Protein 5I2U (pdb70)

Sequence (593 aa):
SIVAQNGRLQVIGTQLSNEKGEPVVLRGASLGWHNLWPRFYNKNAVQWLADDWKCTVVVRAAMGLEIEDNYRENPEFALQCITPVIESAIENGIYVIIDFHAHNKYTEEAKTFFAGMAEKYGEYPNVIYEIWNEPDYFEWEEVKTYSEEVIAVIRAIDPDNIILVGSPHWDQDLHLVAEDPIRDVSNIMYTMHFYAATHEAWLRDRTDEAIAKGIPVFVSECGGSEANGDGRLGIEEWKTYVDWMESRKISWVAWSVSDKNNETCSMLLPRASADGNWTEDLLKPWGKLTRNSIRNANRSIVAQNGRLQVIGTQLSNEKGEPVVLRGASLGWHNLWPRFYNKNAVQWLADDWKCTVVRAAMGLEIEDNYRENPEFALQCITPVIESAIENGIYVIIDFHAHNKYTEEAKTFFAGMAEKYGEYPNVIYEIWNEPDYFEWEEVKTYSEEVIAVIRAIDPDNIILVGSPHWDQDLHLVAEDPIRDVSNIMYTMHFYAATHEAWLRDRTDEAIAKGIPVFVSECGGSEANGDGRLGIEEWKTYVDWMESRKISWVAWSVSDKNETCSMLLPRASADGNWTEDLLKPWGKLTRNSIRNAN

B-factor: mean 38.55, std 9.22, range [20.68, 100.96]

Structure (mmCIF, N/CA/C/O backbone):
data_5I2U
#
_entry.id   5I2U
#
_cell.length_a   45.766
_cell.length_b   88.128
_cell.length_c   146.470
_cell.angle_alpha   90.00
_cell.angle_beta   90.00
_cell.angle_gamma   90.00
#
_symmetry.space_group_name_H-M   'P 21 21 21'
#
loop_
_entity.id
_entity.type
_entity.pdbx_description
1 polymer Cellulase
2 non-polymer GLYCEROL
3 non-polymer 'MAGNESIUM ION'
4 non-polymer 'PHOSPHATE ION'
5 water water
#
loop_
_atom_site.group_PDB
_atom_site.id
_atom_site.type_symbol
_atom_site.label_atom_id
_atom_site.label_alt_id
_atom_site.label_comp_id
_atom_site.label_asym_id
_atom_site.label_entity_id
_atom_site.label_seq_id
_atom_site.pdbx_PDB_ins_code
_atom_site.Cartn_x
_atom_site.Cartn_y
_atom_site.Cartn_z
_atom_site.occupancy
_atom_site.B_iso_or_equiv
_atom_site.auth_seq_id
_atom_site.auth_comp_id
_atom_site.auth_asym_id
_atom_site.auth_atom_id
_atom_site.pdbx_PDB_model_num
ATOM 1 N N . SER A 1 31 ? -8.163 -38.205 -34.435 1.00 43.44 11 SER A N 1
ATOM 2 C CA . SER A 1 31 ? -7.575 -36.859 -34.689 1.00 45.19 11 SER A CA 1
ATOM 3 C C . SER A 1 31 ? -6.391 -36.569 -33.766 1.00 41.11 11 SER A C 1
ATOM 4 O O . SER A 1 31 ? -6.251 -37.185 -32.710 1.00 43.20 11 SER A O 1
ATOM 7 N N . ILE A 1 32 ? -5.549 -35.632 -34.188 1.00 39.27 12 ILE A N 1
ATOM 8 C CA . ILE A 1 32 ? -4.321 -35.264 -33.461 1.00 43.04 12 ILE A CA 1
ATOM 9 C C . ILE A 1 32 ? -4.618 -34.707 -32.047 1.00 43.51 12 ILE A C 1
ATOM 10 O O . ILE A 1 32 ? -3.869 -34.970 -31.101 1.00 38.29 12 ILE A O 1
ATOM 15 N N . VAL A 1 33 ? -5.714 -33.957 -31.915 1.00 43.12 13 VAL A N 1
ATOM 16 C CA . VAL A 1 33 ? -6.120 -33.383 -30.633 1.00 41.49 13 VAL A CA 1
ATOM 17 C C . VAL A 1 33 ? -6.672 -34.472 -29.715 1.00 41.88 13 VAL A C 1
ATOM 18 O O . VAL A 1 33 ? -6.400 -34.440 -28.508 1.00 40.28 13 VAL A O 1
ATOM 22 N N . ALA A 1 34 ? -7.438 -35.413 -30.272 1.00 40.61 14 ALA A N 1
ATOM 23 C CA . ALA A 1 34 ? -7.850 -36.629 -29.537 1.00 42.86 14 ALA A CA 1
ATOM 24 C C . ALA A 1 34 ? -6.634 -37.425 -29.034 1.00 41.20 14 ALA A C 1
ATOM 25 O O . ALA A 1 34 ? -6.551 -37.743 -27.860 1.00 40.88 14 ALA A O 1
ATOM 27 N N . GLN A 1 35 ? -5.706 -37.730 -29.938 1.00 41.06 15 GLN A N 1
ATOM 28 C CA . GLN A 1 35 ? -4.454 -38.419 -29.604 1.00 41.13 15 GLN A CA 1
ATOM 29 C C . GLN A 1 35 ? -3.555 -37.711 -28.590 1.00 44.03 15 GLN A C 1
ATOM 30 O O . GLN A 1 35 ? -2.952 -38.381 -27.760 1.00 44.67 15 GLN A O 1
ATOM 32 N N . ASN A 1 36 ? -3.448 -36.381 -28.660 1.00 42.58 16 ASN A N 1
ATOM 33 C CA . ASN A 1 36 ? -2.484 -35.639 -27.834 1.00 40.33 16 ASN A CA 1
ATOM 34 C C . ASN A 1 36 ? -3.050 -34.746 -26.719 1.00 38.66 16 ASN A C 1
ATOM 35 O O . ASN A 1 36 ? -2.341 -34.470 -25.752 1.00 33.01 16 ASN A O 1
ATOM 40 N N . GLY A 1 37 ? -4.307 -34.317 -26.835 1.00 36.28 17 GLY A N 1
ATOM 41 C CA . GLY A 1 37 ? -4.940 -33.457 -25.829 1.00 37.63 17 GLY A CA 1
ATOM 42 C C . GLY A 1 37 ? -4.232 -32.124 -25.606 1.00 39.08 17 GLY A C 1
ATOM 43 O O . GLY A 1 37 ? -3.765 -31.490 -26.555 1.00 42.66 17 GLY A O 1
ATOM 44 N N . ARG A 1 38 ? -4.136 -31.716 -24.347 1.00 36.31 18 ARG A N 1
ATOM 45 C CA . ARG A 1 38 ? -3.470 -30.465 -23.965 1.00 41.84 18 ARG A CA 1
ATOM 46 C C . ARG A 1 38 ? -1.949 -30.510 -24.144 1.00 41.35 18 ARG A C 1
ATOM 47 O O . ARG A 1 38 ? -1.274 -31.386 -23.607 1.00 42.96 18 ARG A O 1
ATOM 55 N N . LEU A 1 39 ? -1.414 -29.555 -24.896 1.00 40.37 19 LEU A N 1
ATOM 56 C CA . LEU A 1 39 ? 0.019 -29.508 -25.173 1.00 38.81 19 LEU A CA 1
ATOM 57 C C . LEU A 1 39 ? 0.761 -28.845 -24.020 1.00 39.65 19 LEU A C 1
ATOM 58 O O . LEU A 1 39 ? 0.165 -28.108 -23.249 1.00 39.90 19 LEU A O 1
ATOM 63 N N . GLN A 1 40 ? 2.057 -29.116 -23.911 1.00 40.34 20 GLN A N 1
ATOM 64 C CA . GLN A 1 40 ? 2.909 -28.503 -22.885 1.00 39.59 20 GLN A CA 1
ATOM 65 C C . GLN A 1 40 ? 4.340 -28.474 -23.373 1.00 38.16 20 GLN A C 1
ATOM 66 O O . GLN A 1 40 ? 4.691 -29.219 -24.278 1.00 42.92 20 GLN A O 1
ATOM 72 N N . VAL A 1 41 ? 5.141 -27.574 -22.820 1.00 38.27 21 VAL A N 1
ATOM 73 C CA . VAL A 1 41 ? 6.536 -27.404 -23.227 1.00 39.14 21 VAL A CA 1
ATOM 74 C C . VAL A 1 41 ? 7.434 -27.929 -22.115 1.00 44.96 21 VAL A C 1
ATOM 75 O O . VAL A 1 41 ? 7.378 -27.436 -20.982 1.00 44.51 21 VAL A O 1
ATOM 79 N N . ILE A 1 42 ? 8.243 -28.938 -22.435 1.00 47.74 22 ILE A N 1
ATOM 80 C CA . ILE A 1 42 ? 9.151 -29.545 -21.472 1.00 48.43 22 ILE A CA 1
ATOM 81 C C . ILE A 1 42 ? 10.557 -29.274 -21.956 1.00 46.12 22 ILE A C 1
ATOM 82 O O . ILE A 1 42 ? 10.928 -29.731 -23.030 1.00 48.10 22 ILE A O 1
ATOM 87 N N . GLY A 1 43 ? 11.339 -28.554 -21.153 1.00 43.69 23 GLY A N 1
ATOM 88 C CA . GLY A 1 43 ? 12.603 -27.988 -21.605 1.00 43.53 23 GLY A CA 1
ATOM 89 C C . GLY A 1 43 ? 12.288 -27.152 -22.834 1.00 48.06 23 GLY A C 1
ATOM 90 O O . GLY A 1 43 ? 11.563 -26.152 -22.746 1.00 47.80 23 GLY A O 1
ATOM 91 N N . THR A 1 44 ? 12.760 -27.605 -23.990 1.00 43.64 24 THR A N 1
ATOM 92 C CA . THR A 1 44 ? 12.502 -26.923 -25.262 1.00 46.07 24 THR A CA 1
ATOM 93 C C . THR A 1 44 ? 11.415 -27.597 -26.108 1.00 42.97 24 THR A C 1
ATOM 94 O O . THR A 1 44 ? 10.976 -27.029 -27.100 1.00 48.98 24 THR A O 1
ATOM 98 N N . GLN A 1 45 ? 10.985 -28.795 -25.724 1.00 36.13 25 GLN A N 1
ATOM 99 C CA . GLN A 1 45 ? 10.242 -29.655 -26.620 1.00 35.17 25 GLN A CA 1
ATOM 100 C C . GLN A 1 45 ? 8.746 -29.513 -26.408 1.00 34.70 25 GLN A C 1
ATOM 101 O O . GLN A 1 45 ? 8.235 -29.788 -25.320 1.00 32.51 25 GLN A O 1
ATOM 107 N N . LEU A 1 46 ? 8.042 -29.098 -27.461 1.00 33.91 26 LEU A N 1
ATOM 108 C CA . LEU A 1 46 ? 6.576 -29.108 -27.470 1.00 32.37 26 LEU A CA 1
ATOM 109 C C . LEU A 1 46 ? 6.139 -30.548 -27.306 1.00 32.12 26 LEU A C 1
ATOM 110 O O . LEU A 1 46 ? 6.637 -31.414 -28.013 1.00 31.36 26 LEU A O 1
ATOM 115 N N . SER A 1 47 ? 5.236 -30.808 -26.358 1.00 35.39 27 SER A N 1
ATOM 116 C CA . SER A 1 47 ? 4.872 -32.189 -25.971 1.00 36.71 27 SER A CA 1
ATOM 117 C C . SER A 1 47 ? 3.365 -32.338 -25.737 1.00 37.28 27 SER A C 1
ATOM 118 O O . SER A 1 47 ? 2.669 -31.335 -25.566 1.00 37.28 27 SER A O 1
ATOM 121 N N . ASN A 1 48 ? 2.875 -33.588 -25.707 1.00 38.43 28 ASN A N 1
ATOM 122 C CA . ASN A 1 48 ? 1.454 -33.890 -25.404 1.00 36.48 28 ASN A CA 1
ATOM 123 C C . ASN A 1 48 ? 1.167 -34.048 -23.908 1.00 37.77 28 ASN A C 1
ATOM 124 O O . ASN A 1 48 ? 2.096 -33.922 -23.079 1.00 36.17 28 ASN A O 1
ATOM 129 N N . GLU A 1 49 ? -0.103 -34.294 -23.565 1.00 35.54 29 GLU A N 1
ATOM 130 C CA . GLU A 1 49 ? -0.521 -34.574 -22.179 1.00 42.66 29 GLU A CA 1
ATOM 131 C C . GLU A 1 49 ? 0.391 -35.578 -21.469 1.00 44.39 29 GLU A C 1
ATOM 132 O O . GLU A 1 49 ? 0.786 -35.353 -20.330 1.00 48.12 29 GLU A O 1
ATOM 138 N N . LYS A 1 50 ? 0.736 -36.664 -22.162 1.00 43.64 30 LYS A N 1
ATOM 139 C CA . LYS A 1 50 ? 1.580 -37.720 -21.601 1.00 41.37 30 LYS A CA 1
ATOM 140 C C . LYS A 1 50 ? 3.075 -37.412 -21.703 1.00 39.24 30 LYS A C 1
ATOM 141 O O . LYS A 1 50 ? 3.890 -38.244 -21.339 1.00 43.65 30 LYS A O 1
ATOM 147 N N . GLY A 1 51 ? 3.446 -36.233 -22.200 1.00 39.77 31 GLY A N 1
ATOM 148 C CA . GLY A 1 51 ? 4.859 -35.790 -22.220 1.00 38.57 31 GLY A CA 1
ATOM 149 C C . GLY A 1 51 ? 5.683 -36.254 -23.404 1.00 36.39 31 GLY A C 1
ATOM 150 O O . GLY A 1 51 ? 6.875 -36.021 -23.443 1.00 35.27 31 GLY A O 1
ATOM 151 N N . GLU A 1 52 ? 5.049 -36.929 -24.361 1.00 43.96 32 GLU A N 1
ATOM 152 C CA . GLU A 1 52 ? 5.715 -37.421 -25.562 1.00 47.70 32 GLU A CA 1
ATOM 153 C C . GLU A 1 52 ? 5.875 -36.207 -26.472 1.00 46.00 32 GLU A C 1
ATOM 154 O O . GLU A 1 52 ? 5.009 -35.333 -26.460 1.00 37.69 32 GLU A O 1
ATOM 160 N N . PRO A 1 53 ? 6.992 -36.120 -27.232 1.00 45.58 33 PRO A N 1
ATOM 161 C CA . PRO A 1 53 ? 7.140 -34.991 -28.158 1.00 45.63 33 PRO A CA 1
ATOM 162 C C . PRO A 1 53 ? 6.017 -34.947 -29.194 1.00 43.82 33 PRO A C 1
ATOM 163 O O . PRO A 1 53 ? 5.526 -35.989 -29.624 1.00 41.47 33 PRO A O 1
ATOM 167 N N . VAL A 1 54 ? 5.585 -33.740 -29.530 1.00 46.54 34 VAL A N 1
ATOM 168 C CA . VAL A 1 54 ? 4.636 -33.517 -30.608 1.00 43.71 34 VAL A CA 1
ATOM 169 C C . VAL A 1 54 ? 5.327 -32.594 -31.598 1.00 39.61 34 VAL A C 1
ATOM 170 O O . VAL A 1 54 ? 6.003 -31.631 -31.213 1.00 44.93 34 VAL A O 1
ATOM 174 N N . VAL A 1 55 ? 5.148 -32.910 -32.871 1.00 36.92 35 VAL A N 1
ATOM 175 C CA . VAL A 1 55 ? 5.565 -32.060 -33.970 1.00 37.34 35 VAL A CA 1
ATOM 176 C C . VAL A 1 55 ? 4.294 -31.768 -34.779 1.00 35.14 35 VAL A C 1
ATOM 177 O O . VAL A 1 55 ? 3.701 -32.681 -35.363 1.00 29.45 35 VAL A O 1
ATOM 181 N N . LEU A 1 56 ? 3.878 -30.504 -34.785 1.00 30.02 36 LEU A N 1
ATOM 182 C CA . LEU A 1 56 ? 2.761 -30.078 -35.601 1.00 32.20 36 LEU A CA 1
ATOM 183 C C . LEU A 1 56 ? 3.267 -29.587 -36.961 1.00 31.91 36 LEU A C 1
ATOM 184 O O . LEU A 1 56 ? 4.289 -28.887 -37.048 1.00 32.12 36 LEU A O 1
ATOM 189 N N . ARG A 1 57 ? 2.568 -30.000 -38.014 1.00 32.74 37 ARG A N 1
ATOM 190 C CA . ARG A 1 57 ? 2.840 -29.556 -39.381 1.00 35.14 37 ARG A CA 1
ATOM 191 C C . ARG A 1 57 ? 1.537 -29.125 -40.015 1.00 34.92 37 ARG A C 1
ATOM 192 O O . ARG A 1 57 ? 0.558 -29.863 -39.983 1.00 31.61 37 ARG A O 1
ATOM 200 N N . GLY A 1 58 ? 1.519 -27.915 -40.566 1.00 36.51 38 GLY A N 1
ATOM 201 C CA . GLY A 1 58 ? 0.327 -27.409 -41.236 1.00 34.71 38 GLY A CA 1
ATOM 202 C C . GLY A 1 58 ? 0.545 -26.148 -42.056 1.00 31.82 38 GLY A C 1
ATOM 203 O O . GLY A 1 58 ? 1.653 -25.881 -42.523 1.00 32.17 38 GLY A O 1
ATOM 204 N N . ALA A 1 59 ? -0.527 -25.383 -42.216 1.00 29.23 39 ALA A N 1
ATOM 205 C CA . ALA A 1 59 ? -0.558 -24.242 -43.117 1.00 30.46 39 ALA A CA 1
ATOM 206 C C . ALA A 1 59 ? -1.286 -23.045 -42.487 1.00 30.05 39 ALA A C 1
ATOM 207 O O . ALA A 1 59 ? -2.239 -23.223 -41.747 1.00 29.44 39 ALA A O 1
ATOM 209 N N . SER A 1 60 ? -0.796 -21.840 -42.786 1.00 31.33 40 SER A N 1
ATOM 210 C CA . SER A 1 60 ? -1.406 -20.593 -42.351 1.00 27.91 40 SER A CA 1
ATOM 211 C C . SER A 1 60 ? -2.271 -19.998 -43.447 1.00 30.48 40 SER A C 1
ATOM 212 O O . SER A 1 60 ? -1.859 -19.932 -44.606 1.00 26.59 40 SER A O 1
ATOM 215 N N . LEU A 1 61 ? -3.478 -19.569 -43.072 1.00 32.18 41 LEU A N 1
ATOM 216 C CA . LEU A 1 61 ? -4.269 -18.692 -43.935 1.00 31.25 41 LEU A CA 1
ATOM 217 C C . LEU A 1 61 ? -3.490 -17.395 -43.977 1.00 31.55 41 LEU A C 1
ATOM 218 O O . LEU A 1 61 ? -2.685 -17.120 -43.079 1.00 34.88 41 LEU A O 1
ATOM 223 N N . GLY A 1 62 ? -3.656 -16.628 -45.044 1.00 33.57 42 GLY A N 1
ATOM 224 C CA . GLY A 1 62 ? -2.986 -15.339 -45.139 1.00 32.47 42 GLY A CA 1
ATOM 225 C C . GLY A 1 62 ? -3.776 -14.280 -44.379 1.00 31.41 42 GLY A C 1
ATOM 226 O O . GLY A 1 62 ? -4.880 -14.536 -43.892 1.00 33.58 42 GLY A O 1
ATOM 227 N N . TRP A 1 63 ? -3.200 -13.087 -44.290 1.00 30.86 43 TRP A N 1
ATOM 228 C CA . TRP A 1 63 ? -3.878 -11.899 -43.768 1.00 29.31 43 TRP A CA 1
ATOM 229 C C . TRP A 1 63 ? -5.382 -11.996 -44.034 1.00 28.73 43 TRP A C 1
ATOM 230 O O . TRP A 1 63 ? -5.786 -12.029 -45.192 1.00 28.35 43 TRP A O 1
ATOM 241 N N . HIS A 1 64 ? -6.204 -12.080 -42.990 1.00 29.38 44 HIS A N 1
ATOM 242 C CA . HIS A 1 64 ? -7.669 -12.198 -43.185 1.00 29.84 44 HIS A CA 1
ATOM 243 C C . HIS A 1 64 ? -8.231 -11.025 -44.000 1.00 29.29 44 HIS A C 1
ATOM 244 O O . HIS A 1 64 ? -9.154 -11.198 -44.773 1.00 30.47 44 HIS A O 1
ATOM 251 N N . ASN A 1 65 ? -7.667 -9.835 -43.807 1.00 31.82 45 ASN A N 1
ATOM 252 C CA . ASN A 1 65 ? -8.117 -8.638 -44.526 1.00 31.84 45 ASN A CA 1
ATOM 253 C C . ASN A 1 65 ? -7.757 -8.610 -46.033 1.00 32.10 45 ASN A C 1
ATOM 254 O O . ASN A 1 65 ? -8.284 -7.758 -46.767 1.00 29.86 45 ASN A O 1
ATOM 259 N N . LEU A 1 66 ? -6.914 -9.555 -46.482 1.00 28.40 46 LEU A N 1
ATOM 260 C CA . LEU A 1 66 ? -6.567 -9.720 -47.886 1.00 27.61 46 LEU A CA 1
ATOM 261 C C . LEU A 1 66 ? -7.232 -10.907 -48.563 1.00 26.97 46 LEU A C 1
ATOM 262 O O . LEU A 1 66 ? -7.654 -10.806 -49.711 1.00 26.14 46 LEU A O 1
ATOM 267 N N . TRP A 1 67 ? -7.310 -12.035 -47.868 1.00 27.54 47 TRP A N 1
ATOM 268 C CA . TRP A 1 67 ? -7.896 -13.256 -48.422 1.00 28.46 47 TRP A CA 1
ATOM 269 C C . TRP A 1 67 ? -8.937 -13.824 -47.465 1.00 27.67 47 TRP A C 1
ATOM 270 O O . TRP A 1 67 ? -8.826 -14.978 -47.042 1.00 26.54 47 TRP A O 1
ATOM 281 N N . PRO A 1 68 ? -9.982 -13.021 -47.163 1.00 27.63 48 PRO A N 1
ATOM 282 C CA . PRO A 1 68 ? -11.033 -13.466 -46.251 1.00 29.62 48 PRO A CA 1
ATOM 283 C C . PRO A 1 68 ? -11.882 -14.636 -46.737 1.00 30.64 48 PRO A C 1
ATOM 284 O O . PRO A 1 68 ? -12.477 -15.316 -45.904 1.00 36.40 48 PRO A O 1
ATOM 288 N N . ARG A 1 69 ? -11.947 -14.885 -48.041 1.00 31.61 49 ARG A N 1
ATOM 289 C CA . ARG A 1 69 ? -12.800 -15.954 -48.571 1.00 30.06 49 ARG A CA 1
ATOM 290 C C . ARG A 1 69 ? -12.411 -17.348 -48.061 1.00 33.45 49 ARG A C 1
ATOM 291 O O . ARG A 1 69 ? -13.271 -18.222 -47.901 1.00 37.71 49 ARG A O 1
ATOM 299 N N . PHE A 1 70 ? -11.135 -17.543 -47.738 1.00 34.29 50 PHE A N 1
ATOM 300 C CA . PHE A 1 70 ? -10.679 -18.835 -47.204 1.00 31.61 50 PHE A CA 1
ATOM 301 C C . PHE A 1 70 ? -10.932 -19.040 -45.709 1.00 30.25 50 PHE A C 1
ATOM 302 O O . PHE A 1 70 ? -10.691 -20.134 -45.192 1.00 31.50 50 PHE A O 1
ATOM 310 N N . TYR A 1 71 ? -11.391 -18.010 -45.006 1.00 30.67 51 TYR A N 1
ATOM 311 C CA . TYR A 1 71 ? -11.698 -18.126 -43.575 1.00 28.24 51 TYR A CA 1
ATOM 312 C C . TYR A 1 71 ? -13.119 -18.662 -43.452 1.00 30.54 51 TYR A C 1
ATOM 313 O O . TYR A 1 71 ? -14.070 -17.921 -43.195 1.00 33.56 51 TYR A O 1
ATOM 322 N N . ASN A 1 72 ? -13.239 -19.967 -43.634 1.00 31.37 52 ASN A N 1
ATOM 323 C CA . ASN A 1 72 ? -14.502 -20.665 -43.511 1.00 32.00 52 ASN A CA 1
ATOM 324 C C . ASN A 1 72 ? -14.279 -22.114 -43.062 1.00 32.61 52 ASN A C 1
ATOM 325 O O . ASN A 1 72 ? -13.157 -22.625 -43.126 1.00 33.87 52 ASN A O 1
ATOM 330 N N . LYS A 1 73 ? -15.348 -22.774 -42.637 1.00 31.56 53 LYS A N 1
ATOM 331 C CA . LYS A 1 73 ? -15.225 -24.090 -42.024 1.00 34.12 53 LYS A CA 1
ATOM 332 C C . LYS A 1 73 ? -14.760 -25.175 -42.986 1.00 31.01 53 LYS A C 1
ATOM 333 O O . LYS A 1 73 ? -14.022 -26.084 -42.580 1.00 29.79 53 LYS A O 1
ATOM 339 N N . ASN A 1 74 ? -15.150 -25.054 -44.248 1.00 30.61 54 ASN A N 1
ATOM 340 C CA . ASN A 1 74 ? -14.875 -26.078 -45.240 1.00 32.72 54 ASN A CA 1
ATOM 341 C C . ASN A 1 74 ? -13.410 -26.076 -45.677 1.00 34.22 54 ASN A C 1
ATOM 342 O O . ASN A 1 74 ? -12.791 -27.139 -45.809 1.00 31.48 54 ASN A O 1
ATOM 347 N N . ALA A 1 75 ? -12.848 -24.886 -45.861 1.00 32.23 55 ALA A N 1
ATOM 348 C CA . ALA A 1 75 ? -11.418 -24.757 -46.144 1.00 33.82 55 ALA A CA 1
ATOM 349 C C . ALA A 1 75 ? -10.583 -25.411 -45.057 1.00 31.63 55 ALA A C 1
ATOM 350 O O . ALA A 1 75 ? -9.652 -26.151 -45.360 1.00 28.39 55 ALA A O 1
ATOM 352 N N . VAL A 1 76 ? -10.958 -25.183 -43.794 1.00 32.57 56 VAL A N 1
ATOM 353 C CA . VAL A 1 76 ? -10.232 -25.766 -42.668 1.00 31.67 56 VAL A CA 1
ATOM 354 C C . VAL A 1 76 ? -10.367 -27.298 -42.646 1.00 32.38 56 VAL A C 1
ATOM 355 O O . VAL A 1 76 ? -9.368 -27.984 -42.502 1.00 33.77 56 VAL A O 1
ATOM 359 N N . GLN A 1 77 ? -11.583 -27.828 -42.793 1.00 32.95 57 GLN A N 1
ATOM 360 C CA . GLN A 1 77 ? -11.785 -29.278 -42.877 1.00 33.75 57 GLN A CA 1
ATOM 361 C C . GLN A 1 77 ? -11.006 -29.865 -44.042 1.00 33.84 57 GLN A C 1
ATOM 362 O O . GLN A 1 77 ? -10.419 -30.932 -43.893 1.00 36.46 57 GLN A O 1
ATOM 368 N N . TRP A 1 78 ? -11.025 -29.196 -45.195 1.00 29.69 58 TRP A N 1
ATOM 369 C CA . TRP A 1 78 ? -10.247 -29.667 -46.331 1.00 33.33 58 TRP A CA 1
ATOM 370 C C . TRP A 1 78 ? -8.721 -29.690 -46.034 1.00 33.53 58 TRP A C 1
ATOM 371 O O . TRP A 1 78 ? -8.030 -30.624 -46.438 1.00 33.16 58 TRP A O 1
ATOM 382 N N . LEU A 1 79 ? -8.205 -28.671 -45.360 1.00 34.61 59 LEU A N 1
ATOM 383 C CA . LEU A 1 79 ? -6.786 -28.669 -44.965 1.00 37.38 59 LEU A CA 1
ATOM 384 C C . LEU A 1 79 ? -6.461 -29.816 -44.020 1.00 38.02 59 LEU A C 1
ATOM 385 O O . LEU A 1 79 ? -5.378 -30.391 -44.094 1.00 41.06 59 LEU A O 1
ATOM 390 N N . ALA A 1 80 ? -7.397 -30.116 -43.122 1.00 38.21 60 ALA A N 1
ATOM 391 C CA . ALA A 1 80 ? -7.247 -31.217 -42.182 1.00 38.09 60 ALA A CA 1
ATOM 392 C C . ALA A 1 80 ? -7.269 -32.559 -42.911 1.00 36.84 60 ALA A C 1
ATOM 393 O O . ALA A 1 80 ? -6.364 -33.376 -42.733 1.00 37.22 60 ALA A O 1
ATOM 395 N N . ASP A 1 81 ? -8.289 -32.766 -43.741 1.00 38.88 61 ASP A N 1
ATOM 396 C CA . ASP A 1 81 ? -8.530 -34.066 -44.382 1.00 39.55 61 ASP A CA 1
ATOM 397 C C . ASP A 1 81 ? -7.584 -34.364 -45.548 1.00 37.07 61 ASP A C 1
ATOM 398 O O . ASP A 1 81 ? -6.980 -35.424 -45.581 1.00 37.79 61 ASP A O 1
ATOM 403 N N . ASP A 1 82 ? -7.460 -33.438 -46.495 1.00 35.74 62 ASP A N 1
ATOM 404 C CA . ASP A 1 82 ? -6.688 -33.680 -47.715 1.00 33.10 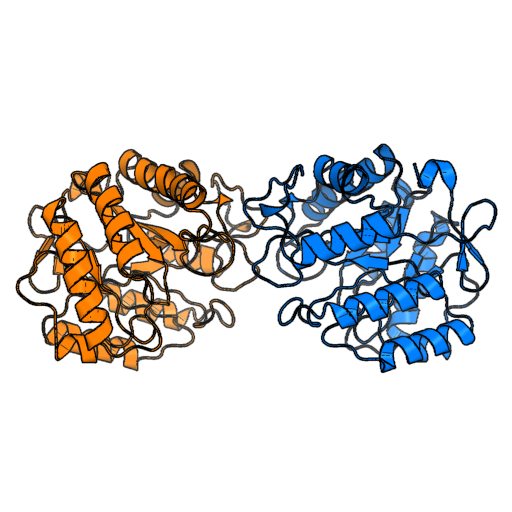62 ASP A CA 1
ATOM 405 C C . ASP A 1 82 ? -5.196 -33.326 -47.591 1.00 35.09 62 ASP A C 1
ATOM 406 O O . ASP A 1 82 ? -4.349 -34.081 -48.093 1.00 35.55 62 ASP A O 1
ATOM 411 N N . TRP A 1 83 ? -4.875 -32.192 -46.951 1.00 33.24 63 TRP A N 1
ATOM 412 C CA . TRP A 1 83 ? -3.458 -31.780 -46.759 1.00 34.61 63 TRP A CA 1
ATOM 413 C C . TRP A 1 83 ? -2.831 -32.417 -45.512 1.00 34.49 63 TRP A C 1
ATOM 414 O O . TRP A 1 83 ? -1.615 -32.379 -45.347 1.00 37.85 63 TRP A O 1
ATOM 425 N N . LYS A 1 84 ? -3.666 -32.993 -44.652 1.00 35.86 64 LYS A N 1
ATOM 426 C CA . LYS A 1 84 ? -3.238 -33.600 -43.386 1.00 39.70 64 LYS A CA 1
ATOM 427 C C . LYS A 1 84 ? -2.624 -32.586 -42.421 1.00 38.27 64 LYS A C 1
ATOM 428 O O . LYS A 1 84 ? -1.729 -32.929 -41.652 1.00 34.85 64 LYS A O 1
ATOM 434 N N . CYS A 1 85 ? -3.127 -31.349 -42.438 1.00 35.32 65 CYS A N 1
ATOM 435 C CA . CYS A 1 85 ? -2.698 -30.361 -41.461 1.00 33.82 65 CYS A CA 1
ATOM 436 C C . CYS A 1 85 ? -3.122 -30.819 -40.066 1.00 33.03 65 CYS A C 1
ATOM 437 O O . CYS A 1 85 ? -4.269 -31.244 -39.852 1.00 31.39 65 CYS A O 1
ATOM 440 N N . THR A 1 86 ? -2.163 -30.791 -39.146 1.00 30.66 66 THR A N 1
ATOM 441 C CA . THR A 1 86 ? -2.410 -31.005 -37.726 1.00 30.74 66 THR A CA 1
ATOM 442 C C . THR A 1 86 ? -2.514 -29.681 -37.000 1.00 33.13 66 THR A C 1
ATOM 443 O O . THR A 1 86 ? -2.900 -29.648 -35.822 1.00 35.01 66 THR A O 1
ATOM 447 N N . VAL A 1 87 ? -2.135 -28.595 -37.685 1.00 32.10 67 VAL A N 1
ATOM 448 C CA . VAL A 1 87 ? -2.323 -27.254 -37.190 1.00 30.71 67 VAL A CA 1
ATOM 449 C C . VAL A 1 87 ? -2.790 -26.332 -38.333 1.00 30.52 67 VAL A C 1
ATOM 450 O O . VAL A 1 87 ? -2.441 -26.537 -39.486 1.00 30.59 67 VAL A O 1
ATOM 454 N N A VAL A 1 88 ? -3.594 -25.331 -37.981 0.67 29.60 68 VAL A N 1
ATOM 455 N N B VAL A 1 88 ? -3.591 -25.330 -37.983 0.33 29.40 68 VAL A N 1
ATOM 456 C CA A VAL A 1 88 ? -4.012 -24.268 -38.898 0.67 28.24 68 VAL A CA 1
ATOM 457 C CA B VAL A 1 88 ? -4.037 -24.296 -38.919 0.33 28.24 68 VAL A CA 1
ATOM 458 C C A VAL A 1 88 ? -3.819 -22.930 -38.215 0.67 26.72 68 VAL A C 1
ATOM 459 C C B VAL A 1 88 ? -3.845 -22.936 -38.229 0.33 27.02 68 VAL A C 1
ATOM 460 O O A VAL A 1 88 ? -4.093 -22.788 -37.034 0.67 27.10 68 VAL A O 1
ATOM 461 O O B VAL A 1 88 ? -4.103 -22.795 -37.041 0.33 27.19 68 VAL A O 1
ATOM 468 N N . ARG A 1 89 ? -3.305 -21.956 -38.947 1.00 25.94 69 ARG A N 1
ATOM 469 C CA . ARG A 1 89 ? -3.024 -20.645 -38.359 1.00 26.24 69 ARG A CA 1
ATOM 470 C C . ARG A 1 89 ? -3.962 -19.630 -38.957 1.00 25.31 69 ARG A C 1
ATOM 471 O O . ARG A 1 89 ? -4.130 -19.579 -40.188 1.00 24.74 69 ARG A O 1
ATOM 479 N N . ALA A 1 90 ? -4.592 -18.862 -38.073 1.00 26.07 70 ALA A N 1
ATOM 480 C CA . ALA A 1 90 ? -5.501 -17.786 -38.441 1.00 29.34 70 ALA A CA 1
ATOM 481 C C . ALA A 1 90 ? -4.760 -16.463 -38.303 1.00 27.72 70 ALA A C 1
ATOM 482 O O . ALA A 1 90 ? -4.482 -16.014 -37.190 1.00 28.97 70 ALA A O 1
ATOM 484 N N . ALA A 1 91 ? -4.450 -15.845 -39.439 1.00 27.29 71 ALA A N 1
ATOM 485 C CA . ALA A 1 91 ? -3.652 -14.636 -39.451 1.00 28.80 71 ALA A CA 1
ATOM 486 C C . ALA A 1 91 ? -4.559 -13.412 -39.418 1.00 28.75 71 ALA A C 1
ATOM 487 O O . ALA A 1 91 ? -4.965 -12.893 -40.463 1.00 25.64 71 ALA A O 1
ATOM 489 N N . MET A 1 92 ? -4.848 -12.939 -38.206 1.00 30.12 72 MET A N 1
ATOM 490 C CA . MET A 1 92 ? -5.677 -11.757 -38.023 1.00 31.15 72 MET A CA 1
ATOM 491 C C . MET A 1 92 ? -4.841 -10.503 -38.204 1.00 30.12 72 MET A C 1
ATOM 492 O O . MET A 1 92 ? -4.136 -10.072 -37.300 1.00 29.85 72 MET A O 1
ATOM 497 N N . GLY A 1 93 ? -4.893 -9.962 -39.417 1.00 32.98 73 GLY A N 1
ATOM 498 C CA . GLY A 1 93 ? -4.255 -8.714 -39.791 1.00 31.40 73 GLY A CA 1
ATOM 499 C C . GLY A 1 93 ? -4.515 -7.540 -38.890 1.00 32.37 73 GLY A C 1
ATOM 500 O O . GLY A 1 93 ? -5.672 -7.192 -38.630 1.00 32.13 73 GLY A O 1
ATOM 501 N N . LEU A 1 94 ? -3.422 -6.943 -38.414 1.00 30.83 74 LEU A N 1
ATOM 502 C CA . LEU A 1 94 ? -3.458 -5.676 -37.681 1.00 30.23 74 LEU A CA 1
ATOM 503 C C . LEU A 1 94 ? -2.898 -4.511 -38.505 1.00 31.18 74 LEU A C 1
ATOM 504 O O . LEU A 1 94 ? -2.756 -3.423 -37.982 1.00 33.24 74 LEU A O 1
ATOM 509 N N . GLU A 1 95 ? -2.550 -4.766 -39.768 1.00 30.89 75 GLU A N 1
ATOM 510 C CA . GLU A 1 95 ? -1.977 -3.778 -40.680 1.00 35.05 75 GLU A CA 1
ATOM 511 C C . GLU A 1 95 ? -2.716 -3.926 -41.994 1.00 36.16 75 GLU A C 1
ATOM 512 O O . GLU A 1 95 ? -3.410 -4.922 -42.199 1.00 36.34 75 GLU A O 1
ATOM 518 N N . ILE A 1 96 ? -2.544 -2.943 -42.880 1.00 36.72 76 ILE A N 1
ATOM 519 C CA . ILE A 1 96 ? -3.195 -2.916 -44.195 1.00 39.98 76 ILE A CA 1
ATOM 520 C C . ILE A 1 96 ? -4.692 -2.612 -43.979 1.00 39.49 76 ILE A C 1
ATOM 521 O O . ILE A 1 96 ? -5.221 -2.805 -42.881 1.00 38.17 76 ILE A O 1
ATOM 526 N N . GLU A 1 97 ? -5.326 -2.056 -45.010 1.00 36.97 77 GLU A N 1
ATOM 527 C CA . GLU A 1 97 ? -6.722 -1.637 -44.986 1.00 38.73 77 GLU A CA 1
ATOM 528 C C . GLU A 1 97 ? -7.629 -2.752 -44.472 1.00 38.71 77 GLU A C 1
ATOM 529 O O . GLU A 1 97 ? -7.414 -3.925 -44.771 1.00 37.13 77 GLU A O 1
ATOM 535 N N . ASP A 1 98 ? -8.639 -2.371 -43.696 1.00 37.77 78 ASP A N 1
ATOM 536 C CA . ASP A 1 98 ? -9.677 -3.287 -43.179 1.00 34.85 78 ASP A CA 1
ATOM 537 C C . ASP A 1 98 ? -9.198 -4.282 -42.079 1.00 34.71 78 ASP A C 1
ATOM 538 O O . ASP A 1 98 ? -9.836 -5.308 -41.817 1.00 31.32 78 ASP A O 1
ATOM 543 N N . ASN A 1 99 ? -8.098 -3.940 -41.421 1.00 37.10 79 ASN A N 1
ATOM 544 C CA . ASN A 1 99 ? -7.534 -4.716 -40.304 1.00 38.20 79 ASN A CA 1
ATOM 545 C C . ASN A 1 99 ? -8.392 -4.687 -39.040 1.00 39.14 79 ASN A C 1
ATOM 546 O O . ASN A 1 99 ? -9.422 -4.018 -39.000 1.00 36.72 79 ASN A O 1
ATOM 551 N N . TYR A 1 100 ? -7.931 -5.399 -38.000 1.00 40.79 80 TYR A N 1
ATOM 552 C CA . TYR A 1 100 ? -8.660 -5.534 -36.727 1.00 37.21 80 TYR A CA 1
ATOM 553 C C . TYR A 1 100 ? -8.985 -4.200 -36.017 1.00 35.79 80 TYR A C 1
ATOM 554 O O . TYR A 1 100 ? -10.094 -4.020 -35.521 1.00 31.88 80 TYR A O 1
ATOM 563 N N . ARG A 1 101 ? -8.030 -3.271 -36.006 1.00 35.66 81 ARG A N 1
ATOM 564 C CA . ARG A 1 101 ? -8.221 -1.956 -35.379 1.00 38.28 81 ARG A CA 1
ATOM 565 C C . ARG A 1 101 ? -9.330 -1.150 -36.080 1.00 40.54 81 ARG A C 1
ATOM 566 O O . ARG A 1 101 ? -10.212 -0.583 -35.435 1.00 40.05 81 ARG A O 1
ATOM 574 N N . GLU A 1 102 ? -9.291 -1.139 -37.407 1.00 40.58 82 GLU A N 1
ATOM 575 C CA . GLU A 1 102 ? -10.277 -0.432 -38.219 1.00 40.79 82 GLU A CA 1
ATOM 576 C C . GLU A 1 102 ? -11.622 -1.182 -38.290 1.00 39.98 82 GLU A C 1
ATOM 577 O O . GLU A 1 102 ? -12.668 -0.547 -38.321 1.00 42.18 82 GLU A O 1
ATOM 583 N N . ASN A 1 103 ? -11.611 -2.514 -38.279 1.00 40.99 83 ASN A N 1
ATOM 584 C CA . ASN A 1 103 ? -12.843 -3.296 -38.447 1.00 38.75 83 ASN A CA 1
ATOM 585 C C . ASN A 1 103 ? -12.733 -4.613 -37.663 1.00 39.56 83 ASN A C 1
ATOM 586 O O . ASN A 1 103 ? -12.480 -5.668 -38.253 1.00 40.77 83 ASN A O 1
ATOM 591 N N . PRO A 1 104 ? -12.930 -4.555 -36.329 1.00 37.41 84 PRO A N 1
ATOM 592 C CA . PRO A 1 104 ? -12.811 -5.770 -35.511 1.00 38.93 84 PRO A CA 1
ATOM 593 C C . PRO A 1 104 ? -13.953 -6.784 -35.685 1.00 38.75 84 PRO A C 1
ATOM 594 O O . PRO A 1 104 ? -13.739 -7.974 -35.472 1.00 36.48 84 PRO A O 1
ATOM 598 N N . GLU A 1 105 ? -15.140 -6.327 -36.078 1.00 40.74 85 GLU A N 1
ATOM 599 C CA . GLU A 1 105 ? -16.273 -7.222 -36.318 1.00 43.66 85 GLU A CA 1
ATOM 600 C C . GLU A 1 105 ? -15.970 -8.186 -37.479 1.00 42.68 85 GLU A C 1
ATOM 601 O O . GLU A 1 105 ? -16.226 -9.394 -37.378 1.00 47.36 85 GLU A O 1
ATOM 607 N N . PHE A 1 106 ? -15.417 -7.645 -38.565 1.00 37.95 86 PHE A N 1
ATOM 608 C CA . PHE A 1 106 ? -15.012 -8.446 -39.708 1.00 35.03 86 PHE A CA 1
ATOM 609 C C . PHE A 1 106 ? -13.865 -9.405 -39.371 1.00 34.43 86 PHE A C 1
ATOM 610 O O . PHE A 1 106 ? -13.881 -10.562 -39.791 1.00 36.67 86 PHE A O 1
ATOM 618 N N . ALA A 1 107 ? -12.881 -8.920 -38.619 1.00 33.34 87 ALA A N 1
ATOM 619 C CA . ALA A 1 107 ? -11.823 -9.773 -38.106 1.00 34.00 87 ALA A CA 1
ATOM 620 C C . ALA A 1 107 ? -12.422 -10.951 -37.318 1.00 39.01 87 ALA A C 1
ATOM 621 O O . ALA A 1 107 ? -12.053 -12.115 -37.559 1.00 38.24 87 ALA A O 1
ATOM 623 N N . LEU A 1 108 ? -13.365 -10.662 -36.415 1.00 36.89 88 LEU A N 1
ATOM 624 C CA . LEU A 1 108 ? -14.021 -11.717 -35.625 1.00 39.01 88 LEU A CA 1
ATOM 625 C C . LEU A 1 108 ? -14.933 -12.619 -36.472 1.00 38.15 88 LEU A C 1
ATOM 626 O O . LEU A 1 108 ? -15.040 -13.824 -36.185 1.00 38.29 88 LEU A O 1
ATOM 631 N N . GLN A 1 109 ? -15.562 -12.069 -37.510 1.00 37.96 89 GLN A N 1
ATOM 632 C CA . GLN A 1 109 ? -16.302 -12.887 -38.504 1.00 40.06 89 GLN A CA 1
ATOM 633 C C . GLN A 1 109 ? -15.415 -13.900 -39.254 1.00 34.55 89 GLN A C 1
ATOM 634 O O . GLN A 1 109 ? -15.875 -14.975 -39.608 1.00 34.54 89 GLN A O 1
ATOM 640 N N . CYS A 1 110 ? -14.147 -13.559 -39.475 1.00 32.15 90 CYS A N 1
ATOM 641 C CA . CYS A 1 110 ? -13.220 -14.452 -40.194 1.00 31.58 90 CYS A CA 1
ATOM 642 C C . CYS A 1 110 ? -12.614 -15.557 -39.317 1.00 28.93 90 CYS A C 1
ATOM 643 O O . CYS A 1 110 ? -12.667 -16.725 -39.669 1.00 25.75 90 CYS A O 1
ATOM 646 N N . ILE A 1 111 ? -12.053 -15.179 -38.175 1.00 29.65 91 ILE A N 1
ATOM 647 C CA . ILE A 1 111 ? -11.331 -16.132 -37.311 1.00 31.10 91 ILE A CA 1
ATOM 648 C C . ILE A 1 111 ? -12.231 -17.164 -36.594 1.00 31.72 91 ILE A C 1
ATOM 649 O O . ILE A 1 111 ? -11.802 -18.272 -36.303 1.00 28.79 91 ILE A O 1
ATOM 654 N N . THR A 1 112 ? -13.474 -16.785 -36.312 1.00 33.21 92 THR A N 1
ATOM 655 C CA . THR A 1 112 ? -14.396 -17.606 -35.535 1.00 33.91 92 THR A CA 1
ATOM 656 C C . THR A 1 112 ? -14.719 -18.951 -36.206 1.00 32.23 92 THR A C 1
ATOM 657 O O . THR A 1 112 ? -14.590 -19.983 -35.554 1.00 37.83 92 THR A O 1
ATOM 661 N N . PRO A 1 113 ? -15.106 -18.955 -37.497 1.00 29.79 93 PRO A N 1
ATOM 662 C CA . PRO A 1 113 ? -15.311 -20.256 -38.153 1.00 31.03 93 PRO A CA 1
ATOM 663 C C . PRO A 1 113 ? -14.036 -21.102 -38.282 1.00 33.48 93 PRO A C 1
ATOM 664 O O . PRO A 1 113 ? -14.113 -22.319 -38.229 1.00 33.82 93 PRO A O 1
ATOM 668 N N . VAL A 1 114 ? -12.873 -20.461 -38.414 1.00 35.29 94 VAL A N 1
ATOM 669 C CA . VAL A 1 114 ? -11.609 -21.193 -38.478 1.00 33.54 94 VAL A CA 1
ATOM 670 C C . VAL A 1 114 ? -11.306 -21.879 -37.134 1.00 33.92 94 VAL A C 1
ATOM 671 O O . VAL A 1 114 ? -10.903 -23.051 -37.105 1.00 33.16 94 VAL A O 1
ATOM 675 N N . ILE A 1 115 ? -11.497 -21.147 -36.030 1.00 36.89 95 ILE A N 1
ATOM 676 C CA . ILE A 1 115 ? -11.278 -21.692 -34.674 1.00 34.07 95 ILE A CA 1
ATOM 677 C C . ILE A 1 115 ? -12.272 -22.812 -34.398 1.00 33.85 95 ILE A C 1
ATOM 678 O O . ILE A 1 115 ? -11.881 -23.906 -33.998 1.00 33.18 95 ILE A O 1
ATOM 683 N N . GLU A 1 116 ? -13.553 -22.529 -34.630 1.00 35.35 96 GLU A N 1
ATOM 684 C CA . GLU A 1 116 ? -14.604 -23.529 -34.452 1.00 36.89 96 GLU A CA 1
ATOM 685 C C . GLU A 1 116 ? -14.332 -24.774 -35.288 1.00 31.05 96 GLU A C 1
ATOM 686 O O . GLU A 1 116 ? -14.412 -25.886 -34.776 1.00 34.72 96 GLU A O 1
ATOM 692 N N . SER A 1 117 ? -13.986 -24.592 -36.553 1.00 28.17 97 SER A N 1
ATOM 693 C CA . SER A 1 117 ? -13.749 -25.731 -37.444 1.00 31.38 97 SER A CA 1
ATOM 694 C C . SER A 1 117 ? -12.546 -26.592 -37.001 1.00 32.50 97 SER A C 1
ATOM 695 O O . SER A 1 117 ? -12.571 -27.818 -37.136 1.00 31.34 97 SER A O 1
ATOM 698 N N . ALA A 1 118 ? -11.505 -25.947 -36.476 1.00 35.41 98 ALA A N 1
ATOM 699 C CA . ALA A 1 118 ? -10.368 -26.671 -35.904 1.00 36.61 98 ALA A CA 1
ATOM 700 C C . ALA A 1 118 ? -10.780 -27.512 -34.675 1.00 37.91 98 ALA A C 1
ATOM 701 O O . ALA A 1 118 ? -10.280 -28.620 -34.474 1.00 32.22 98 ALA A O 1
ATOM 703 N N . ILE A 1 119 ? -11.686 -26.974 -33.856 1.00 38.96 99 ILE A N 1
ATOM 704 C CA . ILE A 1 119 ? -12.287 -27.750 -32.765 1.00 42.49 99 ILE A CA 1
ATOM 705 C C . ILE A 1 119 ? -13.070 -28.925 -33.363 1.00 41.13 99 ILE A C 1
ATOM 706 O O . ILE A 1 119 ? -12.836 -30.081 -33.003 1.00 41.47 99 ILE A O 1
ATOM 711 N N . GLU A 1 120 ? -13.970 -28.614 -34.289 1.00 39.50 100 GLU A N 1
ATOM 712 C CA . GLU A 1 120 ? -14.831 -29.622 -34.916 1.00 39.10 100 GLU A CA 1
ATOM 713 C C . GLU A 1 120 ? -14.069 -30.770 -35.568 1.00 36.68 100 GLU A C 1
ATOM 714 O O . GLU A 1 120 ? -14.465 -31.927 -35.443 1.00 31.77 100 GLU A O 1
ATOM 720 N N . ASN A 1 121 ? -12.976 -30.443 -36.257 1.00 38.37 101 ASN A N 1
ATOM 721 C CA . ASN A 1 121 ? -12.189 -31.445 -36.995 1.00 36.75 101 ASN A CA 1
ATOM 722 C C . ASN A 1 121 ? -10.984 -32.004 -36.243 1.00 34.73 101 ASN A C 1
ATOM 723 O O . ASN A 1 121 ? -10.177 -32.699 -36.830 1.00 39.76 101 ASN A O 1
ATOM 728 N N . GLY A 1 122 ? -10.854 -31.685 -34.958 1.00 34.84 102 GLY A N 1
ATOM 729 C CA . GLY A 1 122 ? -9.837 -32.295 -34.109 1.00 33.68 102 GLY A CA 1
ATOM 730 C C . GLY A 1 122 ? -8.395 -31.877 -34.378 1.00 36.63 102 GLY A C 1
ATOM 731 O O . GLY A 1 122 ? -7.473 -32.688 -34.218 1.00 37.62 102 GLY A O 1
ATOM 732 N N . ILE A 1 123 ? -8.177 -30.618 -34.769 1.00 33.90 103 ILE A N 1
ATOM 733 C CA . ILE A 1 123 ? -6.816 -30.113 -34.995 1.00 31.23 103 ILE A CA 1
ATOM 734 C C . ILE A 1 123 ? -6.527 -28.850 -34.179 1.00 32.10 103 ILE A C 1
ATOM 735 O 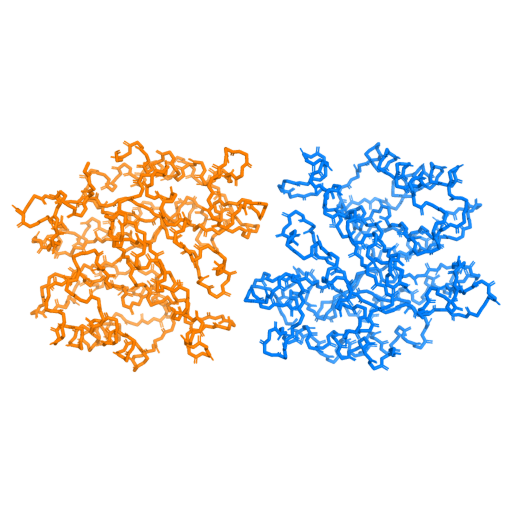O . ILE A 1 123 ? -7.445 -28.193 -33.674 1.00 28.41 103 ILE A O 1
ATOM 740 N N . TYR A 1 124 ? -5.233 -28.542 -34.049 1.00 29.44 104 TYR A N 1
ATOM 741 C CA . TYR A 1 124 ? -4.779 -27.383 -33.298 1.00 30.83 104 TYR A CA 1
ATOM 742 C C . TYR A 1 124 ? -4.911 -26.148 -34.173 1.00 34.35 104 TYR A C 1
ATOM 743 O O . TYR A 1 124 ? -4.870 -26.230 -35.418 1.00 31.36 104 TYR A O 1
ATOM 752 N N . VAL A 1 125 ? -5.069 -25.001 -33.515 1.00 32.55 105 VAL A N 1
ATOM 753 C CA . VAL A 1 125 ? -5.274 -23.758 -34.215 1.00 29.87 105 VAL A CA 1
ATOM 754 C C . VAL A 1 125 ? -4.508 -22.637 -33.532 1.00 29.10 105 VAL A C 1
ATOM 755 O O . VAL A 1 125 ? -4.574 -22.479 -32.299 1.00 27.80 105 VAL A O 1
ATOM 759 N N . ILE A 1 126 ? -3.764 -21.881 -34.338 1.00 26.44 106 ILE A N 1
ATOM 760 C CA . ILE A 1 126 ? -3.013 -20.747 -33.841 1.00 27.41 106 ILE A CA 1
ATOM 761 C C . ILE A 1 126 ? -3.859 -19.521 -34.089 1.00 27.59 106 ILE A C 1
ATOM 762 O O . ILE A 1 126 ? -4.291 -19.294 -35.210 1.00 27.95 106 ILE A O 1
ATOM 767 N N . ILE A 1 127 ? -4.100 -18.751 -33.036 1.00 29.76 107 ILE A N 1
ATOM 768 C CA . ILE A 1 127 ? -4.765 -17.459 -33.145 1.00 33.38 107 ILE A CA 1
ATOM 769 C C . ILE A 1 127 ? -3.673 -16.416 -33.178 1.00 30.91 107 ILE A C 1
ATOM 770 O O . ILE A 1 127 ? -3.067 -16.127 -32.151 1.00 30.91 107 ILE A O 1
ATOM 775 N N . ASP A 1 128 ? -3.447 -15.860 -34.369 1.00 30.32 108 ASP A N 1
ATOM 776 C CA . ASP A 1 128 ? -2.288 -15.023 -34.653 1.00 32.13 108 ASP A CA 1
ATOM 777 C C . ASP A 1 128 ? -2.691 -13.537 -34.811 1.00 32.81 108 ASP A C 1
ATOM 778 O O . ASP A 1 128 ? -3.440 -13.161 -35.708 1.00 34.16 108 ASP A O 1
ATOM 783 N N . PHE A 1 129 ? -2.162 -12.726 -33.895 1.00 29.29 109 PHE A N 1
ATOM 784 C CA . PHE A 1 129 ? -2.314 -11.293 -33.855 1.00 27.89 109 PHE A CA 1
ATOM 785 C C . PHE A 1 129 ? -1.284 -10.796 -34.825 1.00 27.97 109 PHE A C 1
ATOM 786 O O . PHE A 1 129 ? -0.123 -10.584 -34.472 1.00 28.31 109 PHE A O 1
ATOM 794 N N . HIS A 1 130 ? -1.718 -10.644 -36.073 1.00 30.33 110 HIS A N 1
ATOM 795 C CA . HIS A 1 130 ? -0.826 -10.529 -37.209 1.00 29.22 110 HIS A CA 1
ATOM 796 C C . HIS A 1 130 ? -0.383 -9.073 -37.419 1.00 32.55 110 HIS A C 1
ATOM 797 O O . HIS A 1 130 ? -0.838 -8.374 -38.337 1.00 36.28 110 HIS A O 1
ATOM 804 N N . ALA A 1 131 ? 0.520 -8.648 -36.541 1.00 29.46 111 ALA A N 1
ATOM 805 C CA . ALA A 1 131 ? 1.009 -7.290 -36.453 1.00 29.99 111 ALA A CA 1
ATOM 806 C C . ALA A 1 131 ? 2.494 -7.245 -36.761 1.00 32.77 111 ALA A C 1
ATOM 807 O O . ALA A 1 131 ? 3.227 -8.208 -36.482 1.00 30.13 111 ALA A O 1
ATOM 809 N N . HIS A 1 132 ? 2.921 -6.122 -37.333 1.00 35.89 112 HIS A N 1
ATOM 810 C CA . HIS A 1 132 ? 4.331 -5.712 -37.358 1.00 42.39 112 HIS A CA 1
ATOM 811 C C . HIS A 1 132 ? 4.614 -4.663 -36.283 1.00 43.17 112 HIS A C 1
ATOM 812 O O . HIS A 1 132 ? 5.615 -4.761 -35.567 1.00 48.49 112 HIS A O 1
ATOM 819 N N . ASN A 1 133 ? 3.746 -3.656 -36.192 1.00 43.03 113 ASN A N 1
ATOM 820 C CA . ASN A 1 133 ? 3.876 -2.616 -35.171 1.00 48.91 113 ASN A CA 1
ATOM 821 C C . ASN A 1 133 ? 3.407 -3.132 -33.808 1.00 46.33 113 ASN A C 1
ATOM 822 O O . ASN A 1 133 ? 2.816 -4.212 -33.714 1.00 38.80 113 ASN A O 1
ATOM 827 N N . LYS A 1 134 ? 3.687 -2.347 -32.770 1.00 44.60 114 LYS A N 1
ATOM 828 C CA . LYS A 1 134 ? 3.342 -2.692 -31.391 1.00 43.26 114 LYS A CA 1
ATOM 829 C C . LYS A 1 134 ? 1.971 -2.131 -31.002 1.00 41.21 114 LYS A C 1
ATOM 830 O O . LYS A 1 134 ? 1.778 -0.913 -31.004 1.00 43.28 114 LYS A O 1
ATOM 836 N N . TYR A 1 135 ? 1.036 -3.019 -30.661 1.00 39.50 115 TYR A N 1
ATOM 837 C CA . TYR A 1 135 ? -0.359 -2.657 -30.334 1.00 36.77 115 TYR A CA 1
ATOM 838 C C . TYR A 1 135 ? -0.765 -3.299 -29.006 1.00 40.86 115 TYR A C 1
ATOM 839 O O . TYR A 1 135 ? -1.649 -4.176 -28.944 1.00 38.48 115 TYR A O 1
ATOM 848 N N . THR A 1 136 ? -0.107 -2.837 -27.939 1.00 44.67 116 THR A N 1
ATOM 849 C CA . THR A 1 136 ? -0.157 -3.481 -26.617 1.00 43.63 116 THR A CA 1
ATOM 850 C C . THR A 1 136 ? -1.566 -3.597 -26.034 1.00 40.89 116 THR A C 1
ATOM 851 O O . THR A 1 136 ? -1.965 -4.664 -25.588 1.00 43.70 116 THR A O 1
ATOM 855 N N . GLU A 1 137 ? -2.323 -2.513 -26.050 1.00 44.41 117 GLU A N 1
ATOM 856 C CA . GLU A 1 137 ? -3.650 -2.494 -25.422 1.00 47.66 117 GLU A CA 1
ATOM 857 C C . GLU A 1 137 ? -4.676 -3.285 -26.232 1.00 44.25 117 GLU A C 1
ATOM 858 O O . GLU A 1 137 ? -5.562 -3.930 -25.662 1.00 45.63 117 GLU A O 1
ATOM 864 N N . GLU A 1 138 ? -4.531 -3.268 -27.558 1.00 46.01 118 GLU A N 1
ATOM 865 C CA . GLU A 1 138 ? -5.423 -4.019 -28.452 1.00 45.32 118 GLU A CA 1
ATOM 866 C C . GLU A 1 138 ? -5.186 -5.522 -28.262 1.00 38.82 118 GLU A C 1
ATOM 867 O O . GLU A 1 138 ? -6.146 -6.320 -28.246 1.00 28.38 118 GLU A O 1
ATOM 873 N N . ALA A 1 139 ? -3.900 -5.891 -28.157 1.00 36.75 119 ALA A N 1
ATOM 874 C CA . ALA A 1 139 ? -3.505 -7.284 -27.931 1.00 39.48 119 ALA A CA 1
ATOM 875 C C . ALA A 1 139 ? -4.082 -7.826 -26.616 1.00 43.45 119 ALA A C 1
ATOM 876 O O . ALA A 1 139 ? -4.664 -8.913 -26.599 1.00 41.86 119 ALA A O 1
ATOM 878 N N . LYS A 1 140 ? -3.965 -7.045 -25.540 1.00 39.99 120 LYS A N 1
ATOM 879 C CA . LYS A 1 140 ? -4.511 -7.450 -24.240 1.00 38.89 120 LYS A CA 1
ATOM 880 C C . LYS A 1 140 ? -6.011 -7.649 -24.280 1.00 37.05 120 LYS A C 1
ATOM 881 O O . LYS A 1 140 ? -6.516 -8.624 -23.752 1.00 38.97 120 LYS A O 1
ATOM 887 N N . THR A 1 141 ? -6.729 -6.727 -24.907 1.00 37.62 121 THR A N 1
ATOM 888 C CA . THR A 1 141 ? -8.189 -6.834 -24.956 1.00 36.19 121 THR A CA 1
ATOM 889 C C . THR A 1 141 ? -8.633 -7.976 -25.840 1.00 35.25 121 THR A C 1
ATOM 890 O O . THR A 1 141 ? -9.587 -8.668 -25.512 1.00 33.19 121 THR A O 1
ATOM 894 N N . PHE A 1 142 ? -7.947 -8.144 -26.975 1.00 37.04 122 PHE A N 1
ATOM 895 C CA . PHE A 1 142 ? -8.242 -9.221 -27.913 1.00 34.83 122 PHE A CA 1
ATOM 896 C C . PHE A 1 142 ? -7.970 -10.581 -27.268 1.00 34.44 122 PHE A C 1
ATOM 897 O O . PHE A 1 142 ? -8.829 -11.464 -27.270 1.00 33.82 122 PHE A O 1
ATOM 905 N N . PHE A 1 143 ? -6.777 -10.747 -26.713 1.00 34.05 123 PHE A N 1
ATOM 906 C CA . PHE A 1 143 ? -6.409 -12.057 -26.169 1.00 35.11 123 PHE A CA 1
ATOM 907 C C . PHE A 1 143 ? -7.177 -12.425 -24.897 1.00 34.24 123 PHE A C 1
ATOM 908 O O . PHE A 1 143 ? -7.442 -13.606 -24.677 1.00 32.01 123 PHE A O 1
ATOM 916 N N . ALA A 1 144 ? -7.551 -11.428 -24.087 1.00 32.01 124 ALA A N 1
ATOM 917 C CA . ALA A 1 144 ? -8.457 -11.643 -22.952 1.00 32.64 124 ALA A CA 1
ATOM 918 C C . ALA A 1 144 ? -9.790 -12.237 -23.406 1.00 32.33 124 ALA A C 1
ATOM 919 O O . ALA A 1 144 ? -10.274 -13.212 -22.821 1.00 33.73 124 ALA A O 1
ATOM 921 N N . GLY A 1 145 ? -10.348 -11.683 -24.480 1.00 33.08 125 GLY A N 1
ATOM 922 C CA . GLY A 1 145 ? -11.595 -12.183 -25.044 1.00 33.93 125 GLY A CA 1
ATOM 923 C C . GLY A 1 145 ? -11.441 -13.566 -25.648 1.00 34.64 125 GLY A C 1
ATOM 924 O O . GLY A 1 145 ? -12.313 -14.405 -25.495 1.00 37.30 125 GLY A O 1
ATOM 925 N N . MET A 1 146 ? -10.339 -13.794 -26.355 1.00 38.69 126 MET A N 1
ATOM 926 C CA . MET A 1 146 ? -10.038 -15.114 -26.919 1.00 37.20 126 MET A CA 1
ATOM 927 C C . MET A 1 146 ? -9.763 -16.127 -25.811 1.00 36.96 126 MET A C 1
ATOM 928 O O . MET A 1 146 ? -10.220 -17.263 -25.882 1.00 38.05 126 MET A O 1
ATOM 933 N N . ALA A 1 147 ? -9.008 -15.718 -24.795 1.00 36.31 127 ALA A N 1
ATOM 934 C CA . ALA A 1 147 ? -8.740 -16.576 -23.635 1.00 35.74 127 ALA A CA 1
ATOM 935 C C . ALA A 1 147 ? -10.015 -16.997 -22.918 1.00 33.84 127 ALA A C 1
ATOM 936 O O . ALA A 1 147 ? -10.139 -18.153 -22.542 1.00 30.61 127 ALA A O 1
ATOM 938 N N . GLU A 1 148 ? -10.949 -16.059 -22.750 1.00 37.94 128 GLU A N 1
ATOM 939 C CA . GLU A 1 148 ? -12.235 -16.330 -22.077 1.00 39.99 128 GLU A CA 1
ATOM 940 C C . GLU A 1 148 ? -13.074 -17.293 -22.897 1.00 37.78 128 GLU A C 1
ATOM 941 O O . GLU A 1 148 ? -13.570 -18.279 -22.372 1.00 38.64 128 GLU A O 1
ATOM 947 N N . LYS A 1 149 ? -13.216 -17.016 -24.186 1.00 43.43 129 LYS A N 1
ATOM 948 C CA . LYS A 1 149 ? -14.029 -17.855 -25.068 1.00 44.27 129 LYS A CA 1
ATOM 949 C C . LYS A 1 149 ? -13.463 -19.255 -25.239 1.00 39.85 129 LYS A C 1
ATOM 950 O O . LYS A 1 149 ? -14.211 -20.233 -25.209 1.00 34.20 129 LYS A O 1
ATOM 956 N N . TYR A 1 150 ? -12.154 -19.346 -25.481 1.00 35.26 130 TYR A N 1
ATOM 957 C CA . TYR A 1 150 ? -11.583 -20.570 -26.050 1.00 34.43 130 TYR A CA 1
ATOM 958 C C . TYR A 1 150 ? -10.473 -21.235 -25.236 1.00 32.22 130 TYR A C 1
ATOM 959 O O . TYR A 1 150 ? -9.930 -22.235 -25.681 1.00 32.91 130 TYR A O 1
ATOM 968 N N . GLY A 1 151 ? -10.153 -20.710 -24.049 1.00 34.30 131 GLY A N 1
ATOM 969 C CA . GLY A 1 151 ? -8.985 -21.161 -23.280 1.00 33.80 131 GLY A CA 1
ATOM 970 C C . GLY A 1 151 ? -9.057 -22.548 -22.653 1.00 34.48 131 GLY A C 1
ATOM 971 O O . GLY A 1 151 ? -8.026 -23.101 -22.266 1.00 28.17 131 GLY A O 1
ATOM 972 N N . GLU A 1 152 ? -10.261 -23.123 -22.573 1.00 34.87 132 GLU A N 1
ATOM 973 C CA . GLU A 1 152 ? -10.428 -24.497 -22.070 1.00 38.63 132 GLU A CA 1
ATOM 974 C C . GLU A 1 152 ? -10.221 -25.555 -23.152 1.00 37.13 132 GLU A C 1
ATOM 975 O O . GLU A 1 152 ? -9.988 -26.719 -22.825 1.00 36.43 132 GLU A O 1
ATOM 981 N N . TYR A 1 153 ? -10.305 -25.160 -24.427 1.00 36.23 133 TYR A N 1
ATOM 982 C CA . TYR A 1 153 ? -10.068 -26.079 -25.538 1.00 33.52 133 TYR A CA 1
ATOM 983 C C . TYR A 1 153 ? -8.584 -26.317 -25.701 1.00 33.47 133 TYR A C 1
ATOM 984 O O . TYR A 1 153 ? -7.805 -25.349 -25.794 1.00 33.62 133 TYR A O 1
ATOM 993 N N . PRO A 1 154 ? -8.171 -27.596 -25.766 1.00 35.01 134 PRO A N 1
ATOM 994 C CA . PRO A 1 154 ? -6.742 -27.889 -25.981 1.00 34.22 134 PRO A CA 1
ATOM 995 C C . PRO A 1 154 ? -6.233 -27.530 -27.382 1.00 31.25 134 PRO A C 1
ATOM 996 O O . PRO A 1 154 ? -5.011 -27.377 -27.579 1.00 32.39 134 PRO A O 1
ATOM 1000 N N . ASN A 1 155 ? -7.148 -27.356 -28.330 1.00 29.34 135 ASN A N 1
ATOM 1001 C CA . ASN A 1 155 ? -6.788 -26.969 -29.718 1.00 31.34 135 ASN A CA 1
ATOM 1002 C C . ASN A 1 155 ? -6.062 -25.641 -29.860 1.00 30.81 135 ASN A C 1
ATOM 1003 O O . ASN A 1 155 ? -5.287 -25.457 -30.796 1.00 32.42 135 ASN A O 1
ATOM 1008 N N . VAL A 1 156 ? -6.312 -24.719 -28.935 1.00 30.14 136 VAL A N 1
ATOM 1009 C CA . VAL A 1 156 ? -6.006 -23.313 -29.155 1.00 26.78 136 VAL A CA 1
ATOM 1010 C C . VAL A 1 156 ? -4.602 -22.960 -28.701 1.00 27.46 136 VAL A C 1
ATOM 1011 O O . VAL A 1 156 ? -4.233 -23.230 -27.563 1.00 26.05 136 VAL A O 1
ATOM 1015 N N . ILE A 1 157 ? -3.835 -22.386 -29.632 1.00 26.62 137 ILE A N 1
ATOM 1016 C CA . ILE A 1 157 ? -2.524 -21.790 -29.379 1.00 27.10 137 ILE A CA 1
ATOM 1017 C C . ILE A 1 157 ? -2.632 -20.292 -29.690 1.00 27.99 137 ILE A C 1
ATOM 1018 O O . ILE A 1 157 ? -3.240 -19.908 -30.689 1.00 32.68 137 ILE A O 1
ATOM 1023 N N . TYR A 1 158 ? -2.033 -19.456 -28.852 1.00 28.72 138 TYR A N 1
ATOM 1024 C CA . TYR A 1 158 ? -2.007 -17.998 -29.059 1.00 31.78 138 TYR A CA 1
ATOM 1025 C C . TYR A 1 158 ? -0.665 -17.577 -29.626 1.00 32.62 138 TYR A C 1
ATOM 1026 O O . TYR A 1 158 ? 0.383 -18.068 -29.176 1.00 32.09 138 TYR A O 1
ATOM 1035 N N . GLU A 1 159 ? -0.685 -16.680 -30.610 1.00 31.68 139 GLU A N 1
ATOM 1036 C CA . GLU A 1 159 ? 0.542 -16.106 -31.134 1.00 31.04 139 GLU A CA 1
ATOM 1037 C C . GLU A 1 159 ? 0.416 -14.593 -31.042 1.00 33.01 139 GLU A C 1
ATOM 1038 O O . GLU A 1 159 ? -0.294 -13.962 -31.818 1.00 29.99 139 GLU A O 1
ATOM 1044 N N . ILE A 1 160 ? 1.132 -14.020 -30.091 1.00 35.28 140 ILE A N 1
ATOM 1045 C CA . ILE A 1 160 ? 0.791 -12.695 -29.578 1.00 37.48 140 ILE A CA 1
ATOM 1046 C C . ILE A 1 160 ? 1.291 -11.508 -30.409 1.00 39.25 140 ILE A C 1
ATOM 1047 O O . ILE A 1 160 ? 0.791 -10.395 -30.253 1.00 40.10 140 ILE A O 1
ATOM 1052 N N . TRP A 1 161 ? 2.262 -11.739 -31.288 1.00 39.98 141 TRP A N 1
ATOM 1053 C CA . TRP A 1 161 ? 2.785 -10.671 -32.133 1.00 40.78 141 TRP A CA 1
ATOM 1054 C C . TRP A 1 161 ? 3.529 -11.298 -33.303 1.00 38.91 141 TRP A C 1
ATOM 1055 O O . TRP A 1 161 ? 4.693 -11.711 -33.160 1.00 39.89 141 TRP A O 1
ATOM 1066 N N . ASN A 1 162 ? 2.847 -11.362 -34.450 1.00 39.13 142 ASN A N 1
ATOM 1067 C CA . ASN A 1 162 ? 3.353 -12.069 -35.630 1.00 34.74 142 ASN A CA 1
ATOM 1068 C C . ASN A 1 162 ? 4.836 -11.833 -35.909 1.00 36.76 142 ASN A C 1
ATOM 1069 O O . ASN A 1 162 ? 5.651 -12.737 -35.766 1.00 34.28 142 ASN A O 1
ATOM 1074 N N . GLU A 1 163 ? 5.168 -10.609 -36.299 1.00 39.10 143 GLU A N 1
ATOM 1075 C CA . GLU A 1 163 ? 6.505 -10.288 -36.755 1.00 39.51 143 GLU A CA 1
ATOM 1076 C C . GLU A 1 163 ? 6.839 -8.874 -36.323 1.00 41.66 143 GLU A C 1
ATOM 1077 O O . GLU A 1 163 ? 6.608 -7.924 -37.068 1.00 38.46 143 GLU A O 1
ATOM 1083 N N . PRO A 1 164 ? 7.362 -8.726 -35.096 1.00 41.72 144 PRO A N 1
ATOM 1084 C CA . PRO A 1 164 ? 7.954 -7.453 -34.741 1.00 42.24 144 PRO A CA 1
ATOM 1085 C C . PRO A 1 164 ? 9.126 -7.182 -35.695 1.00 44.46 144 PRO A C 1
ATOM 1086 O O . PRO A 1 164 ? 9.933 -8.089 -35.933 1.00 40.58 144 PRO A O 1
ATOM 1090 N N . ASP A 1 165 ? 9.175 -5.980 -36.272 1.00 42.94 145 ASP A N 1
ATOM 1091 C CA . ASP A 1 165 ? 10.270 -5.602 -37.183 1.00 47.66 145 ASP A CA 1
ATOM 1092 C C . ASP A 1 165 ? 11.373 -4.797 -36.451 1.00 49.88 145 ASP A C 1
ATOM 1093 O O . ASP A 1 165 ? 12.296 -5.401 -35.891 1.00 45.07 145 ASP A O 1
ATOM 1098 N N . TYR A 1 166 ? 11.257 -3.468 -36.417 1.00 48.59 146 TYR A N 1
ATOM 1099 C CA . TYR A 1 166 ? 12.351 -2.593 -35.974 1.00 53.22 146 TYR A CA 1
ATOM 1100 C C . TYR A 1 166 ? 12.115 -2.172 -34.511 1.00 55.38 146 TYR A C 1
ATOM 1101 O O . TYR A 1 166 ? 11.550 -1.107 -34.211 1.00 56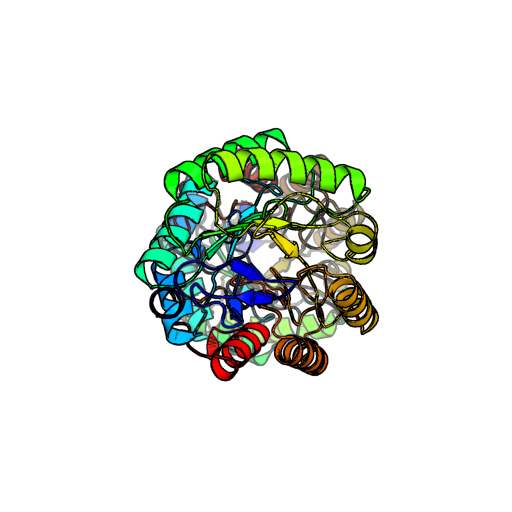.32 146 TYR A O 1
ATOM 1110 N N . PHE A 1 167 ? 12.513 -3.070 -33.613 1.00 50.96 147 PHE A N 1
ATOM 1111 C CA . PHE A 1 167 ? 12.364 -2.905 -32.172 1.00 49.99 147 PHE A CA 1
ATOM 1112 C C . PHE A 1 167 ? 13.568 -3.545 -31.509 1.00 50.17 147 PHE A C 1
ATOM 1113 O O . PHE A 1 167 ? 14.218 -4.420 -32.092 1.00 47.41 147 PHE A O 1
ATOM 1121 N N . GLU A 1 168 ? 13.856 -3.099 -30.292 1.00 51.25 148 GLU A N 1
ATOM 1122 C CA . GLU A 1 168 ? 14.800 -3.785 -29.427 1.00 52.64 148 GLU A CA 1
ATOM 1123 C C . GLU A 1 168 ? 14.027 -4.930 -28.768 1.00 51.37 148 GLU A C 1
ATOM 1124 O O . GLU A 1 168 ? 12.828 -4.806 -28.506 1.00 52.93 148 GLU A O 1
ATOM 1130 N N . TRP A 1 169 ? 14.710 -6.035 -28.494 1.00 48.80 149 TRP A N 1
ATOM 1131 C CA . TRP A 1 169 ? 14.084 -7.187 -27.849 1.00 52.36 149 TRP A CA 1
ATOM 1132 C C . TRP A 1 169 ? 13.419 -6.823 -26.517 1.00 57.67 149 TRP A C 1
ATOM 1133 O O . TRP A 1 169 ? 12.344 -7.337 -26.209 1.00 58.23 149 TRP A O 1
ATOM 1144 N N . GLU A 1 170 ? 14.053 -5.939 -25.743 1.00 59.58 150 GLU A N 1
ATOM 1145 C CA . GLU A 1 170 ? 13.502 -5.477 -24.455 1.00 57.54 150 GLU A CA 1
ATOM 1146 C C . GLU A 1 170 ? 12.064 -4.950 -24.575 1.00 58.20 150 GLU A C 1
ATOM 1147 O O . GLU A 1 170 ? 11.216 -5.255 -23.736 1.00 61.79 150 GLU A O 1
ATOM 1149 N N . GLU A 1 171 ? 11.798 -4.160 -25.612 1.00 54.98 151 GLU A N 1
ATOM 1150 C CA . GLU A 1 171 ? 10.458 -3.594 -25.838 1.00 54.90 151 GLU A CA 1
ATOM 1151 C C . GLU A 1 171 ? 9.415 -4.677 -26.199 1.00 55.61 151 GLU A C 1
ATOM 1152 O O . GLU A 1 171 ? 8.233 -4.570 -25.825 1.00 46.37 151 GLU A O 1
ATOM 1158 N N . VAL A 1 172 ? 9.869 -5.705 -26.917 1.00 45.58 152 VAL A N 1
ATOM 1159 C CA . VAL A 1 172 ? 9.017 -6.814 -27.308 1.00 48.22 152 VAL A CA 1
ATOM 1160 C C . VAL A 1 172 ? 8.800 -7.767 -26.127 1.00 46.18 152 VAL A C 1
ATOM 1161 O O . VAL A 1 172 ? 7.724 -8.345 -25.981 1.00 46.98 152 VAL A O 1
ATOM 1165 N N . LYS A 1 173 ? 9.824 -7.937 -25.298 1.00 49.74 153 LYS A N 1
ATOM 1166 C CA . LYS A 1 173 ? 9.708 -8.737 -24.065 1.00 50.36 153 LYS A CA 1
ATOM 1167 C C . LYS A 1 173 ? 8.701 -8.135 -23.087 1.00 44.93 153 LYS A C 1
ATOM 1168 O O . LYS A 1 173 ? 7.975 -8.870 -22.435 1.00 47.45 153 LYS A O 1
ATOM 1174 N N . THR A 1 174 ? 8.688 -6.807 -22.968 1.00 46.46 154 THR A N 1
ATOM 1175 C CA . THR A 1 174 ? 7.761 -6.109 -22.071 1.00 47.83 154 THR A CA 1
ATOM 1176 C C . THR A 1 174 ? 6.331 -6.307 -22.541 1.00 45.87 154 THR A C 1
ATOM 1177 O O . THR A 1 174 ? 5.476 -6.713 -21.764 1.00 50.83 154 THR A O 1
ATOM 1181 N N . TYR A 1 175 ? 6.090 -6.030 -23.820 1.00 43.54 155 TYR A N 1
ATOM 1182 C CA . TYR A 1 175 ? 4.812 -6.316 -24.472 1.00 40.59 155 TYR A CA 1
ATOM 1183 C C . TYR A 1 175 ? 4.360 -7.740 -24.193 1.00 38.96 155 TYR A C 1
ATOM 1184 O O . TYR A 1 175 ? 3.199 -7.990 -23.847 1.00 33.20 155 TYR A O 1
ATOM 1193 N N . SER A 1 176 ? 5.302 -8.665 -24.341 1.00 40.03 156 SER A N 1
ATOM 1194 C CA . SER A 1 176 ? 5.028 -10.089 -24.201 1.00 41.56 156 SER A CA 1
ATOM 1195 C C . SER A 1 176 ? 4.703 -10.490 -22.765 1.00 40.50 156 SER A C 1
ATOM 1196 O O . SER A 1 176 ? 3.730 -11.209 -22.536 1.00 35.81 156 SER A O 1
ATOM 1199 N N . GLU A 1 177 ? 5.523 -10.034 -21.815 1.00 41.79 157 GLU A N 1
ATOM 1200 C CA . GLU A 1 177 ? 5.244 -10.214 -20.366 1.00 46.62 157 GLU A CA 1
ATOM 1201 C C . GLU A 1 177 ? 3.835 -9.719 -20.021 1.00 42.50 157 GLU A C 1
ATOM 1202 O O . GLU A 1 177 ? 3.060 -10.430 -19.384 1.00 44.72 157 GLU A O 1
ATOM 1208 N N . GLU A 1 178 ? 3.500 -8.521 -20.493 1.00 40.78 158 GLU A N 1
ATOM 1209 C CA . GLU A 1 178 ? 2.206 -7.913 -20.193 1.00 43.95 158 GLU A CA 1
ATOM 1210 C C . GLU A 1 178 ? 1.001 -8.629 -20.815 1.00 41.47 158 GLU A C 1
ATOM 1211 O O . GLU A 1 178 ? -0.016 -8.796 -20.154 1.00 35.84 158 GLU A O 1
ATOM 1217 N N . VAL A 1 179 ? 1.134 -9.076 -22.063 1.00 41.11 159 VAL A N 1
ATOM 1218 C CA . VAL A 1 179 ? 0.070 -9.834 -22.738 1.00 37.29 159 VAL A CA 1
ATOM 1219 C C . VAL A 1 179 ? -0.044 -11.241 -22.168 1.00 33.22 159 VAL A C 1
ATOM 1220 O O . VAL A 1 179 ? -1.158 -11.737 -21.947 1.00 26.86 159 VAL A O 1
ATOM 1224 N N . ILE A 1 180 ? 1.102 -11.889 -21.949 1.00 32.88 160 ILE A N 1
ATOM 1225 C CA . ILE A 1 180 ? 1.130 -13.212 -21.294 1.00 36.71 160 ILE A CA 1
ATOM 1226 C C . ILE A 1 180 ? 0.437 -13.149 -19.932 1.00 37.75 160 ILE A C 1
ATOM 1227 O O . ILE A 1 180 ? -0.354 -14.040 -19.590 1.00 38.98 160 ILE A O 1
ATOM 1232 N N . ALA A 1 181 ? 0.746 -12.106 -19.159 1.00 40.83 161 ALA A N 1
ATOM 1233 C CA . ALA A 1 181 ? 0.121 -11.896 -17.837 1.00 40.67 161 ALA A CA 1
ATOM 1234 C C . ALA A 1 181 ? -1.392 -11.887 -17.930 1.00 38.63 161 ALA A C 1
ATOM 1235 O O . ALA A 1 181 ? -2.052 -12.564 -17.155 1.00 39.00 161 ALA A O 1
ATOM 1237 N N . VAL A 1 182 ? -1.932 -11.177 -18.919 1.00 39.02 162 VAL A N 1
ATOM 1238 C CA . VAL A 1 182 ? -3.380 -11.148 -19.127 1.00 37.60 162 VAL A CA 1
ATOM 1239 C C . VAL A 1 182 ? -3.929 -12.513 -19.528 1.00 38.23 162 VAL A C 1
ATOM 1240 O O . VAL A 1 182 ? -4.980 -12.911 -19.035 1.00 42.21 162 VAL A O 1
ATOM 1244 N N . ILE A 1 183 ? -3.246 -13.204 -20.447 1.00 37.99 163 ILE A N 1
ATOM 1245 C CA . ILE A 1 183 ? -3.722 -14.500 -20.953 1.00 36.70 163 ILE A CA 1
ATOM 1246 C C . ILE A 1 183 ? -3.724 -15.519 -19.830 1.00 35.17 163 ILE A C 1
ATOM 1247 O O . ILE A 1 183 ? -4.737 -16.183 -19.610 1.00 35.26 163 ILE A O 1
ATOM 1252 N N . ARG A 1 184 ? -2.590 -15.633 -19.143 1.00 32.58 164 ARG A N 1
ATOM 1253 C CA . ARG A 1 184 ? -2.434 -16.626 -18.082 1.00 37.74 164 ARG A CA 1
ATOM 1254 C C . ARG A 1 184 ? -3.438 -16.508 -16.939 1.00 37.73 164 ARG A C 1
ATOM 1255 O O . ARG A 1 184 ? -3.766 -17.514 -16.319 1.00 37.99 164 ARG A O 1
ATOM 1263 N N . ALA A 1 185 ? -3.921 -15.299 -16.663 1.00 37.02 165 ALA A N 1
ATOM 1264 C CA . ALA A 1 185 ? -4.909 -15.103 -15.595 1.00 37.78 165 ALA A CA 1
ATOM 1265 C C . ALA A 1 185 ? -6.227 -15.828 -15.903 1.00 35.25 165 ALA A C 1
ATOM 1266 O O . ALA A 1 185 ? -6.921 -16.234 -14.988 1.00 38.80 165 ALA A O 1
ATOM 1268 N N . ILE A 1 186 ? -6.548 -15.983 -17.188 1.00 35.36 166 ILE A N 1
ATOM 1269 C CA . ILE A 1 186 ? -7.769 -16.655 -17.660 1.00 39.90 166 ILE A CA 1
ATOM 1270 C C . ILE A 1 186 ? -7.471 -18.096 -18.126 1.00 39.67 166 ILE A C 1
ATOM 1271 O O . ILE A 1 186 ? -8.228 -19.025 -17.834 1.00 33.00 166 ILE A O 1
ATOM 1276 N N . ASP A 1 187 ? -6.397 -18.249 -18.908 1.00 40.10 167 ASP A N 1
ATOM 1277 C CA . ASP A 1 187 ? -6.007 -19.521 -19.507 1.00 40.12 167 ASP A CA 1
ATOM 1278 C C . ASP A 1 187 ? -4.605 -19.887 -19.007 1.00 41.69 167 ASP A C 1
ATOM 1279 O O . ASP A 1 187 ? -3.597 -19.473 -19.607 1.00 35.86 167 ASP A O 1
ATOM 1284 N N . PRO A 1 188 ? -4.533 -20.654 -17.901 1.00 39.93 168 PRO A N 1
ATOM 1285 C CA . PRO A 1 188 ? -3.228 -20.890 -17.287 1.00 40.47 168 PRO A CA 1
ATOM 1286 C C . PRO A 1 188 ? -2.313 -21.846 -18.058 1.00 38.11 168 PRO A C 1
ATOM 1287 O O . PRO A 1 188 ? -1.097 -21.760 -17.877 1.00 33.37 168 PRO A O 1
ATOM 1291 N N . ASP A 1 189 ? -2.869 -22.702 -18.923 1.00 35.06 169 ASP A N 1
ATOM 1292 C CA . ASP A 1 189 ? -2.086 -23.823 -19.504 1.00 33.39 169 ASP A CA 1
ATOM 1293 C C . ASP A 1 189 ? -1.770 -23.802 -21.018 1.00 34.00 169 ASP A C 1
ATOM 1294 O O . ASP A 1 189 ? -0.755 -24.403 -21.417 1.00 31.91 169 ASP A O 1
ATOM 1299 N N . ASN A 1 190 ? -2.600 -23.150 -21.847 1.00 29.30 170 ASN A N 1
ATOM 1300 C CA . ASN A 1 190 ? -2.449 -23.251 -23.307 1.00 29.14 170 ASN A CA 1
ATOM 1301 C C . ASN A 1 190 ? -1.189 -22.559 -23.806 1.00 31.08 170 ASN A C 1
ATOM 1302 O O . ASN A 1 190 ? -0.680 -21.634 -23.167 1.00 33.96 170 ASN A O 1
ATOM 1307 N N . ILE A 1 191 ? -0.702 -23.009 -24.957 1.00 32.85 171 ILE A N 1
ATOM 1308 C CA . ILE A 1 191 ? 0.586 -22.540 -25.476 1.00 32.29 171 ILE A CA 1
ATOM 1309 C C . ILE A 1 191 ? 0.453 -21.096 -25.953 1.00 31.93 171 ILE A C 1
ATOM 1310 O O . ILE A 1 191 ? -0.566 -20.731 -26.544 1.00 29.52 171 ILE A O 1
ATOM 1315 N N . ILE A 1 192 ? 1.483 -20.294 -25.665 1.00 33.99 172 ILE A N 1
ATOM 1316 C CA . ILE A 1 192 ? 1.602 -18.930 -26.152 1.00 33.33 172 ILE A CA 1
ATOM 1317 C C . ILE A 1 192 ? 2.894 -18.836 -26.932 1.00 35.13 172 ILE A C 1
ATOM 1318 O O . ILE A 1 192 ? 3.962 -19.134 -26.387 1.00 38.22 172 ILE A O 1
ATOM 1323 N N . LEU A 1 193 ? 2.802 -18.406 -28.190 1.00 33.59 173 LEU A N 1
ATOM 1324 C CA . LEU A 1 193 ? 3.970 -18.264 -29.027 1.00 34.39 173 LEU A CA 1
ATOM 1325 C C . LEU A 1 193 ? 4.396 -16.810 -29.034 1.00 35.61 173 LEU A C 1
ATOM 1326 O O . LEU A 1 193 ? 3.566 -15.923 -29.224 1.00 35.69 173 LEU A O 1
ATOM 1331 N N . VAL A 1 194 ? 5.694 -16.571 -28.859 1.00 37.14 174 VAL A N 1
ATOM 1332 C CA . VAL A 1 194 ? 6.238 -15.219 -28.655 1.00 34.15 174 VAL A CA 1
ATOM 1333 C C . VAL A 1 194 ? 7.171 -14.826 -29.790 1.00 32.83 174 VAL A C 1
ATOM 1334 O O . VAL A 1 194 ? 8.173 -15.481 -30.030 1.00 33.88 174 VAL A O 1
ATOM 1338 N N . GLY A 1 195 ? 6.838 -13.734 -30.461 1.00 34.56 175 GLY A N 1
ATOM 1339 C CA . GLY A 1 195 ? 7.628 -13.210 -31.544 1.00 37.28 175 GLY A CA 1
ATOM 1340 C C . GLY A 1 195 ? 8.832 -12.453 -31.036 1.00 41.72 175 GLY A C 1
ATOM 1341 O O . GLY A 1 195 ? 8.904 -12.106 -29.858 1.00 43.18 175 GLY A O 1
ATOM 1342 N N . SER A 1 196 ? 9.770 -12.195 -31.943 1.00 42.58 176 SER A N 1
ATOM 1343 C CA . SER A 1 196 ? 10.974 -11.437 -31.637 1.00 41.86 176 SER A CA 1
ATOM 1344 C C . SER A 1 196 ? 11.340 -10.526 -32.817 1.00 42.05 176 SER A C 1
ATOM 1345 O O . SER A 1 196 ? 10.830 -10.724 -33.933 1.00 37.45 176 SER A O 1
ATOM 1348 N N . PRO A 1 197 ? 12.213 -9.519 -32.576 1.00 42.18 177 PRO A N 1
ATOM 1349 C CA . PRO A 1 197 ? 12.462 -8.524 -33.627 1.00 44.01 177 PRO A CA 1
ATOM 1350 C C . PRO A 1 197 ? 13.140 -9.074 -34.878 1.00 44.44 177 PRO A C 1
ATOM 1351 O O . PRO A 1 197 ? 13.690 -10.186 -34.867 1.00 45.15 177 PRO A O 1
ATOM 1355 N N . HIS A 1 198 ? 13.066 -8.281 -35.942 1.00 44.02 178 HIS A N 1
ATOM 1356 C CA . HIS A 1 198 ? 13.515 -8.669 -37.275 1.00 46.98 178 HIS A CA 1
ATOM 1357 C C . HIS A 1 198 ? 12.792 -9.922 -37.763 1.00 44.51 178 HIS A C 1
ATOM 1358 O O . HIS A 1 198 ? 13.414 -10.889 -38.194 1.00 42.82 178 HIS A O 1
ATOM 1365 N N . TRP A 1 199 ? 11.463 -9.873 -37.698 1.00 43.51 179 TRP A N 1
ATOM 1366 C CA . TRP A 1 199 ? 10.585 -10.901 -38.265 1.00 40.13 179 TRP A CA 1
ATOM 1367 C C . TRP A 1 199 ? 10.847 -12.264 -37.646 1.00 37.84 179 TRP A C 1
ATOM 1368 O O . TRP A 1 199 ? 10.976 -13.264 -38.346 1.00 38.28 179 TRP A O 1
ATOM 1379 N N . ASP A 1 200 ? 10.924 -12.281 -36.317 1.00 34.88 180 ASP A N 1
ATOM 1380 C CA . ASP A 1 200 ? 11.254 -13.482 -35.545 1.00 34.78 180 ASP A CA 1
ATOM 1381 C C . ASP A 1 200 ? 12.581 -14.132 -35.991 1.00 38.68 180 ASP A C 1
ATOM 1382 O O . ASP A 1 200 ? 12.652 -15.352 -36.166 1.00 39.43 180 ASP A O 1
ATOM 1387 N N . GLN A 1 201 ? 13.616 -13.305 -36.177 1.00 37.81 181 GLN A N 1
ATOM 1388 C CA . GLN A 1 201 ? 14.986 -13.783 -36.444 1.00 42.73 181 GLN A CA 1
ATOM 1389 C C . GLN A 1 201 ? 15.953 -13.582 -35.271 1.00 42.82 181 GLN A C 1
ATOM 1390 O O . GLN A 1 201 ? 16.993 -14.225 -35.230 1.00 46.32 181 GLN A O 1
ATOM 1396 N N . ASP A 1 202 ? 15.604 -12.735 -34.301 1.00 47.41 182 ASP A N 1
ATOM 1397 C CA . ASP A 1 202 ? 16.523 -12.387 -33.208 1.00 48.46 182 ASP A CA 1
ATOM 1398 C C . ASP A 1 202 ? 16.375 -13.281 -31.982 1.00 48.55 182 ASP A C 1
ATOM 1399 O O . ASP A 1 202 ? 16.238 -12.796 -30.867 1.00 50.29 182 ASP A O 1
ATOM 1404 N N . LEU A 1 203 ? 16.459 -14.588 -32.202 1.00 48.90 183 LEU A N 1
ATOM 1405 C CA . LEU A 1 203 ? 16.416 -15.562 -31.122 1.00 50.60 183 LEU A CA 1
ATOM 1406 C C . LEU A 1 203 ? 17.648 -15.485 -30.224 1.00 48.98 183 LEU A C 1
ATOM 1407 O O . LEU A 1 203 ? 17.558 -15.776 -29.036 1.00 50.83 183 LEU A O 1
ATOM 1412 N N . HIS A 1 204 ? 18.799 -15.157 -30.807 1.00 48.21 184 HIS A N 1
ATOM 1413 C CA . HIS A 1 204 ? 20.023 -14.840 -30.048 1.00 50.35 184 HIS A CA 1
ATOM 1414 C C . HIS A 1 204 ? 19.866 -13.714 -28.988 1.00 50.44 184 HIS A C 1
ATOM 1415 O O . HIS A 1 204 ? 20.526 -13.767 -27.946 1.00 51.00 184 HIS A O 1
ATOM 1422 N N . LEU A 1 205 ? 19.001 -12.725 -29.243 1.00 45.75 185 LEU A N 1
ATOM 1423 C CA . LEU A 1 205 ? 18.655 -11.723 -28.229 1.00 47.38 185 LEU A CA 1
ATOM 1424 C C . LEU A 1 205 ? 17.752 -12.323 -27.144 1.00 47.91 185 LEU A C 1
ATOM 1425 O O . LEU A 1 205 ? 17.911 -12.034 -25.959 1.00 45.13 185 LEU A O 1
ATOM 1430 N N . VAL A 1 206 ? 16.805 -13.154 -27.568 1.00 51.57 186 VAL A N 1
ATOM 1431 C CA . VAL A 1 206 ? 15.938 -13.914 -26.650 1.00 51.74 186 VAL A CA 1
ATOM 1432 C C . VAL A 1 206 ? 16.774 -14.834 -25.747 1.00 49.38 186 VAL A C 1
ATOM 1433 O O . VAL A 1 206 ? 16.515 -14.926 -24.551 1.00 41.67 186 VAL A O 1
ATOM 1437 N N . ALA A 1 207 ? 17.761 -15.511 -26.335 1.00 50.88 187 ALA A N 1
ATOM 1438 C CA . ALA A 1 207 ? 18.656 -16.417 -25.593 1.00 52.16 187 ALA A CA 1
ATOM 1439 C C . ALA A 1 207 ? 19.345 -15.724 -24.413 1.00 50.13 187 ALA A C 1
ATOM 1440 O O . ALA A 1 207 ? 19.406 -16.281 -23.318 1.00 50.44 187 ALA A O 1
ATOM 1442 N N . GLU A 1 208 ? 19.807 -14.494 -24.646 1.00 52.05 188 GLU A N 1
ATOM 1443 C CA . GLU A 1 208 ? 20.472 -13.677 -23.628 1.00 54.17 188 GLU A CA 1
ATOM 1444 C C . GLU A 1 208 ? 19.552 -13.104 -22.540 1.00 53.76 188 GLU A C 1
ATOM 1445 O O . GLU A 1 208 ? 20.000 -12.904 -21.415 1.00 57.05 188 GLU A O 1
ATOM 1451 N N . ASP A 1 209 ? 18.281 -12.865 -22.874 1.00 51.03 189 ASP A N 1
ATOM 1452 C CA . ASP A 1 209 ? 17.315 -12.218 -21.982 1.00 44.84 189 ASP A CA 1
ATOM 1453 C C . ASP A 1 209 ? 15.890 -12.837 -22.121 1.00 44.39 189 ASP A C 1
ATOM 1454 O O . ASP A 1 209 ? 14.951 -12.167 -22.569 1.00 45.27 189 ASP A O 1
ATOM 1459 N N . PRO A 1 210 ? 15.713 -14.104 -21.723 1.00 40.58 190 PRO A N 1
ATOM 1460 C CA . PRO A 1 210 ? 14.397 -14.740 -21.885 1.00 41.26 190 PRO A CA 1
ATOM 1461 C C . PRO A 1 210 ? 13.367 -14.295 -20.864 1.00 42.25 190 PRO A C 1
ATOM 1462 O O . PRO A 1 210 ? 13.722 -13.757 -19.818 1.00 47.28 190 PRO A O 1
ATOM 1466 N N . ILE A 1 211 ? 12.100 -14.574 -21.157 1.00 42.32 191 ILE A N 1
ATOM 1467 C CA . ILE A 1 211 ? 11.009 -14.340 -20.212 1.00 42.77 191 ILE A CA 1
ATOM 1468 C C . ILE A 1 211 ? 11.059 -15.434 -19.136 1.00 44.55 191 ILE A C 1
ATOM 1469 O O . ILE A 1 211 ? 11.113 -16.619 -19.450 1.00 44.29 191 ILE A O 1
ATOM 1474 N N . ARG A 1 212 ? 11.007 -15.026 -17.871 1.00 51.37 192 ARG A N 1
ATOM 1475 C CA . ARG A 1 212 ? 11.184 -15.935 -16.740 1.00 52.90 192 ARG A CA 1
ATOM 1476 C C . ARG A 1 212 ? 9.878 -16.136 -15.994 1.00 56.77 192 ARG A C 1
ATOM 1477 O O . ARG A 1 212 ? 8.924 -15.360 -16.158 1.00 52.14 192 ARG A O 1
ATOM 1485 N N . ASP A 1 213 ? 9.848 -17.194 -15.182 1.00 63.19 193 ASP A N 1
ATOM 1486 C CA . ASP A 1 213 ? 8.687 -17.558 -14.351 1.00 65.31 193 ASP A CA 1
ATOM 1487 C C . ASP A 1 213 ? 7.396 -17.687 -15.170 1.00 57.76 193 ASP A C 1
ATOM 1488 O O . ASP A 1 213 ? 6.334 -17.207 -14.773 1.00 60.36 193 ASP A O 1
ATOM 1493 N N . VAL A 1 214 ? 7.512 -18.308 -16.336 1.00 51.15 194 VAL A N 1
ATOM 1494 C CA . VAL A 1 214 ? 6.371 -18.508 -17.230 1.00 49.74 194 VAL A CA 1
ATOM 1495 C C . VAL A 1 214 ? 6.447 -19.926 -17.793 1.00 44.32 194 VAL A C 1
ATOM 1496 O O . VAL A 1 214 ? 7.534 -20.422 -18.082 1.00 41.83 194 VAL A O 1
ATOM 1500 N N . SER A 1 215 ? 5.310 -20.609 -17.864 1.00 41.50 195 SER A N 1
ATOM 1501 C CA . SER A 1 215 ? 5.276 -21.965 -18.413 1.00 44.92 195 SER A CA 1
ATOM 1502 C C . SER A 1 215 ? 4.498 -22.015 -19.731 1.00 42.19 195 SER A C 1
ATOM 1503 O O . SER A 1 215 ? 3.706 -21.124 -20.033 1.00 39.81 195 SER A O 1
ATOM 1506 N N . ASN A 1 216 ? 4.755 -23.063 -20.506 1.00 42.38 196 ASN A N 1
ATOM 1507 C CA . ASN A 1 216 ? 4.069 -23.324 -21.771 1.00 40.64 196 ASN A CA 1
ATOM 1508 C C . ASN A 1 216 ? 4.089 -22.151 -22.748 1.00 38.32 196 ASN A C 1
ATOM 1509 O O . ASN A 1 216 ? 3.067 -21.788 -23.333 1.00 36.27 196 ASN A O 1
ATOM 1514 N N . ILE A 1 217 ? 5.261 -21.546 -22.889 1.00 37.96 197 ILE A N 1
ATOM 1515 C CA . ILE A 1 217 ? 5.498 -20.615 -23.973 1.00 42.99 197 ILE A CA 1
ATOM 1516 C C . ILE A 1 217 ? 6.612 -21.138 -24.875 1.00 43.46 197 ILE A C 1
ATOM 1517 O O . ILE A 1 217 ? 7.464 -21.921 -24.434 1.00 38.93 197 ILE A O 1
ATOM 1522 N N . MET A 1 218 ? 6.563 -20.716 -26.141 1.00 42.90 198 MET A N 1
ATOM 1523 C CA . MET A 1 218 ? 7.652 -20.926 -27.093 1.00 38.96 198 MET A CA 1
ATOM 1524 C C . MET A 1 218 ? 7.888 -19.648 -27.862 1.00 38.65 198 MET A C 1
ATOM 1525 O O . MET A 1 218 ? 7.043 -18.754 -27.899 1.00 39.95 198 MET A O 1
ATOM 1530 N N . TYR A 1 219 ? 9.064 -19.571 -28.463 1.00 41.12 199 TYR A N 1
ATOM 1531 C CA . TYR A 1 219 ? 9.465 -18.419 -29.248 1.00 39.60 199 TYR A CA 1
ATOM 1532 C C . TYR A 1 219 ? 9.382 -18.753 -30.736 1.00 40.30 199 TYR A C 1
ATOM 1533 O O . TYR A 1 219 ? 9.731 -19.861 -31.145 1.00 38.11 199 TYR A O 1
ATOM 1542 N N . THR A 1 220 ? 8.893 -17.808 -31.539 1.00 36.95 200 THR A N 1
ATOM 1543 C CA . THR A 1 220 ? 8.696 -18.086 -32.941 1.00 33.01 200 THR A CA 1
ATOM 1544 C C . THR A 1 220 ? 9.946 -17.798 -33.733 1.00 34.43 200 THR A C 1
ATOM 1545 O O . THR A 1 220 ? 10.807 -16.997 -33.324 1.00 36.14 200 THR A O 1
ATOM 1549 N N . MET A 1 221 ? 10.054 -18.497 -34.858 1.00 35.73 201 MET A N 1
ATOM 1550 C CA . MET A 1 221 ? 11.064 -18.210 -35.865 1.00 37.33 201 MET A CA 1
ATOM 1551 C C . MET A 1 221 ? 10.387 -18.303 -37.213 1.00 34.82 201 MET A C 1
ATOM 1552 O O . MET A 1 221 ? 9.634 -19.239 -37.443 1.00 38.66 201 MET A O 1
ATOM 1557 N N . HIS A 1 222 ? 10.633 -17.323 -38.082 1.00 34.38 202 HIS A N 1
ATOM 1558 C CA . HIS A 1 222 ? 10.118 -17.326 -39.450 1.00 35.26 202 HIS A CA 1
ATOM 1559 C C . HIS A 1 222 ? 11.256 -17.360 -40.470 1.00 37.30 202 HIS A C 1
ATOM 1560 O O . HIS A 1 222 ? 12.203 -16.581 -40.381 1.00 37.37 202 HIS A O 1
ATOM 1567 N N . PHE A 1 223 ? 11.163 -18.274 -41.433 1.00 37.81 203 PHE A N 1
ATOM 1568 C CA . PHE A 1 223 ? 12.146 -18.349 -42.515 1.00 37.69 203 PHE A CA 1
ATOM 1569 C C . PHE A 1 223 ? 11.457 -18.454 -43.870 1.00 34.83 203 PHE A C 1
ATOM 1570 O O . PHE A 1 223 ? 10.365 -18.989 -43.975 1.00 34.51 203 PHE A O 1
ATOM 1578 N N . TYR A 1 224 ? 12.158 -17.989 -44.898 1.00 35.80 204 TYR A N 1
ATOM 1579 C CA . TYR A 1 224 ? 11.747 -18.059 -46.293 1.00 35.33 204 TYR A CA 1
ATOM 1580 C C . TYR A 1 224 ? 12.971 -18.572 -47.020 1.00 36.53 204 TYR A C 1
ATOM 1581 O O . TYR A 1 224 ? 14.004 -17.894 -47.084 1.00 42.10 204 TYR A O 1
ATOM 1590 N N . ALA A 1 225 ? 12.860 -19.800 -47.514 1.00 33.79 205 ALA A N 1
ATOM 1591 C CA . ALA A 1 225 ? 14.017 -20.614 -47.873 1.00 34.55 205 ALA A CA 1
ATOM 1592 C C . ALA A 1 225 ? 14.881 -20.059 -49.011 1.00 35.98 205 ALA A C 1
ATOM 1593 O O . ALA A 1 225 ? 16.082 -20.358 -49.068 1.00 34.84 205 ALA A O 1
ATOM 1595 N N . ALA A 1 226 ? 14.293 -19.257 -49.899 1.00 35.75 206 ALA A N 1
ATOM 1596 C CA . ALA A 1 226 ? 15.050 -18.671 -51.015 1.00 37.78 206 ALA A CA 1
ATOM 1597 C C . ALA A 1 226 ? 15.855 -17.415 -50.626 1.00 37.44 206 ALA A C 1
ATOM 1598 O O . ALA A 1 226 ? 16.645 -16.928 -51.428 1.00 31.81 206 ALA A O 1
ATOM 1600 N N . THR A 1 227 ? 15.624 -16.886 -49.423 1.00 38.96 207 THR A N 1
ATOM 1601 C CA . THR A 1 227 ? 16.300 -15.686 -48.932 1.00 41.71 207 THR A CA 1
ATOM 1602 C C . THR A 1 227 ? 17.238 -15.990 -47.769 1.00 47.61 207 THR A C 1
ATOM 1603 O O . THR A 1 227 ? 18.414 -15.619 -47.804 1.00 52.03 207 THR A O 1
ATOM 1607 N N . HIS A 1 228 ? 16.711 -16.662 -46.745 1.00 46.76 208 HIS A N 1
ATOM 1608 C CA . HIS A 1 228 ? 17.406 -16.815 -45.483 1.00 44.70 208 HIS A CA 1
ATOM 1609 C C . HIS A 1 228 ? 18.270 -18.069 -45.527 1.00 46.31 208 HIS A C 1
ATOM 1610 O O . HIS A 1 228 ? 17.761 -19.193 -45.583 1.00 45.68 208 HIS A O 1
ATOM 1617 N N . GLU A 1 229 ? 19.583 -17.849 -45.506 1.00 45.85 209 GLU A N 1
ATOM 1618 C CA . GLU A 1 229 ? 20.582 -18.911 -45.636 1.00 48.36 209 GLU A CA 1
ATOM 1619 C C . GLU A 1 229 ? 20.850 -19.629 -44.297 1.00 47.56 209 GLU A C 1
ATOM 1620 O O . GLU A 1 229 ? 20.097 -19.449 -43.327 1.00 48.14 209 GLU A O 1
ATOM 1626 N N . ALA A 1 230 ? 21.889 -20.465 -44.264 1.00 44.74 210 ALA A N 1
ATOM 1627 C CA . ALA A 1 230 ? 22.208 -21.342 -43.121 1.00 45.65 210 ALA A CA 1
ATOM 1628 C C . ALA A 1 230 ? 22.366 -20.668 -41.755 1.00 43.09 210 ALA A C 1
ATOM 1629 O O . ALA A 1 230 ? 22.081 -21.287 -40.737 1.00 45.46 210 ALA A O 1
ATOM 1631 N N . TRP A 1 231 ? 22.807 -19.412 -41.732 1.00 45.90 211 TRP A N 1
ATOM 1632 C CA . TRP A 1 231 ? 22.975 -18.678 -40.475 1.00 44.97 211 TRP A CA 1
ATOM 1633 C C . TRP A 1 231 ? 21.750 -18.754 -39.543 1.00 49.49 211 TRP A C 1
ATOM 1634 O O . TRP A 1 231 ? 21.905 -18.986 -38.336 1.00 53.58 211 TRP A O 1
ATOM 1645 N N . LEU A 1 232 ? 20.548 -18.620 -40.111 1.00 43.53 212 LEU A N 1
ATOM 1646 C CA . LEU A 1 232 ? 19.313 -18.583 -39.328 1.00 40.22 212 LEU A CA 1
ATOM 1647 C C . LEU A 1 232 ? 19.026 -19.918 -38.616 1.00 43.07 212 LEU A C 1
ATOM 1648 O O . LEU A 1 232 ? 18.548 -19.931 -37.469 1.00 41.49 212 LEU A O 1
ATOM 1653 N N . ARG A 1 233 ? 19.329 -21.032 -39.291 1.00 44.22 213 ARG A N 1
ATOM 1654 C CA . ARG A 1 233 ? 19.259 -22.368 -38.673 1.00 43.36 213 ARG A CA 1
ATOM 1655 C C . ARG A 1 233 ? 20.273 -22.541 -37.536 1.00 45.00 213 ARG A C 1
ATOM 1656 O O . ARG A 1 233 ? 19.962 -23.156 -36.508 1.00 41.32 213 ARG A O 1
ATOM 1664 N N . ASP A 1 234 ? 21.477 -21.994 -37.742 1.00 50.95 214 ASP A N 1
ATOM 1665 C CA . ASP A 1 234 ? 22.569 -22.058 -36.756 1.00 52.82 214 ASP A CA 1
ATOM 1666 C C . ASP A 1 234 ? 22.248 -21.198 -35.536 1.00 51.46 214 ASP A C 1
ATOM 1667 O O . ASP A 1 234 ? 22.429 -21.643 -34.391 1.00 49.68 214 ASP A O 1
ATOM 1672 N N . ARG A 1 235 ? 21.769 -19.976 -35.794 1.00 45.10 215 ARG A N 1
ATOM 1673 C CA . ARG A 1 235 ? 21.253 -19.110 -34.735 1.00 46.30 215 ARG A CA 1
ATOM 1674 C C . ARG A 1 235 ? 20.127 -19.778 -33.945 1.00 45.39 215 ARG A C 1
ATOM 1675 O O . ARG A 1 235 ? 20.121 -19.725 -32.718 1.00 45.24 215 ARG A O 1
ATOM 1683 N N . THR A 1 236 ? 19.190 -20.407 -34.648 1.00 40.66 216 THR A N 1
ATOM 1684 C CA . THR A 1 236 ? 18.078 -21.085 -33.984 1.00 42.46 216 THR A CA 1
ATOM 1685 C C . THR A 1 236 ? 18.576 -22.255 -33.131 1.00 41.95 216 THR A C 1
ATOM 1686 O O . THR A 1 236 ? 18.155 -22.392 -31.982 1.00 43.27 216 THR A O 1
ATOM 1690 N N . ASP A 1 237 ? 19.463 -23.085 -33.685 1.00 43.72 217 ASP A N 1
ATOM 1691 C CA . ASP A 1 237 ? 20.078 -24.190 -32.925 1.00 47.13 217 ASP A CA 1
ATOM 1692 C C . ASP A 1 237 ? 20.790 -23.711 -31.653 1.00 46.96 217 ASP A C 1
ATOM 1693 O O . ASP A 1 237 ? 20.625 -24.304 -30.578 1.00 47.57 217 ASP A O 1
ATOM 1698 N N . GLU A 1 238 ? 21.582 -22.650 -31.793 1.00 49.52 218 GLU A N 1
ATOM 1699 C CA . GLU A 1 238 ? 22.249 -21.991 -30.657 1.00 52.53 218 GLU A CA 1
ATOM 1700 C C . GLU A 1 238 ? 21.298 -21.534 -29.550 1.00 54.99 218 GLU A C 1
ATOM 1701 O O . GLU A 1 238 ? 21.647 -21.617 -28.367 1.00 57.38 218 GLU A O 1
ATOM 1703 N N . ALA A 1 239 ? 20.123 -21.028 -29.938 1.00 49.97 219 ALA A N 1
ATOM 1704 C CA . ALA A 1 239 ? 19.103 -20.611 -28.972 1.00 50.15 219 ALA A CA 1
ATOM 1705 C C . ALA A 1 239 ? 18.483 -21.818 -28.270 1.00 48.84 219 ALA A C 1
ATOM 1706 O O . ALA A 1 239 ? 18.336 -21.819 -27.043 1.00 46.79 219 ALA A O 1
ATOM 1708 N N . ILE A 1 240 ? 18.151 -22.848 -29.046 1.00 45.37 220 ILE A N 1
ATOM 1709 C CA . ILE A 1 240 ? 17.639 -24.112 -28.490 1.00 46.39 220 ILE A CA 1
ATOM 1710 C C . ILE A 1 240 ? 18.597 -24.711 -27.447 1.00 48.74 220 ILE A C 1
ATOM 1711 O O . ILE A 1 240 ? 18.146 -25.204 -26.406 1.00 43.42 220 ILE A O 1
ATOM 1716 N N . ALA A 1 241 ? 19.901 -24.677 -27.748 1.00 51.97 221 ALA A N 1
ATOM 1717 C CA . ALA A 1 241 ? 20.961 -25.138 -26.825 1.00 52.86 221 ALA A CA 1
ATOM 1718 C C . ALA A 1 241 ? 20.978 -24.347 -25.508 1.00 50.62 221 ALA A C 1
ATOM 1719 O O . ALA A 1 241 ? 21.149 -24.927 -24.434 1.00 45.98 221 ALA A O 1
ATOM 1721 N N . LYS A 1 242 ? 20.753 -23.036 -25.592 1.00 49.76 222 LYS A N 1
ATOM 1722 C CA . LYS A 1 242 ? 20.592 -22.199 -24.396 1.00 47.95 222 LYS A CA 1
ATOM 1723 C C . LYS A 1 242 ? 19.186 -22.269 -23.753 1.00 46.33 222 LYS A C 1
ATOM 1724 O O . LYS A 1 242 ? 18.830 -21.397 -22.957 1.00 41.04 222 LYS A O 1
ATOM 1730 N N . GLY A 1 243 ? 18.397 -23.296 -24.080 1.00 45.84 223 GLY A N 1
ATOM 1731 C CA . GLY A 1 243 ? 17.087 -23.515 -23.449 1.00 51.67 223 GLY A CA 1
ATOM 1732 C C . GLY A 1 243 ? 15.906 -22.692 -23.967 1.00 51.52 223 GLY A C 1
ATOM 1733 O O . GLY A 1 243 ? 14.936 -22.498 -23.242 1.00 52.39 223 GLY A O 1
ATOM 1734 N N . ILE A 1 244 ? 15.975 -22.228 -25.215 1.00 49.49 224 ILE A N 1
ATOM 1735 C CA . ILE A 1 244 ? 14.878 -21.483 -25.843 1.00 46.88 224 ILE A CA 1
ATOM 1736 C C . ILE A 1 244 ? 14.015 -22.436 -26.691 1.00 43.99 224 ILE A C 1
ATOM 1737 O O . ILE A 1 244 ? 14.501 -22.972 -27.696 1.00 43.85 224 ILE A O 1
ATOM 1742 N N . PRO A 1 245 ? 12.743 -22.661 -26.289 1.00 41.13 225 PRO A N 1
ATOM 1743 C CA . PRO A 1 245 ? 11.860 -23.431 -27.158 1.00 40.91 225 PRO A CA 1
ATOM 1744 C C . PRO A 1 245 ? 11.500 -22.645 -28.423 1.00 39.36 225 PRO A C 1
ATOM 1745 O O . PRO A 1 245 ? 11.225 -21.442 -28.334 1.00 47.90 225 PRO A O 1
ATOM 1749 N N . VAL A 1 246 ? 11.490 -23.330 -29.570 1.00 34.04 226 VAL A N 1
ATOM 1750 C CA . VAL A 1 246 ? 11.298 -22.717 -30.886 1.00 34.84 226 VAL A CA 1
ATOM 1751 C C . VAL A 1 246 ? 10.167 -23.388 -31.674 1.00 34.56 226 VAL A C 1
ATOM 1752 O O . VAL A 1 246 ? 10.185 -24.599 -31.892 1.00 34.25 226 VAL A O 1
ATOM 1756 N N . PHE A 1 247 ? 9.200 -22.583 -32.105 1.00 35.40 227 PHE A N 1
ATOM 1757 C CA . PHE A 1 247 ? 8.079 -23.033 -32.929 1.00 34.18 227 PHE A CA 1
ATOM 1758 C C . PHE A 1 247 ? 8.087 -22.150 -34.170 1.00 31.94 227 PHE A C 1
ATOM 1759 O O . PHE A 1 247 ? 7.988 -20.928 -34.062 1.00 31.00 227 PHE A O 1
ATOM 1767 N N . VAL A 1 248 ? 8.196 -22.760 -35.347 1.00 30.83 228 VAL A N 1
ATOM 1768 C CA . VAL A 1 248 ? 8.124 -22.025 -36.624 1.00 30.65 228 VAL A CA 1
ATOM 1769 C C . VAL A 1 248 ? 6.644 -21.774 -36.991 1.00 32.21 228 VAL A C 1
ATOM 1770 O O . VAL A 1 248 ? 5.978 -22.635 -37.574 1.00 33.91 228 VAL A O 1
ATOM 1774 N N . SER A 1 249 ? 6.123 -20.605 -36.612 1.00 31.40 229 SER A N 1
ATOM 1775 C CA . SER A 1 249 ? 4.702 -20.291 -36.816 1.00 29.55 229 SER A CA 1
ATOM 1776 C C . SER A 1 249 ? 4.421 -19.777 -38.234 1.00 29.89 229 SER A C 1
ATOM 1777 O O . SER A 1 249 ? 3.258 -19.673 -38.645 1.00 24.75 229 SER A O 1
ATOM 1780 N N . GLU A 1 250 ? 5.479 -19.462 -38.979 1.00 27.89 230 GLU A N 1
ATOM 1781 C CA . GLU A 1 250 ? 5.324 -19.082 -40.374 1.00 29.33 230 GLU A CA 1
ATOM 1782 C C . GLU A 1 250 ? 6.597 -19.364 -41.133 1.00 29.98 230 GLU A C 1
ATOM 1783 O O . GLU A 1 250 ? 7.687 -19.006 -40.672 1.00 34.82 230 GLU A O 1
ATOM 1789 N N . CYS A 1 251 ? 6.469 -20.018 -42.278 1.00 28.10 231 CYS A N 1
ATOM 1790 C CA . CYS A 1 251 ? 7.601 -20.226 -43.157 1.00 29.19 231 CYS A CA 1
ATOM 1791 C C . CYS A 1 251 ? 7.180 -20.493 -44.579 1.00 28.51 231 CYS A C 1
ATOM 1792 O O . CYS A 1 251 ? 6.020 -20.819 -44.854 1.00 29.73 231 CYS A O 1
ATOM 1795 N N . GLY A 1 252 ? 8.142 -20.391 -45.479 1.00 30.85 232 GLY A N 1
ATOM 1796 C CA . GLY A 1 252 ? 7.907 -20.716 -46.883 1.00 34.25 232 GLY A CA 1
ATOM 1797 C C . GLY A 1 252 ? 9.139 -21.022 -47.706 1.00 34.45 232 GLY A C 1
ATOM 1798 O O . GLY A 1 252 ? 10.282 -20.875 -47.240 1.00 34.85 232 GLY A O 1
ATOM 1799 N N . GLY A 1 253 ? 8.882 -21.480 -48.928 1.00 34.58 233 GLY A N 1
ATOM 1800 C CA . GLY A 1 253 ? 9.923 -21.795 -49.905 1.00 35.45 233 GLY A CA 1
ATOM 1801 C C . GLY A 1 253 ? 10.254 -20.640 -50.813 1.00 32.87 233 GLY A C 1
ATOM 1802 O O . GLY A 1 253 ? 11.307 -20.642 -51.460 1.00 36.20 233 GLY A O 1
ATOM 1803 N N . SER A 1 254 ? 9.370 -19.646 -50.844 1.00 32.80 234 SER A N 1
ATOM 1804 C CA . SER A 1 254 ? 9.571 -18.434 -51.635 1.00 34.85 234 SER A CA 1
ATOM 1805 C C . SER A 1 254 ? 10.693 -17.545 -51.044 1.00 37.17 234 SER A C 1
ATOM 1806 O O . SER A 1 254 ? 11.364 -17.933 -50.086 1.00 34.54 234 SER A O 1
ATOM 1809 N N . GLU A 1 255 ? 10.886 -16.357 -51.621 1.00 40.98 235 GLU A N 1
ATOM 1810 C CA . GLU A 1 255 ? 11.758 -15.339 -51.029 1.00 43.62 235 GLU A CA 1
ATOM 1811 C C . GLU A 1 255 ? 11.000 -14.602 -49.917 1.00 42.22 235 GLU A C 1
ATOM 1812 O O . GLU A 1 255 ? 9.782 -14.755 -49.785 1.00 43.82 235 GLU A O 1
ATOM 1818 N N . ALA A 1 256 ? 11.721 -13.802 -49.129 1.00 45.37 236 ALA A N 1
ATOM 1819 C CA . ALA A 1 256 ? 11.176 -13.184 -47.895 1.00 44.39 236 ALA A CA 1
ATOM 1820 C C . ALA A 1 256 ? 9.976 -12.246 -48.115 1.00 41.74 236 ALA A C 1
ATOM 1821 O O . ALA A 1 256 ? 9.091 -12.156 -47.259 1.00 41.98 236 ALA A O 1
ATOM 1823 N N . ASN A 1 257 ? 9.926 -11.582 -49.266 1.00 37.02 237 ASN A N 1
ATOM 1824 C CA . ASN A 1 257 ? 8.763 -10.762 -49.611 1.00 36.85 237 ASN A CA 1
ATOM 1825 C C . ASN A 1 257 ? 7.480 -11.552 -49.996 1.00 34.46 237 ASN A C 1
ATOM 1826 O O . ASN A 1 257 ? 6.430 -10.951 -50.188 1.00 32.83 237 ASN A O 1
ATOM 1831 N N . GLY A 1 258 ? 7.573 -12.882 -50.086 1.00 33.60 238 GLY A N 1
ATOM 1832 C CA . GLY A 1 258 ? 6.447 -13.739 -50.467 1.00 32.06 238 GLY A CA 1
ATOM 1833 C C . GLY A 1 258 ? 6.411 -14.041 -51.952 1.00 30.95 238 GLY A C 1
ATOM 1834 O O . GLY A 1 258 ? 5.515 -14.732 -52.418 1.00 29.60 238 GLY A O 1
ATOM 1835 N N . ASP A 1 259 ? 7.395 -13.537 -52.695 1.00 35.73 239 ASP A N 1
ATOM 1836 C CA . ASP A 1 259 ? 7.462 -13.690 -54.153 1.00 39.02 239 ASP A CA 1
ATOM 1837 C C . ASP A 1 259 ? 8.870 -14.157 -54.568 1.00 35.94 239 ASP A C 1
ATOM 1838 O O . ASP A 1 259 ? 9.575 -14.742 -53.751 1.00 33.98 239 ASP A O 1
ATOM 1843 N N . GLY A 1 260 ? 9.247 -13.958 -55.831 1.00 36.12 240 GLY A N 1
ATOM 1844 C CA . GLY A 1 260 ? 10.535 -14.409 -56.340 1.00 38.34 240 GLY A CA 1
ATOM 1845 C C . GLY A 1 260 ? 10.637 -15.922 -56.467 1.00 39.79 240 GLY A C 1
ATOM 1846 O O . GLY A 1 260 ? 9.629 -16.613 -56.624 1.00 36.31 240 GLY A O 1
ATOM 1847 N N . ARG A 1 261 ? 11.870 -16.420 -56.398 1.00 40.41 241 ARG A N 1
ATOM 1848 C CA . ARG A 1 261 ? 12.182 -17.829 -56.640 1.00 40.59 241 ARG A CA 1
ATOM 1849 C C . ARG A 1 261 ? 11.529 -18.766 -55.628 1.00 38.59 241 ARG A C 1
ATOM 1850 O O . ARG A 1 261 ? 11.360 -18.412 -54.451 1.00 37.86 241 ARG A O 1
ATOM 1858 N N . LEU A 1 262 ? 11.157 -19.954 -56.095 1.00 35.02 242 LEU A N 1
ATOM 1859 C CA . LEU A 1 262 ? 10.786 -21.037 -55.202 1.00 37.39 242 LEU A CA 1
ATOM 1860 C C . LEU A 1 262 ? 12.047 -21.871 -54.998 1.00 34.90 242 LEU A C 1
ATOM 1861 O O . LEU A 1 262 ? 12.478 -22.557 -55.913 1.00 33.94 242 LEU A O 1
ATOM 1866 N N . GLY A 1 263 ? 12.642 -21.784 -53.811 1.00 34.87 243 GLY A N 1
ATOM 1867 C CA . GLY A 1 263 ? 13.863 -22.535 -53.489 1.00 35.49 243 GLY A CA 1
ATOM 1868 C C . GLY A 1 263 ? 13.557 -23.933 -52.994 1.00 33.44 243 GLY A C 1
ATOM 1869 O O . GLY A 1 263 ? 13.561 -24.188 -51.791 1.00 32.56 243 GLY A O 1
ATOM 1870 N N . ILE A 1 264 ? 13.339 -24.849 -53.929 1.00 32.90 244 ILE A N 1
ATOM 1871 C CA . ILE A 1 264 ? 12.883 -26.211 -53.602 1.00 35.02 244 ILE A CA 1
ATOM 1872 C C . ILE A 1 264 ? 13.874 -27.036 -52.789 1.00 37.60 244 ILE A C 1
ATOM 1873 O O . ILE A 1 264 ? 13.471 -27.718 -51.837 1.00 42.26 244 ILE A O 1
ATOM 1878 N N . GLU A 1 265 ? 15.154 -26.981 -53.164 1.00 38.74 245 GLU A N 1
ATOM 1879 C CA . GLU A 1 265 ? 16.193 -27.681 -52.415 1.00 37.34 245 GLU A CA 1
ATOM 1880 C C . GLU A 1 265 ? 16.361 -27.073 -51.025 1.00 36.07 245 GLU A C 1
ATOM 1881 O O . GLU A 1 265 ? 16.446 -27.799 -50.037 1.00 35.22 245 GLU A O 1
ATOM 1887 N N . GLU A 1 266 ? 16.353 -25.741 -50.954 1.00 37.73 246 GLU A N 1
ATOM 1888 C CA . GLU A 1 266 ? 16.463 -25.018 -49.684 1.00 39.25 246 GLU A CA 1
ATOM 1889 C C . GLU A 1 266 ? 15.279 -25.341 -48.753 1.00 41.88 246 GLU A C 1
ATOM 1890 O O . GLU A 1 266 ? 15.468 -25.517 -47.548 1.00 43.79 246 GLU A O 1
ATOM 1896 N N . TRP A 1 267 ? 14.067 -25.410 -49.311 1.00 39.10 247 TRP A N 1
ATOM 1897 C CA . TRP A 1 267 ? 12.899 -25.872 -48.566 1.00 37.29 247 TRP A CA 1
ATOM 1898 C C . TRP A 1 267 ? 13.111 -27.265 -47.971 1.00 38.23 247 TRP A C 1
ATOM 1899 O O . TRP A 1 267 ? 12.858 -27.475 -46.778 1.00 35.47 247 TRP A O 1
ATOM 1910 N N . LYS A 1 268 ? 13.570 -28.213 -48.785 1.00 38.02 248 LYS A N 1
ATOM 1911 C CA . LYS A 1 268 ? 13.885 -29.540 -48.259 1.00 40.88 248 LYS A CA 1
ATOM 1912 C C . LYS A 1 268 ? 14.906 -29.516 -47.110 1.00 39.94 248 LYS A C 1
ATOM 1913 O O . LYS A 1 268 ? 14.773 -30.293 -46.163 1.00 35.69 248 LYS A O 1
ATOM 1919 N N . THR A 1 269 ? 15.935 -28.672 -47.232 1.00 39.07 249 THR A N 1
ATOM 1920 C CA . THR A 1 269 ? 17.000 -28.574 -46.222 1.00 37.21 249 THR A CA 1
ATOM 1921 C C . THR A 1 269 ? 16.404 -28.117 -44.889 1.00 40.08 249 THR A C 1
ATOM 1922 O O . THR A 1 269 ? 16.634 -28.735 -43.848 1.00 40.86 249 THR A O 1
ATOM 1926 N N . TYR A 1 270 ? 15.597 -27.063 -44.948 1.00 39.62 250 TYR A N 1
ATOM 1927 C CA . TYR A 1 270 ? 14.903 -26.538 -43.764 1.00 36.25 250 TYR A CA 1
ATOM 1928 C C . TYR A 1 270 ? 13.947 -27.543 -43.145 1.00 33.69 250 TYR A C 1
ATOM 1929 O O . TYR A 1 270 ? 13.989 -27.771 -41.937 1.00 33.52 250 TYR A O 1
ATOM 1938 N N . VAL A 1 271 ? 13.104 -28.169 -43.957 1.00 33.19 251 VAL A N 1
ATOM 1939 C CA . VAL A 1 271 ? 12.162 -29.156 -43.422 1.00 37.22 251 VAL A CA 1
ATOM 1940 C C . VAL A 1 271 ? 12.885 -30.339 -42.766 1.00 40.90 251 VAL A C 1
ATOM 1941 O O . VAL A 1 271 ? 12.510 -30.761 -41.668 1.00 41.50 251 VAL A O 1
ATOM 1945 N N . ASP A 1 272 ? 13.928 -30.849 -43.417 1.00 40.77 252 ASP A N 1
ATOM 1946 C CA . ASP A 1 272 ? 14.714 -31.954 -42.855 1.00 42.52 252 ASP A CA 1
ATOM 1947 C C . ASP A 1 272 ? 15.383 -31.550 -41.539 1.00 42.03 252 ASP A C 1
ATOM 1948 O O . ASP A 1 272 ? 15.411 -32.334 -40.589 1.00 39.55 252 ASP A O 1
ATOM 1953 N N . TRP A 1 273 ? 15.908 -30.327 -41.498 1.00 40.74 253 TRP A N 1
ATOM 1954 C CA . TRP A 1 273 ? 16.506 -29.775 -40.290 1.00 43.70 253 TRP A CA 1
ATOM 1955 C C . TRP A 1 273 ? 15.474 -29.669 -39.159 1.00 46.43 253 TRP A C 1
ATOM 1956 O O . TRP A 1 273 ? 15.737 -30.095 -38.041 1.00 47.84 253 TRP A O 1
ATOM 1967 N N . MET A 1 274 ? 14.295 -29.128 -39.458 1.00 44.66 254 MET A N 1
ATOM 1968 C CA . MET A 1 274 ? 13.220 -29.053 -38.461 1.00 41.27 254 MET A CA 1
ATOM 1969 C C . MET A 1 274 ? 12.746 -30.427 -37.970 1.00 36.95 254 MET A C 1
ATOM 1970 O O . MET A 1 274 ? 12.467 -30.600 -36.781 1.00 35.47 254 MET A O 1
ATOM 1975 N N . GLU A 1 275 ? 12.659 -31.393 -38.875 1.00 34.66 255 GLU A N 1
ATOM 1976 C CA . GLU A 1 275 ? 12.185 -32.720 -38.510 1.00 36.80 255 GLU A CA 1
ATOM 1977 C C . GLU A 1 275 ? 13.174 -33.436 -37.576 1.00 41.73 255 GLU A C 1
ATOM 1978 O O . GLU A 1 275 ? 12.743 -34.095 -36.636 1.00 41.13 255 GLU A O 1
ATOM 1984 N N . SER A 1 276 ? 14.479 -33.266 -37.807 1.00 42.32 256 SER A N 1
ATOM 1985 C CA . SER A 1 276 ? 15.496 -33.847 -36.929 1.00 44.91 256 SER A CA 1
ATOM 1986 C C . SER A 1 276 ? 15.529 -33.151 -35.565 1.00 47.53 256 SER A C 1
ATOM 1987 O O . SER A 1 276 ? 15.804 -33.796 -34.564 1.00 45.14 256 SER A O 1
ATOM 1990 N N . ARG A 1 277 ? 15.221 -31.848 -35.533 1.00 51.14 257 ARG A N 1
ATOM 1991 C CA . ARG A 1 277 ? 15.062 -31.096 -34.273 1.00 48.11 257 ARG A CA 1
ATOM 1992 C C . ARG A 1 277 ? 13.672 -31.211 -33.635 1.00 41.15 257 ARG A C 1
ATOM 1993 O O . ARG A 1 277 ? 13.459 -30.633 -32.582 1.00 41.09 257 ARG A O 1
ATOM 2001 N N . LYS A 1 278 ? 12.732 -31.934 -34.241 1.00 41.77 258 LYS A N 1
ATOM 2002 C CA . LYS A 1 278 ? 11.333 -31.982 -33.760 1.00 44.72 258 LYS A CA 1
ATOM 2003 C C . LYS A 1 278 ? 10.714 -30.586 -33.538 1.00 41.38 258 LYS A C 1
ATOM 2004 O O . LYS A 1 278 ? 10.010 -30.359 -32.556 1.00 44.83 258 LYS A O 1
ATOM 2010 N N . ILE A 1 279 ? 11.000 -29.666 -34.459 1.00 38.93 259 ILE A N 1
ATOM 2011 C CA . ILE A 1 279 ? 10.459 -28.302 -34.462 1.00 37.94 259 ILE A CA 1
ATOM 2012 C C . ILE A 1 279 ? 9.163 -28.318 -35.265 1.00 38.75 259 ILE A C 1
ATOM 2013 O O . ILE A 1 279 ? 9.138 -28.836 -36.394 1.00 42.00 259 ILE A O 1
ATOM 2018 N N . SER A 1 280 ? 8.089 -27.779 -34.686 1.00 35.16 260 SER A N 1
ATOM 2019 C CA . SER A 1 280 ? 6.810 -27.693 -35.394 1.00 33.71 260 SER A CA 1
ATOM 2020 C C . SER A 1 280 ? 6.857 -26.581 -36.436 1.00 32.38 260 SER A C 1
ATOM 2021 O O . SER A 1 280 ? 7.584 -25.607 -36.258 1.00 33.80 260 SER A O 1
ATOM 2024 N N . TRP A 1 281 ? 6.113 -26.740 -37.535 1.00 31.73 261 TRP A N 1
ATOM 2025 C CA . TRP A 1 281 ? 6.135 -25.743 -38.627 1.00 30.46 261 TRP A CA 1
ATOM 2026 C C . TRP A 1 281 ? 4.806 -25.511 -39.347 1.00 26.94 261 TRP A C 1
ATOM 2027 O O . TRP A 1 281 ? 3.991 -26.408 -39.477 1.00 29.03 261 TRP A O 1
ATOM 2038 N N . VAL A 1 282 ? 4.620 -24.280 -39.797 1.00 28.51 262 VAL A N 1
ATOM 2039 C CA . VAL A 1 282 ? 3.408 -23.842 -40.479 1.00 29.80 262 VAL A CA 1
ATOM 2040 C C . VAL A 1 282 ? 3.809 -23.098 -41.752 1.00 27.85 262 VAL A C 1
ATOM 2041 O O . VAL A 1 282 ? 4.509 -22.070 -41.699 1.00 26.36 262 VAL A O 1
ATOM 2045 N N . ALA A 1 283 ? 3.358 -23.613 -42.896 1.00 26.32 263 ALA A N 1
ATOM 2046 C CA . ALA A 1 283 ? 3.703 -23.018 -44.200 1.00 25.52 263 ALA A CA 1
ATOM 2047 C C . ALA A 1 283 ? 2.733 -21.887 -44.587 1.00 25.43 263 ALA A C 1
ATOM 2048 O O . ALA A 1 283 ? 1.521 -22.010 -44.365 1.00 26.51 263 ALA A O 1
ATOM 2050 N N . TRP A 1 284 ? 3.276 -20.822 -45.189 1.00 26.25 264 TRP A N 1
ATOM 2051 C CA . TRP A 1 284 ? 2.534 -19.600 -45.622 1.00 27.68 264 TRP A CA 1
ATOM 2052 C C . TRP A 1 284 ? 2.539 -19.445 -47.158 1.00 27.70 264 TRP A C 1
ATOM 2053 O O . TRP A 1 284 ? 3.606 -19.586 -47.759 1.00 27.93 264 TRP A O 1
ATOM 2064 N N . SER A 1 285 ? 1.427 -19.136 -47.842 1.00 28.64 265 SER A N 1
ATOM 2065 C CA . SER A 1 285 ? 0.084 -18.903 -47.300 1.00 28.99 265 SER A CA 1
ATOM 2066 C C . SER A 1 285 ? -0.971 -19.512 -48.199 1.00 28.60 265 SER A C 1
ATOM 2067 O O . SER A 1 285 ? -0.812 -19.573 -49.445 1.00 26.09 265 SER A O 1
ATOM 2070 N N . VAL A 1 286 ? -2.079 -19.888 -47.561 1.00 28.68 266 VAL A N 1
ATOM 2071 C CA . VAL A 1 286 ? -3.268 -20.388 -48.261 1.00 28.03 266 VAL A CA 1
ATOM 2072 C C . VAL A 1 286 ? -4.013 -19.152 -48.740 1.00 27.52 266 VAL A C 1
ATOM 2073 O O . VAL A 1 286 ? -4.860 -18.597 -48.037 1.00 31.96 266 VAL A O 1
ATOM 2077 N N . SER A 1 287 ? -3.650 -18.726 -49.935 1.00 24.82 267 SER A N 1
ATOM 2078 C CA . SER A 1 287 ? -4.107 -17.477 -50.532 1.00 25.70 267 SER A CA 1
ATOM 2079 C C . SER A 1 287 ? -3.878 -17.575 -52.054 1.00 26.03 267 SER A C 1
ATOM 2080 O O . SER A 1 287 ? -3.220 -18.511 -52.516 1.00 25.69 267 SER A O 1
ATOM 2083 N N . ASP A 1 288 ? -4.392 -16.605 -52.811 1.00 26.79 268 ASP A N 1
ATOM 2084 C CA . ASP A 1 288 ? -4.410 -16.661 -54.280 1.00 27.98 268 ASP A CA 1
ATOM 2085 C C . ASP A 1 288 ? -3.932 -15.394 -55.003 1.00 29.23 268 ASP A C 1
ATOM 2086 O O . ASP A 1 288 ? -4.316 -15.115 -56.124 1.00 27.80 268 ASP A O 1
ATOM 2091 N N . LYS A 1 289 ? -3.061 -14.636 -54.358 1.00 32.55 269 LYS A N 1
ATOM 2092 C CA . LYS A 1 289 ? -2.432 -13.490 -54.991 1.00 31.86 269 LYS A CA 1
ATOM 2093 C C . LYS A 1 289 ? -1.457 -14.024 -56.049 1.00 31.03 269 LYS A C 1
ATOM 2094 O O . LYS A 1 289 ? -1.027 -15.170 -55.957 1.00 27.33 269 LYS A O 1
ATOM 2100 N N . ASN A 1 290 ? -1.123 -13.213 -57.052 1.00 31.23 270 ASN A N 1
ATOM 2101 C CA A ASN A 1 290 ? -0.062 -13.571 -58.008 0.50 32.23 270 ASN A CA 1
ATOM 2102 C CA B ASN A 1 290 ? -0.074 -13.574 -58.008 0.50 31.76 270 ASN A CA 1
ATOM 2103 C C . ASN A 1 290 ? 1.328 -13.402 -57.407 1.00 31.80 270 ASN A C 1
ATOM 2104 O O . ASN A 1 290 ? 2.116 -12.537 -57.830 1.00 35.39 270 ASN A O 1
ATOM 2113 N N . GLU A 1 291 ? 1.627 -14.257 -56.439 1.00 34.40 271 GLU A N 1
ATOM 2114 C CA . GLU A 1 291 ? 2.920 -14.280 -55.747 1.00 38.89 271 GLU A CA 1
ATOM 2115 C C . GLU A 1 291 ? 3.289 -15.747 -55.511 1.00 35.55 271 GLU A C 1
ATOM 2116 O O . GLU A 1 291 ? 2.407 -16.609 -55.351 1.00 30.42 271 GLU A O 1
ATOM 2122 N N . THR A 1 292 ? 4.588 -16.019 -55.492 1.00 36.45 272 THR A N 1
ATOM 2123 C CA . THR A 1 292 ? 5.117 -17.371 -55.278 1.00 35.16 272 THR A CA 1
ATOM 2124 C C . THR A 1 292 ? 4.601 -18.031 -53.992 1.00 33.85 272 THR A C 1
ATOM 2125 O O . THR A 1 292 ? 4.243 -19.208 -54.013 1.00 35.26 272 THR A O 1
ATOM 2129 N N . CYS A 1 293 ? 4.533 -17.275 -52.893 1.00 33.83 273 CYS A N 1
ATOM 2130 C CA . CYS A 1 293 ? 4.063 -17.817 -51.602 1.00 33.88 273 CYS A CA 1
ATOM 2131 C C . CYS A 1 293 ? 2.539 -18.093 -51.495 1.00 31.95 273 CYS A C 1
ATOM 2132 O O . CYS A 1 293 ? 2.114 -18.711 -50.519 1.00 26.40 273 CYS A O 1
ATOM 2135 N N . SER A 1 294 ? 1.731 -17.658 -52.470 1.00 30.05 274 SER A N 1
ATOM 2136 C CA . SER A 1 294 ? 0.263 -17.890 -52.433 1.00 30.28 274 SER A CA 1
ATOM 2137 C C . SER A 1 294 ? 0.036 -19.253 -53.036 1.00 31.71 274 SER A C 1
ATOM 2138 O O . SER A 1 294 ? 0.349 -19.469 -54.210 1.00 35.32 274 SER A O 1
ATOM 2141 N N . MET A 1 295 ? -0.489 -20.183 -52.249 1.00 32.83 275 MET A N 1
ATOM 2142 C CA . MET A 1 295 ? -0.521 -21.612 -52.653 1.00 31.16 275 MET A CA 1
ATOM 2143 C C . MET A 1 295 ? -1.567 -21.994 -53.711 1.00 32.35 275 MET A C 1
ATOM 2144 O O . MET A 1 295 ? -1.457 -23.073 -54.302 1.00 32.96 275 MET A O 1
ATOM 2149 N N . LEU A 1 296 ? -2.584 -21.148 -53.922 1.00 31.54 276 LEU A N 1
ATOM 2150 C CA . LEU A 1 296 ? -3.741 -21.495 -54.769 1.00 30.72 276 LEU A CA 1
ATOM 2151 C C . LEU A 1 296 ? -3.939 -20.533 -55.936 1.00 29.42 276 LEU A C 1
ATOM 2152 O O . LEU A 1 296 ? -3.593 -19.369 -55.851 1.00 27.97 276 LEU A O 1
ATOM 2157 N N . LEU A 1 297 ? -4.519 -21.032 -57.021 1.00 32.06 277 LEU A N 1
ATOM 2158 C CA . LEU A 1 297 ? -4.987 -20.166 -58.112 1.00 32.36 277 LEU A CA 1
ATOM 2159 C C . LEU A 1 297 ? -6.303 -19.481 -57.715 1.00 30.75 277 LEU A C 1
ATOM 2160 O O . LEU A 1 297 ? -7.078 -20.050 -56.956 1.00 27.34 277 LEU A O 1
ATOM 2165 N N . PRO A 1 298 ? -6.549 -18.254 -58.219 1.00 28.29 278 PRO A N 1
ATOM 2166 C CA . PRO A 1 298 ? -7.813 -17.557 -57.935 1.00 28.08 278 PRO A CA 1
ATOM 2167 C C . PRO A 1 298 ? -9.074 -18.339 -58.280 1.00 26.89 278 PRO A C 1
ATOM 2168 O O . PRO A 1 298 ? -10.080 -18.164 -57.630 1.00 26.84 278 PRO A O 1
ATOM 2172 N N . ARG A 1 299 ? -8.993 -19.202 -59.288 1.00 29.71 279 ARG A N 1
ATOM 2173 C CA . ARG A 1 299 ? -10.093 -20.072 -59.687 1.00 29.74 279 ARG A CA 1
ATOM 2174 C C . ARG A 1 299 ? -10.550 -21.029 -58.604 1.00 28.39 279 ARG A C 1
ATOM 2175 O O . ARG A 1 299 ? -11.684 -21.486 -58.638 1.00 28.64 279 ARG A O 1
ATOM 2183 N N . ALA A 1 300 ? -9.666 -21.338 -57.657 1.00 29.14 280 ALA A N 1
ATOM 2184 C CA . ALA A 1 300 ? -9.965 -22.283 -56.595 1.00 28.37 280 ALA A CA 1
ATOM 2185 C C . ALA A 1 300 ? -11.205 -21.876 -55.802 1.00 29.32 280 ALA A C 1
ATOM 2186 O O . ALA A 1 300 ? -11.436 -20.690 -55.581 1.00 28.60 280 ALA A O 1
ATOM 2188 N N . SER A 1 301 ? -12.016 -22.861 -55.409 1.00 30.90 281 SER A N 1
ATOM 2189 C CA . SER A 1 301 ? -13.168 -22.601 -54.538 1.00 32.05 281 SER A CA 1
ATOM 2190 C C . SER A 1 301 ? -12.680 -22.159 -53.165 1.00 31.50 281 SER A C 1
ATOM 2191 O O . SER A 1 301 ? -11.635 -22.626 -52.690 1.00 32.41 281 SER A O 1
ATOM 2194 N N . ALA A 1 302 ? -13.423 -21.254 -52.543 1.00 29.75 282 ALA A N 1
ATOM 2195 C CA . ALA A 1 302 ? -13.242 -20.933 -51.116 1.00 32.08 282 ALA A CA 1
ATOM 2196 C C . ALA A 1 302 ? -13.422 -22.159 -50.215 1.00 34.64 282 ALA A C 1
ATOM 2197 O O . ALA A 1 302 ? -12.771 -22.266 -49.174 1.00 35.20 282 ALA A O 1
ATOM 2199 N N . ASP A 1 303 ? -14.291 -23.083 -50.624 1.00 38.37 283 ASP A N 1
ATOM 2200 C CA . ASP A 1 303 ? -14.678 -24.221 -49.787 1.00 40.47 283 ASP A CA 1
ATOM 2201 C C . ASP A 1 303 ? -13.717 -25.415 -49.825 1.00 40.52 283 ASP A C 1
ATOM 2202 O O . ASP A 1 303 ? -13.912 -26.360 -49.061 1.00 38.07 283 ASP A O 1
ATOM 2207 N N . GLY A 1 304 ? -12.689 -25.378 -50.679 1.00 40.67 284 GLY A N 1
ATOM 2208 C CA . GLY A 1 304 ? -11.750 -26.488 -50.796 1.00 41.22 284 GLY A CA 1
ATOM 2209 C C . GLY A 1 304 ? -11.975 -27.313 -52.054 1.00 40.46 284 GLY A C 1
ATOM 2210 O O . GLY A 1 304 ? -12.368 -26.772 -53.078 1.00 38.29 284 GLY A O 1
ATOM 2211 N N . ASN A 1 305 ? -11.735 -28.624 -51.945 1.00 43.94 285 ASN A N 1
ATOM 2212 C CA . ASN A 1 305 ? -11.685 -29.570 -53.069 1.00 43.52 285 ASN A CA 1
ATOM 2213 C C . ASN A 1 305 ? -10.714 -29.163 -54.165 1.00 43.68 285 ASN A C 1
ATOM 2214 O O . ASN A 1 305 ? -11.007 -29.295 -55.355 1.00 44.54 285 ASN A O 1
ATOM 2219 N N . TRP A 1 306 ? -9.545 -28.675 -53.759 1.00 43.41 286 TRP A N 1
ATOM 2220 C CA . TRP A 1 306 ? -8.552 -28.173 -54.712 1.00 42.65 286 TRP A CA 1
ATOM 2221 C C . TRP A 1 306 ? -7.913 -29.366 -55.414 1.00 41.89 286 TRP A C 1
ATOM 2222 O O . TRP A 1 306 ? -7.124 -30.098 -54.820 1.00 46.38 286 TRP A O 1
ATOM 2233 N N . THR A 1 307 ? -8.276 -29.555 -56.680 1.00 38.90 287 THR A N 1
ATOM 2234 C CA . THR A 1 307 ? -7.609 -30.514 -57.561 1.00 37.79 287 THR A CA 1
ATOM 2235 C C . THR A 1 307 ? -6.178 -30.027 -57.857 1.00 35.73 287 THR A C 1
ATOM 2236 O O . THR A 1 307 ? -5.855 -28.852 -57.658 1.00 33.52 287 THR A O 1
ATOM 2240 N N . GLU A 1 308 ? -5.319 -30.930 -58.313 1.00 36.08 288 GLU A N 1
ATOM 2241 C CA . GLU A 1 308 ? -3.909 -30.591 -58.570 1.00 41.13 288 GLU A CA 1
ATOM 2242 C C . GLU A 1 308 ? -3.651 -29.356 -59.427 1.00 39.15 288 GLU A C 1
ATOM 2243 O O . GLU A 1 308 ? -2.672 -28.667 -59.207 1.00 4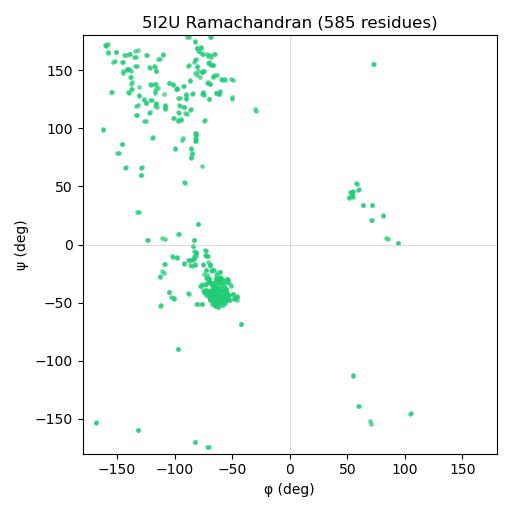3.01 288 GLU A O 1
ATOM 2249 N N . ASP A 1 309 ? -4.504 -29.116 -60.422 1.00 40.43 289 ASP A N 1
ATOM 2250 C CA . ASP A 1 309 ? -4.365 -27.946 -61.319 1.00 38.30 289 ASP A CA 1
ATOM 2251 C C . ASP A 1 309 ? -4.592 -26.589 -60.620 1.00 36.16 289 ASP A C 1
ATOM 2252 O O . ASP A 1 309 ? -4.155 -25.558 -61.116 1.00 35.48 289 ASP A O 1
ATOM 2257 N N . LEU A 1 310 ? -5.303 -26.605 -59.498 1.00 34.31 290 LEU A N 1
ATOM 2258 C CA . LEU A 1 310 ? -5.602 -25.406 -58.719 1.00 33.94 290 LEU A CA 1
ATOM 2259 C C . LEU A 1 310 ? -4.529 -25.070 -57.707 1.00 32.70 290 LEU A C 1
ATOM 2260 O O . LEU A 1 310 ? -4.530 -23.970 -57.144 1.00 35.11 290 LEU A O 1
ATOM 2265 N N . LEU A 1 311 ? -3.631 -26.011 -57.474 1.00 31.00 291 LEU A N 1
ATOM 2266 C CA . LEU A 1 311 ? -2.506 -25.800 -56.589 1.00 33.79 291 LEU A CA 1
ATOM 2267 C C . LEU A 1 311 ? -1.388 -25.149 -57.361 1.00 30.68 291 LEU A C 1
ATOM 2268 O O . LEU A 1 311 ? -1.038 -25.597 -58.440 1.00 32.41 291 LEU A O 1
ATOM 2273 N N . LYS A 1 312 ? -0.853 -24.076 -56.814 1.00 28.96 292 LYS A N 1
ATOM 2274 C CA . LYS A 1 312 ? 0.355 -23.478 -57.336 1.00 31.72 292 LYS A CA 1
ATOM 2275 C C . LYS A 1 312 ? 1.532 -24.420 -57.011 1.00 31.80 292 LYS A C 1
ATOM 2276 O O . LYS A 1 312 ? 1.412 -25.272 -56.128 1.00 32.25 292 LYS A O 1
ATOM 2282 N N . PRO A 1 313 ? 2.669 -24.260 -57.710 1.00 32.18 293 PRO A N 1
ATOM 2283 C CA . PRO A 1 313 ? 3.873 -25.039 -57.387 1.00 30.75 293 PRO A CA 1
ATOM 2284 C C . PRO A 1 313 ? 4.205 -25.101 -55.882 1.00 29.56 293 PRO A C 1
ATOM 2285 O O . PRO A 1 313 ? 4.424 -26.189 -55.346 1.00 30.80 293 PRO A O 1
ATOM 2289 N N . TRP A 1 314 ? 4.191 -23.949 -55.212 1.00 30.44 294 TRP A N 1
ATOM 2290 C CA . TRP A 1 314 ? 4.372 -23.883 -53.748 1.00 30.98 294 TRP A CA 1
ATOM 2291 C C . TRP A 1 314 ? 3.250 -24.587 -52.972 1.00 28.96 294 TRP A C 1
ATOM 2292 O O . TRP A 1 314 ? 3.493 -25.160 -51.910 1.00 28.87 294 TRP A O 1
ATOM 2303 N N . GLY A 1 315 ? 2.031 -24.551 -53.510 1.00 30.71 295 GLY A N 1
ATOM 2304 C CA . GLY A 1 315 ? 0.898 -25.301 -52.960 1.00 29.22 295 GLY A CA 1
ATOM 2305 C C . GLY A 1 315 ? 1.134 -26.800 -52.983 1.00 29.84 295 GLY A C 1
ATOM 2306 O O . GLY A 1 315 ? 0.959 -27.475 -51.967 1.00 30.08 295 GLY A O 1
ATOM 2307 N N . LYS A 1 316 ? 1.543 -27.311 -54.139 1.00 28.86 296 LYS A N 1
ATOM 2308 C CA . LYS A 1 316 ? 1.862 -28.725 -54.279 1.00 30.20 296 LYS A CA 1
ATOM 2309 C C . LYS A 1 316 ? 2.992 -29.163 -53.343 1.00 30.40 296 LYS A C 1
ATOM 2310 O O . LYS A 1 316 ? 2.904 -30.219 -52.698 1.00 33.02 296 LYS A O 1
ATOM 2316 N N . LEU A 1 317 ? 4.057 -28.369 -53.309 1.00 31.23 297 LEU A N 1
ATOM 2317 C CA . LEU A 1 317 ? 5.204 -28.644 -52.461 1.00 33.61 297 LEU A CA 1
ATOM 2318 C C . LEU A 1 317 ? 4.837 -28.626 -50.966 1.00 35.28 297 LEU A C 1
ATOM 2319 O O . LEU A 1 317 ? 5.311 -29.474 -50.193 1.00 33.06 297 LEU A O 1
ATOM 2324 N N . THR A 1 318 ? 3.989 -27.673 -50.573 1.00 33.04 298 THR A N 1
ATOM 2325 C CA . THR A 1 318 ? 3.477 -27.598 -49.196 1.00 34.16 298 THR A CA 1
ATOM 2326 C C . THR A 1 318 ? 2.590 -28.804 -48.853 1.00 34.61 298 THR A C 1
ATOM 2327 O O . THR A 1 318 ? 2.748 -29.423 -47.800 1.00 41.82 298 THR A O 1
ATOM 2331 N N . ARG A 1 319 ? 1.645 -29.114 -49.728 1.00 32.15 299 ARG A N 1
ATOM 2332 C CA . ARG A 1 319 ? 0.734 -30.227 -49.500 1.00 31.94 299 ARG A CA 1
ATOM 2333 C C . ARG A 1 319 ? 1.512 -31.516 -49.330 1.00 31.51 299 ARG A C 1
ATOM 2334 O O . ARG A 1 319 ? 1.251 -32.272 -48.398 1.00 30.95 299 ARG A O 1
ATOM 2342 N N . ASN A 1 320 ? 2.453 -31.763 -50.237 1.00 33.78 300 ASN A N 1
ATOM 2343 C CA . ASN A 1 320 ? 3.263 -32.982 -50.191 1.00 34.13 300 ASN A CA 1
ATOM 2344 C C . ASN A 1 320 ? 4.126 -33.034 -48.955 1.00 33.73 300 ASN A C 1
ATOM 2345 O O . ASN A 1 320 ? 4.193 -34.074 -48.305 1.00 34.13 300 ASN A O 1
ATOM 2350 N N . SER A 1 321 ? 4.768 -31.914 -48.638 1.00 33.03 301 SER A N 1
ATOM 2351 C CA . SER A 1 321 ? 5.595 -31.798 -47.441 1.00 33.35 301 SER A CA 1
ATOM 2352 C C . SER A 1 321 ? 4.813 -32.157 -46.189 1.00 34.45 301 SER A C 1
ATOM 2353 O O . SER A 1 321 ? 5.299 -32.905 -45.338 1.00 35.93 301 SER A O 1
ATOM 2356 N N . ILE A 1 322 ? 3.598 -31.633 -46.079 1.00 31.88 302 ILE A N 1
ATOM 2357 C CA . ILE A 1 322 ? 2.792 -31.860 -44.892 1.00 33.89 302 ILE A CA 1
ATOM 2358 C C . ILE A 1 322 ? 2.283 -33.299 -44.856 1.00 32.65 302 ILE A C 1
ATOM 2359 O O . ILE A 1 322 ? 2.278 -33.913 -43.796 1.00 33.86 302 ILE A O 1
ATOM 2364 N N . ARG A 1 323 ? 1.846 -33.811 -45.999 1.00 34.77 303 ARG A N 1
ATOM 2365 C CA . ARG A 1 323 ? 1.286 -35.175 -46.092 1.00 38.03 303 ARG A CA 1
ATOM 2366 C C . ARG A 1 323 ? 2.295 -36.288 -45.796 1.00 40.14 303 ARG A C 1
ATOM 2367 O O . ARG A 1 323 ? 1.948 -37.267 -45.145 1.00 41.27 303 ARG A O 1
ATOM 2375 N N . ASN A 1 324 ? 3.529 -36.130 -46.271 1.00 43.08 304 ASN A N 1
ATOM 2376 C CA . ASN A 1 324 ? 4.552 -37.150 -46.076 1.00 47.79 304 ASN A CA 1
ATOM 2377 C C . ASN A 1 324 ? 5.077 -37.133 -44.622 1.00 51.30 304 ASN A C 1
ATOM 2378 O O . ASN A 1 324 ? 5.292 -38.188 -44.025 1.00 57.01 304 ASN A O 1
ATOM 2383 N N . ALA A 1 325 ? 5.238 -35.940 -44.048 1.00 53.69 305 ALA A N 1
ATOM 2384 C CA . ALA A 1 325 ? 5.576 -35.785 -42.625 1.00 53.58 305 ALA A CA 1
ATOM 2385 C C . ALA A 1 325 ? 4.482 -36.343 -41.692 1.00 50.84 305 ALA A C 1
ATOM 2386 O O . ALA A 1 325 ? 4.803 -37.020 -40.727 1.00 46.81 305 ALA A O 1
ATOM 2388 N N . ASN A 1 326 ? 3.210 -36.050 -41.987 1.00 50.33 306 ASN A N 1
ATOM 2389 C CA . ASN A 1 326 ? 2.057 -36.633 -41.269 1.00 52.59 306 ASN A CA 1
ATOM 2390 C C . ASN A 1 326 ? 1.480 -37.833 -42.010 1.00 54.51 306 ASN A C 1
ATOM 2391 O O . ASN A 1 326 ? 0.476 -38.397 -41.594 1.00 53.89 306 ASN A O 1
ATOM 2396 N N . ARG B 1 30 ? -32.631 5.941 -70.876 1.00 50.32 10 ARG B N 1
ATOM 2397 C CA . ARG B 1 30 ? -32.196 5.196 -72.112 1.00 53.71 10 ARG B CA 1
ATOM 2398 C C . ARG B 1 30 ? -30.696 4.925 -72.056 1.00 55.42 10 ARG B C 1
ATOM 2399 O O . ARG B 1 30 ? -29.936 5.768 -71.587 1.00 61.84 10 ARG B O 1
ATOM 2401 N N . SER B 1 31 ? -30.272 3.759 -72.539 1.00 53.87 11 SER B N 1
ATOM 2402 C CA . SER B 1 31 ? -28.860 3.350 -72.465 1.00 48.67 11 SER B CA 1
ATOM 2403 C C . SER B 1 31 ? -27.997 3.964 -73.571 1.00 44.57 11 SER B C 1
ATOM 2404 O O . SER B 1 31 ? -28.512 4.385 -74.602 1.00 47.62 11 SER B O 1
ATOM 2407 N N . ILE B 1 32 ? -26.682 4.000 -73.339 1.00 41.17 12 ILE B N 1
ATOM 2408 C CA . ILE B 1 32 ? -25.709 4.591 -74.281 1.00 37.95 12 ILE B CA 1
ATOM 2409 C C . ILE B 1 32 ? -25.699 3.886 -75.657 1.00 41.88 12 ILE B C 1
ATOM 2410 O O . ILE B 1 32 ? -25.551 4.536 -76.706 1.00 38.97 12 ILE B O 1
ATOM 2415 N N . VAL B 1 33 ? -25.882 2.563 -75.648 1.00 47.68 13 VAL B N 1
ATOM 2416 C CA . VAL B 1 33 ? -25.915 1.772 -76.884 1.00 46.82 13 VAL B CA 1
ATOM 2417 C C . VAL B 1 33 ? -27.217 2.024 -77.639 1.00 47.30 13 VAL B C 1
ATOM 2418 O O . VAL B 1 33 ? -27.196 2.097 -78.873 1.00 50.69 13 VAL B O 1
ATOM 2422 N N . ALA B 1 34 ? -28.332 2.143 -76.910 1.00 48.19 14 ALA B N 1
ATOM 2423 C CA . ALA B 1 34 ? -29.616 2.585 -77.498 1.00 49.96 14 ALA B CA 1
ATOM 2424 C C . ALA B 1 34 ? -29.490 3.970 -78.136 1.00 45.04 14 ALA B C 1
ATOM 2425 O O . ALA B 1 34 ? -29.841 4.143 -79.298 1.00 48.70 14 ALA B O 1
ATOM 2427 N N . GLN B 1 35 ? -28.966 4.935 -77.387 1.00 44.79 15 GLN B N 1
ATOM 2428 C CA . GLN B 1 35 ? -28.703 6.299 -77.912 1.00 48.91 15 GLN B CA 1
ATOM 2429 C C . GLN B 1 35 ? -27.753 6.392 -79.116 1.00 47.23 15 GLN B C 1
ATOM 2430 O O . GLN B 1 35 ? -27.977 7.202 -80.020 1.00 45.13 15 GLN B O 1
ATOM 2436 N N . ASN B 1 36 ? -26.686 5.592 -79.124 1.00 47.02 16 ASN B N 1
ATOM 2437 C CA . ASN B 1 36 ? -25.630 5.734 -80.144 1.00 43.00 16 ASN B CA 1
ATOM 2438 C C . ASN B 1 36 ? -25.530 4.635 -81.203 1.00 39.46 16 ASN B C 1
ATOM 2439 O O . ASN B 1 36 ? -24.987 4.881 -82.277 1.00 40.97 16 ASN B O 1
ATOM 2444 N N . GLY B 1 37 ? -26.008 3.427 -80.896 1.00 40.56 17 GLY B N 1
ATOM 2445 C CA . GLY B 1 37 ? -25.926 2.290 -81.823 1.00 38.56 17 GLY B CA 1
ATOM 2446 C C . GLY B 1 37 ? -24.502 1.905 -82.220 1.00 40.74 17 GLY B C 1
ATOM 2447 O O . GLY B 1 37 ? -23.593 1.898 -81.389 1.00 38.96 17 GLY B O 1
ATOM 2448 N N . ARG B 1 38 ? -24.319 1.582 -83.498 1.00 41.73 18 ARG B N 1
ATOM 2449 C CA . ARG B 1 38 ? -23.024 1.191 -84.043 1.00 42.73 18 ARG B CA 1
ATOM 2450 C C . ARG B 1 38 ? -22.031 2.356 -84.105 1.00 41.86 18 ARG B C 1
ATOM 2451 O O . ARG B 1 38 ? -22.308 3.394 -84.707 1.00 41.65 18 ARG B O 1
ATOM 2459 N N . LEU B 1 39 ? -20.861 2.158 -83.499 1.00 38.73 19 LEU B N 1
ATOM 2460 C CA . LEU B 1 39 ? -19.828 3.184 -83.464 1.00 36.36 19 LEU B CA 1
ATOM 2461 C C . LEU B 1 39 ? -19.017 3.169 -84.745 1.00 33.08 19 LEU B C 1
ATOM 2462 O O . LEU B 1 39 ? -18.989 2.179 -85.459 1.00 31.35 19 LEU B O 1
ATOM 2467 N N . GLN B 1 40 ? -18.392 4.301 -85.058 1.00 34.67 20 GLN B N 1
ATOM 2468 C CA . GLN B 1 40 ? -17.524 4.416 -86.243 1.00 33.34 20 GLN B CA 1
ATOM 2469 C C . GLN B 1 40 ? -16.474 5.467 -85.963 1.00 30.63 20 GLN B C 1
ATOM 2470 O O . GLN B 1 40 ? -16.680 6.328 -85.130 1.00 33.41 20 GLN B O 1
ATOM 2476 N N . VAL B 1 41 ? -15.369 5.404 -86.688 1.00 33.89 21 VAL B N 1
ATOM 2477 C CA . VAL B 1 41 ? -14.275 6.366 -86.557 1.00 33.64 21 VAL B CA 1
ATOM 2478 C C . VAL B 1 41 ? -14.259 7.271 -87.799 1.00 33.94 21 VAL B C 1
ATOM 2479 O O . VAL B 1 41 ? -14.076 6.802 -88.922 1.00 35.88 21 VAL B O 1
ATOM 2483 N N . ILE B 1 42 ? -14.419 8.571 -87.579 1.00 34.53 22 ILE B N 1
ATOM 2484 C CA . ILE B 1 42 ? -14.395 9.550 -88.656 1.00 35.06 22 ILE B CA 1
ATOM 2485 C C . ILE B 1 42 ? -13.208 10.469 -88.405 1.00 34.01 22 ILE B C 1
ATOM 2486 O O . ILE B 1 42 ? -13.154 11.151 -87.381 1.00 30.39 22 ILE B O 1
ATOM 2491 N N . GLY B 1 43 ? -12.269 10.487 -89.345 1.00 37.64 23 GLY B N 1
ATOM 2492 C CA . GLY B 1 43 ? -10.955 11.078 -89.115 1.00 38.27 23 GLY B CA 1
ATOM 2493 C C . GLY B 1 43 ? -10.371 10.402 -87.885 1.00 37.41 23 GLY B C 1
ATOM 2494 O O . GLY B 1 43 ? -10.127 9.205 -87.897 1.00 38.13 23 GLY B O 1
ATOM 2495 N N . THR B 1 44 ? -10.217 11.162 -86.810 1.00 37.23 24 THR B N 1
ATOM 2496 C CA . THR B 1 44 ? -9.705 10.640 -85.540 1.00 38.18 24 THR B CA 1
ATOM 2497 C C . THR B 1 44 ? -10.800 10.371 -84.498 1.00 39.19 24 THR B C 1
ATOM 2498 O O . THR B 1 44 ? -10.532 9.749 -83.478 1.00 43.35 24 THR B O 1
ATOM 2502 N N . GLN B 1 45 ? -12.022 10.825 -84.751 1.00 39.96 25 GLN B N 1
ATOM 2503 C CA . GLN B 1 45 ? -13.031 10.920 -83.714 1.00 37.97 25 GLN B CA 1
ATOM 2504 C C . GLN B 1 45 ? -13.934 9.698 -83.693 1.00 36.99 25 GLN B C 1
ATOM 2505 O O . GLN B 1 45 ? -14.620 9.406 -84.677 1.00 38.48 25 GLN B O 1
ATOM 2511 N N . LEU B 1 46 ? -13.934 8.996 -82.562 1.00 33.63 26 LEU B N 1
ATOM 2512 C CA . LEU B 1 46 ? -14.891 7.933 -82.317 1.00 36.21 26 LEU B CA 1
ATOM 2513 C C . LEU B 1 46 ? -16.275 8.573 -82.349 1.00 35.85 26 LEU B C 1
ATOM 2514 O O . LEU B 1 46 ? -16.481 9.581 -81.685 1.00 37.00 26 LEU B O 1
ATOM 2519 N N . SER B 1 47 ? -17.196 8.002 -83.122 1.00 32.29 27 SER B N 1
ATOM 2520 C CA . SER B 1 47 ? -18.504 8.635 -83.385 1.00 35.19 27 SER B CA 1
ATOM 2521 C C . SER B 1 47 ? -19.647 7.617 -83.376 1.00 34.92 27 SER B C 1
ATOM 2522 O O . SER B 1 47 ? -19.393 6.407 -83.442 1.00 33.83 27 SER B O 1
ATOM 2525 N N . ASN B 1 48 ? -20.892 8.109 -83.277 1.00 34.34 28 ASN B N 1
ATOM 2526 C CA . ASN B 1 48 ? -22.088 7.243 -83.310 1.00 35.63 28 ASN B CA 1
ATOM 2527 C C . ASN B 1 48 ? -22.612 7.007 -84.727 1.00 39.85 28 ASN B C 1
ATOM 2528 O O . ASN B 1 48 ? -22.038 7.521 -85.690 1.00 35.40 28 ASN B O 1
ATOM 2533 N N . GLU B 1 49 ? -23.681 6.210 -84.843 1.00 46.84 29 GLU B N 1
ATOM 2534 C CA . GLU B 1 49 ? -24.370 5.977 -86.126 1.00 47.93 29 GLU B CA 1
ATOM 2535 C C . GLU B 1 49 ? -24.613 7.263 -86.916 1.00 54.00 29 GLU B C 1
ATOM 2536 O O . GLU B 1 49 ? -24.351 7.306 -88.119 1.00 57.27 29 GLU B O 1
ATOM 2542 N N . LYS B 1 50 ? -25.076 8.308 -86.227 1.00 52.54 30 LYS B N 1
ATOM 2543 C CA . LYS B 1 50 ? -25.368 9.596 -86.857 1.00 51.08 30 LYS B CA 1
ATOM 2544 C C . LYS B 1 50 ? -24.147 10.493 -87.020 1.00 46.86 30 LYS B C 1
ATOM 2545 O O . LYS B 1 50 ? -24.277 11.622 -87.467 1.00 49.94 30 LYS B O 1
ATOM 2551 N N . GLY B 1 51 ? -22.958 10.009 -86.666 1.00 44.43 31 GLY B N 1
ATOM 2552 C CA . GLY B 1 51 ? -21.711 10.732 -86.912 1.00 38.37 31 GLY B CA 1
ATOM 2553 C C . GLY B 1 51 ? -21.343 11.772 -85.882 1.00 38.65 31 GLY B C 1
ATOM 2554 O O . GLY B 1 51 ? -20.342 12.471 -86.041 1.00 34.50 31 GLY B O 1
ATOM 2555 N N . GLU B 1 52 ? -22.101 11.858 -84.795 1.00 44.14 32 GLU B N 1
ATOM 2556 C CA . GLU B 1 52 ? -21.753 12.800 -83.717 1.00 46.15 32 GLU B CA 1
ATOM 2557 C C . GLU B 1 52 ? -20.650 12.139 -82.901 1.00 46.80 32 GLU B C 1
ATOM 2558 O O . GLU B 1 52 ? -20.644 10.904 -82.770 1.00 42.09 32 GLU B O 1
ATOM 2564 N N . PRO B 1 53 ? -19.754 12.949 -82.316 1.00 49.67 33 PRO B N 1
ATOM 2565 C CA . PRO B 1 53 ? -18.730 12.380 -81.446 1.00 50.19 33 PRO B CA 1
ATOM 2566 C C . PRO B 1 53 ? -19.313 11.604 -80.256 1.00 50.14 33 PRO B C 1
ATOM 2567 O O . PRO B 1 53 ? -20.350 11.988 -79.706 1.00 43.81 33 PRO B O 1
ATOM 2571 N N . VAL B 1 54 ? -18.663 10.494 -79.910 1.00 46.34 34 VAL B N 1
ATOM 2572 C CA . VAL B 1 54 ? -18.956 9.745 -78.695 1.00 44.64 34 VAL B CA 1
ATOM 2573 C C . VAL B 1 54 ? -17.679 9.705 -77.857 1.00 44.33 34 VAL B C 1
ATOM 2574 O O . VAL B 1 54 ? -16.576 9.528 -78.393 1.00 40.93 34 VAL B O 1
ATOM 2578 N N . VAL B 1 55 ? -17.847 9.904 -76.551 1.00 40.91 35 VAL B N 1
ATOM 2579 C CA . VAL B 1 55 ? -16.791 9.746 -75.567 1.00 39.76 35 VAL B CA 1
ATOM 2580 C C . VAL B 1 55 ? -17.272 8.699 -74.560 1.00 39.16 35 VAL B C 1
ATOM 2581 O O . VAL B 1 55 ? -18.271 8.911 -73.850 1.00 36.08 35 VAL B O 1
ATOM 2585 N N . LEU B 1 56 ? -16.604 7.549 -74.545 1.00 34.84 36 LEU B N 1
ATOM 2586 C CA . LEU B 1 56 ? -16.912 6.494 -73.580 1.00 33.29 36 LEU B CA 1
ATOM 2587 C C . LEU B 1 56 ? -16.030 6.660 -72.357 1.00 31.09 36 LEU B C 1
ATOM 2588 O O . LEU B 1 56 ? -14.833 6.952 -72.479 1.00 31.08 36 LEU B O 1
ATOM 2593 N N . ARG B 1 57 ? -16.642 6.507 -71.188 1.00 29.82 37 ARG B N 1
ATOM 2594 C CA . ARG B 1 57 ? -15.931 6.508 -69.910 1.00 30.22 37 ARG B CA 1
ATOM 2595 C C . ARG B 1 57 ? -16.369 5.309 -69.105 1.00 27.83 37 ARG B C 1
ATOM 2596 O O . ARG B 1 57 ? -17.574 5.093 -68.908 1.00 27.82 37 ARG B O 1
ATOM 2604 N N . GLY B 1 58 ? -15.406 4.534 -68.620 1.00 28.13 38 GLY B N 1
ATOM 2605 C CA . GLY B 1 58 ? -15.728 3.379 -67.772 1.00 28.84 38 GLY B CA 1
ATOM 2606 C C . GLY B 1 58 ? -14.542 2.757 -67.066 1.00 27.73 38 GLY B C 1
ATOM 2607 O O . GLY B 1 58 ? -13.550 3.428 -66.789 1.00 24.33 38 GLY B O 1
ATOM 2608 N N . ALA B 1 59 ? -14.658 1.461 -66.780 1.00 29.77 39 ALA B N 1
ATOM 2609 C CA . ALA B 1 59 ? -13.696 0.749 -65.952 1.00 31.34 39 ALA B CA 1
ATOM 2610 C C . ALA B 1 59 ? -13.375 -0.628 -66.521 1.00 31.75 39 ALA B C 1
ATOM 2611 O O . ALA B 1 59 ? -14.246 -1.294 -67.086 1.00 28.68 39 ALA B O 1
ATOM 2613 N N . SER B 1 60 ? -12.112 -1.047 -66.365 1.00 32.36 40 SER B N 1
ATOM 2614 C CA . SER B 1 60 ? -11.653 -2.378 -66.762 1.00 28.33 40 SER B CA 1
ATOM 2615 C C . SER B 1 60 ? -11.631 -3.325 -65.573 1.00 27.08 40 SER B C 1
ATOM 2616 O O . SER B 1 60 ? -11.130 -2.985 -64.506 1.00 24.79 40 SER B O 1
ATOM 2619 N N . LEU B 1 61 ? -12.147 -4.534 -65.779 1.00 27.68 41 LEU B N 1
ATOM 2620 C CA . LEU B 1 61 ? -11.880 -5.637 -64.854 1.00 27.90 41 LEU B CA 1
ATOM 2621 C C . LEU B 1 61 ? -10.400 -5.917 -65.001 1.00 25.87 41 LEU B C 1
ATOM 2622 O O . LEU B 1 61 ? -9.811 -5.605 -66.038 1.00 23.91 41 LEU B O 1
ATOM 2627 N N . GLY B 1 62 ? -9.790 -6.474 -63.970 1.00 25.34 42 GLY B N 1
ATOM 2628 C CA . GLY B 1 62 ? -8.384 -6.857 -64.057 1.00 27.10 42 GLY B CA 1
ATOM 2629 C C . GLY B 1 62 ? -8.227 -8.207 -64.741 1.00 27.01 42 GLY B C 1
ATOM 2630 O O . GLY B 1 62 ? -9.219 -8.899 -65.039 1.00 22.45 42 GLY B O 1
ATOM 2631 N N . TRP B 1 63 ? -6.974 -8.591 -64.964 1.00 26.67 43 TRP B N 1
ATOM 2632 C CA . TRP B 1 63 ? -6.626 -9.937 -65.457 1.00 26.61 43 TRP B CA 1
ATOM 2633 C C . TRP B 1 63 ? -7.659 -10.941 -64.965 1.00 26.85 43 TRP B C 1
ATOM 2634 O O . TRP B 1 63 ? -7.773 -11.137 -63.755 1.00 25.87 43 TRP B O 1
ATOM 2645 N N . HIS B 1 64 ? -8.414 -11.575 -65.867 1.00 27.25 44 HIS B N 1
ATOM 2646 C CA . HIS B 1 64 ? -9.426 -12.573 -65.439 1.00 29.44 44 HIS B CA 1
ATOM 2647 C C . HIS B 1 64 ? -8.808 -13.712 -64.603 1.00 28.33 44 HIS B C 1
ATOM 2648 O O . HIS B 1 64 ? -9.436 -14.221 -63.689 1.00 27.01 44 HIS B O 1
ATOM 2655 N N . ASN B 1 65 ? -7.582 -14.105 -64.940 1.00 27.61 45 ASN B N 1
ATOM 2656 C CA . ASN B 1 65 ? -6.899 -15.181 -64.229 1.00 27.92 45 ASN B CA 1
ATOM 2657 C C . ASN B 1 65 ? -6.433 -14.819 -62.803 1.00 25.47 45 ASN B C 1
ATOM 2658 O O . ASN B 1 65 ? -6.048 -15.721 -62.034 1.00 24.91 45 ASN B O 1
ATOM 2663 N N . LEU B 1 66 ? -6.507 -13.530 -62.447 1.00 24.42 46 LEU B N 1
ATOM 2664 C CA . LEU B 1 66 ? -6.198 -13.037 -61.112 1.00 26.52 46 LEU B CA 1
ATOM 2665 C C . LEU B 1 66 ? -7.407 -12.666 -60.276 1.00 27.02 46 LEU B C 1
ATOM 2666 O O . LEU B 1 66 ? -7.440 -12.966 -59.074 1.00 28.40 46 LEU B O 1
ATOM 2671 N N . TRP B 1 67 ? -8.396 -12.032 -60.891 1.00 26.81 47 TRP B N 1
ATOM 2672 C CA . TRP B 1 67 ? -9.598 -11.606 -60.178 1.00 28.38 47 TRP B CA 1
ATOM 2673 C C . TRP B 1 67 ? -10.850 -12.072 -60.901 1.00 28.03 47 TRP B C 1
ATOM 2674 O O . TRP B 1 67 ? -11.681 -11.254 -61.288 1.00 27.48 47 TRP B O 1
ATOM 2685 N N . PRO B 1 68 ? -10.998 -13.402 -61.063 1.00 28.51 48 PRO B N 1
ATOM 2686 C CA . PRO B 1 68 ? -12.131 -13.949 -61.810 1.00 28.78 48 PRO B CA 1
ATOM 2687 C C . PRO B 1 68 ? -13.484 -13.760 -61.143 1.00 27.71 48 PRO B C 1
ATOM 2688 O O . PRO B 1 68 ? -14.488 -13.821 -61.830 1.00 28.13 48 PRO B O 1
ATOM 2692 N N . ARG B 1 69 ? -13.519 -13.554 -59.831 1.00 27.74 49 ARG B N 1
ATOM 2693 C CA . ARG B 1 69 ? -14.787 -13.431 -59.125 1.00 27.09 49 ARG B CA 1
ATOM 2694 C C . ARG B 1 69 ? -15.645 -12.244 -59.621 1.00 29.58 49 ARG B C 1
ATOM 2695 O O . ARG B 1 69 ? -16.872 -12.309 -59.590 1.00 30.03 49 ARG B O 1
ATOM 2703 N N . PHE B 1 70 ? -15.000 -11.192 -60.121 1.00 30.62 50 PHE B N 1
ATOM 2704 C CA . PHE B 1 70 ? -15.723 -10.030 -60.641 1.00 32.55 50 PHE B CA 1
ATOM 2705 C C . PHE B 1 70 ? -16.255 -10.188 -62.068 1.00 33.40 50 PHE B C 1
ATOM 2706 O O . PHE B 1 70 ? -16.989 -9.317 -62.546 1.00 32.63 50 PHE B O 1
ATOM 2714 N N . TYR B 1 71 ? -15.898 -11.285 -62.745 1.00 31.63 51 TYR B N 1
ATOM 2715 C CA . TYR B 1 71 ? -16.388 -11.548 -64.083 1.00 28.17 51 TYR B CA 1
ATOM 2716 C C . TYR B 1 71 ? -17.743 -12.231 -63.980 1.00 29.15 51 TYR B C 1
ATOM 2717 O O . TYR B 1 71 ? -17.855 -13.456 -64.105 1.00 32.33 51 TYR B O 1
ATOM 2726 N N . ASN B 1 72 ? -18.764 -11.423 -63.710 1.00 28.22 52 ASN B N 1
ATOM 2727 C CA . ASN B 1 72 ? -20.133 -11.903 -63.580 1.00 31.21 52 ASN B CA 1
ATOM 2728 C C . ASN B 1 72 ? -21.116 -10.818 -63.972 1.00 31.93 52 ASN B C 1
ATOM 2729 O O . ASN B 1 72 ? -20.762 -9.647 -64.048 1.00 37.60 52 ASN B O 1
ATOM 2734 N N . LYS B 1 73 ? -22.367 -11.198 -64.179 1.00 37.27 53 LYS B N 1
ATOM 2735 C CA . LYS B 1 73 ? -23.364 -10.266 -64.734 1.00 35.52 53 LYS B CA 1
ATOM 2736 C C . LYS B 1 73 ? -23.718 -9.121 -63.800 1.00 33.21 53 LYS B C 1
ATOM 2737 O O . LYS B 1 73 ? -23.975 -8.009 -64.260 1.00 31.97 53 LYS B O 1
ATOM 2743 N N . ASN B 1 74 ? -23.711 -9.393 -62.495 1.00 33.63 54 ASN B N 1
ATOM 2744 C CA . ASN B 1 74 ? -24.148 -8.420 -61.510 1.00 34.74 54 ASN B CA 1
ATOM 2745 C C . ASN B 1 74 ? -23.117 -7.312 -61.321 1.00 35.11 54 ASN B C 1
ATOM 2746 O O . ASN B 1 74 ? -23.475 -6.140 -61.217 1.00 33.78 54 ASN B O 1
ATOM 2751 N N . ALA B 1 75 ? -21.837 -7.682 -61.296 1.00 34.31 55 ALA B N 1
ATOM 2752 C CA . ALA B 1 75 ? -20.766 -6.696 -61.236 1.00 34.95 55 ALA B CA 1
ATOM 2753 C C . ALA B 1 75 ? -20.881 -5.719 -62.395 1.00 37.24 55 ALA B C 1
ATOM 2754 O O . ALA B 1 75 ? -20.749 -4.514 -62.200 1.00 35.89 55 ALA B O 1
ATOM 2756 N N . VAL B 1 76 ? -21.149 -6.244 -63.595 1.00 37.91 56 VAL B N 1
ATOM 2757 C CA . VAL B 1 76 ? -21.254 -5.409 -64.789 1.00 33.84 56 VAL B CA 1
ATOM 2758 C C . VAL B 1 76 ? -22.464 -4.489 -64.707 1.00 33.10 56 VAL B C 1
ATOM 2759 O O . VAL B 1 76 ? -22.330 -3.308 -64.959 1.00 31.03 56 VAL B O 1
ATOM 2763 N N . GLN B 1 77 ? -23.629 -5.024 -64.344 1.00 37.52 57 GLN B N 1
ATOM 2764 C CA . GLN B 1 77 ? -24.826 -4.186 -64.135 1.00 39.22 57 GLN B CA 1
ATOM 2765 C C . GLN B 1 77 ? -24.592 -3.125 -63.076 1.00 37.14 57 GLN B C 1
ATOM 2766 O O . GLN B 1 77 ? -24.999 -1.988 -63.263 1.00 37.74 57 GLN B O 1
ATOM 2772 N N . TRP B 1 78 ? -23.940 -3.497 -61.968 1.00 34.33 58 TRP B N 1
ATOM 2773 C CA . TRP B 1 78 ? -23.589 -2.520 -60.937 1.00 34.11 58 TRP B CA 1
ATOM 2774 C C . TRP B 1 78 ? -22.633 -1.418 -61.459 1.00 34.49 58 TRP B C 1
ATOM 2775 O O . TRP B 1 78 ? -22.823 -0.247 -61.132 1.00 37.79 58 TRP B O 1
ATOM 2786 N N . LEU B 1 79 ? -21.635 -1.775 -62.276 1.00 31.15 59 LEU B N 1
ATOM 2787 C CA . LEU B 1 79 ? -20.769 -0.760 -62.894 1.00 31.82 59 LEU B CA 1
ATOM 2788 C C . LEU B 1 79 ? -21.540 0.174 -63.825 1.00 34.34 59 LEU B C 1
ATOM 2789 O O . LEU B 1 79 ? -21.258 1.383 -63.879 1.00 31.61 59 LEU B O 1
ATOM 2794 N N . ALA B 1 80 ? -22.505 -0.388 -64.551 1.00 34.06 60 ALA B N 1
ATOM 2795 C CA . ALA B 1 80 ? -23.367 0.401 -65.428 1.00 38.42 60 ALA B CA 1
ATOM 2796 C C . ALA B 1 80 ? -24.272 1.350 -64.621 1.00 39.57 60 ALA B C 1
ATOM 2797 O O . ALA B 1 80 ? -24.314 2.550 -64.891 1.00 38.30 60 ALA B O 1
ATOM 2799 N N . ASP B 1 81 ? -24.974 0.801 -63.632 1.00 42.04 61 ASP B N 1
ATOM 2800 C CA . ASP B 1 81 ? -25.994 1.545 -62.895 1.00 47.15 61 ASP B CA 1
ATOM 2801 C C . ASP B 1 81 ? -25.421 2.531 -61.869 1.00 43.54 61 ASP B C 1
ATOM 2802 O O . ASP B 1 81 ? -25.806 3.690 -61.861 1.00 49.48 61 ASP B O 1
ATOM 2807 N N . ASP B 1 82 ? -24.528 2.069 -61.003 1.00 38.82 62 ASP B N 1
ATOM 2808 C CA . ASP B 1 82 ? -24.021 2.895 -59.905 1.00 37.42 62 ASP B CA 1
ATOM 2809 C C . ASP B 1 82 ? -22.795 3.753 -60.276 1.00 36.47 62 ASP B C 1
ATOM 2810 O O . ASP B 1 82 ? -22.730 4.924 -59.876 1.00 34.97 62 ASP B O 1
ATOM 2815 N N . TRP B 1 83 ? -21.832 3.184 -61.012 1.00 34.53 63 TRP B N 1
ATOM 2816 C CA . TRP B 1 83 ? -20.630 3.944 -61.458 1.00 33.97 63 TRP B CA 1
ATOM 2817 C C . TRP B 1 83 ? -20.882 4.738 -62.758 1.00 34.16 63 TRP B C 1
ATOM 2818 O O . TRP B 1 83 ? -20.080 5.590 -63.125 1.00 28.39 63 TRP B O 1
ATOM 2829 N N . LYS B 1 84 ? -21.986 4.437 -63.444 1.00 38.72 64 LYS B N 1
ATOM 2830 C CA . LYS B 1 84 ? -22.345 5.064 -64.730 1.00 41.42 64 LYS B CA 1
ATOM 2831 C C . LYS B 1 84 ? -21.335 4.761 -65.836 1.00 39.31 64 LYS B C 1
ATOM 2832 O O . LYS B 1 84 ? -21.109 5.589 -66.715 1.00 37.77 64 LYS B O 1
ATOM 2838 N N . CYS B 1 85 ? -20.750 3.561 -65.816 1.00 37.82 65 CYS B N 1
ATOM 2839 C CA . CYS B 1 85 ? -19.871 3.147 -66.908 1.00 35.43 65 CYS B CA 1
ATOM 2840 C C . CYS B 1 85 ? -20.687 3.045 -68.196 1.00 33.59 65 CYS B C 1
ATOM 2841 O O . CYS B 1 85 ? -21.788 2.461 -68.196 1.00 32.14 65 CYS B O 1
ATOM 2844 N N . THR B 1 86 ? -20.165 3.668 -69.258 1.00 30.65 66 THR B N 1
ATOM 2845 C CA . THR B 1 86 ? -20.684 3.512 -70.617 1.00 31.08 66 THR B CA 1
ATOM 2846 C C . THR B 1 86 ? -19.868 2.498 -71.401 1.00 32.05 66 THR B C 1
ATOM 2847 O O . THR B 1 86 ? -20.279 2.067 -72.479 1.00 31.61 66 THR B O 1
ATOM 2851 N N . VAL B 1 87 ? -18.722 2.104 -70.840 1.00 31.87 67 VAL B N 1
ATOM 2852 C CA . VAL B 1 87 ? -17.931 1.000 -71.359 1.00 32.09 67 VAL B CA 1
ATOM 2853 C C . VAL B 1 87 ? -17.400 0.120 -70.201 1.00 32.07 67 VAL B C 1
ATOM 2854 O O . VAL B 1 87 ? -17.151 0.602 -69.105 1.00 32.66 67 VAL B O 1
ATOM 2858 N N . VAL B 1 88 ? -17.244 -1.166 -70.472 1.00 30.43 68 VAL B N 1
ATOM 2859 C CA . VAL B 1 88 ? -16.627 -2.120 -69.548 1.00 30.86 68 VAL B CA 1
ATOM 2860 C C . VAL B 1 88 ? -15.574 -2.918 -70.330 1.00 28.73 68 VAL B C 1
ATOM 2861 O O . VAL B 1 88 ? -15.818 -3.327 -71.456 1.00 29.41 68 VAL B O 1
ATOM 2865 N N . ARG B 1 89 ? -14.396 -3.108 -69.759 1.00 27.54 69 ARG B N 1
ATOM 2866 C CA . ARG B 1 89 ? -13.327 -3.843 -70.440 1.00 25.99 69 ARG B CA 1
ATOM 2867 C C . ARG B 1 89 ? -13.123 -5.197 -69.742 1.00 24.75 69 ARG B C 1
ATOM 2868 O O . ARG B 1 89 ? -13.003 -5.254 -68.520 1.00 22.80 69 ARG B O 1
ATOM 2876 N N . ALA B 1 90 ? -13.111 -6.261 -70.550 1.00 24.22 70 ALA B N 1
ATOM 2877 C CA . ALA B 1 90 ? -12.844 -7.624 -70.115 1.00 24.82 70 ALA B CA 1
ATOM 2878 C C . ALA B 1 90 ? -11.384 -7.983 -70.451 1.00 23.74 70 ALA B C 1
ATOM 2879 O O . ALA B 1 90 ? -11.030 -8.147 -71.616 1.00 21.95 70 ALA B O 1
ATOM 2881 N N . ALA B 1 91 ? -10.546 -8.084 -69.422 1.00 25.79 71 ALA B N 1
ATOM 2882 C CA . ALA B 1 91 ? -9.112 -8.283 -69.605 1.00 26.10 71 ALA B CA 1
ATOM 2883 C C . ALA B 1 91 ? -8.777 -9.772 -69.564 1.00 27.49 71 ALA B C 1
ATOM 2884 O O . ALA B 1 91 ? -8.537 -10.338 -68.492 1.00 25.51 71 ALA B O 1
ATOM 2886 N N . MET B 1 92 ? -8.807 -10.409 -70.740 1.00 27.45 72 MET B N 1
ATOM 2887 C CA . MET B 1 92 ? -8.535 -11.828 -70.838 1.00 28.35 72 MET B CA 1
ATOM 2888 C C . MET B 1 92 ? -7.027 -12.047 -70.859 1.00 31.01 72 MET B C 1
ATOM 2889 O O . MET B 1 92 ? -6.381 -11.865 -71.878 1.00 34.06 72 MET B O 1
ATOM 2894 N N . GLY B 1 93 ? -6.483 -12.335 -69.684 1.00 31.63 73 GLY B N 1
ATOM 2895 C CA . GLY B 1 93 ? -5.095 -12.652 -69.484 1.00 32.97 73 GLY B CA 1
ATOM 2896 C C . GLY B 1 93 ? -4.524 -13.707 -70.385 1.00 32.56 73 GLY B C 1
ATOM 2897 O O . GLY B 1 93 ? -5.060 -14.816 -70.483 1.00 36.30 73 GLY B O 1
ATOM 2898 N N . LEU B 1 94 ? -3.425 -13.340 -71.036 1.00 33.98 74 LEU B N 1
ATOM 2899 C CA . LEU B 1 94 ? -2.604 -14.266 -71.797 1.00 37.24 74 LEU B CA 1
ATOM 2900 C C . LEU B 1 94 ? -1.251 -14.531 -71.176 1.00 36.46 74 LEU B C 1
ATOM 2901 O O . LEU B 1 94 ? -0.446 -15.250 -71.768 1.00 35.24 74 LEU B O 1
ATOM 2906 N N . GLU B 1 95 ? -1.028 -13.987 -69.983 1.00 34.80 75 GLU B N 1
ATOM 2907 C CA . GLU B 1 95 ? 0.209 -14.197 -69.215 1.00 38.94 75 GLU B CA 1
ATOM 2908 C C . GLU B 1 95 ? -0.200 -14.558 -67.799 1.00 36.97 75 GLU B C 1
ATOM 2909 O O . GLU B 1 95 ? -1.377 -14.388 -67.429 1.00 38.44 75 GLU B O 1
ATOM 2915 N N . ILE B 1 96 ? 0.766 -15.037 -67.018 1.00 34.73 76 ILE B N 1
ATOM 2916 C CA . ILE B 1 96 ? 0.553 -15.433 -65.613 1.00 33.93 76 ILE B CA 1
ATOM 2917 C C . ILE B 1 96 ? -0.229 -16.761 -65.612 1.00 33.84 76 ILE B C 1
ATOM 2918 O O . ILE B 1 96 ? -0.898 -17.098 -66.597 1.00 27.54 76 ILE B O 1
ATOM 2923 N N . GLU B 1 97 ? -0.087 -17.528 -64.528 1.00 33.82 77 GLU B N 1
ATOM 2924 C CA . GLU B 1 97 ? -0.732 -18.834 -64.352 1.00 35.23 77 GLU B CA 1
ATOM 2925 C C . GLU B 1 97 ? -2.235 -18.795 -64.667 1.00 34.90 77 GLU B C 1
ATOM 2926 O O . GLU B 1 97 ? -2.913 -17.822 -64.350 1.00 35.07 77 GLU B O 1
ATOM 2932 N N . ASP B 1 98 ? -2.736 -19.859 -65.288 1.00 33.71 78 ASP B N 1
ATOM 2933 C CA . ASP B 1 98 ? -4.171 -20.043 -65.597 1.00 34.94 78 ASP B CA 1
ATOM 2934 C C . ASP B 1 98 ? -4.741 -19.110 -66.706 1.00 34.32 78 ASP B C 1
ATOM 2935 O O . ASP B 1 98 ? -5.953 -18.908 -66.816 1.00 31.77 78 ASP B O 1
ATOM 2940 N N . ASN B 1 99 ? -3.851 -18.583 -67.536 1.00 32.22 79 ASN B N 1
ATOM 2941 C CA . ASN B 1 99 ? -4.213 -17.735 -68.675 1.00 30.95 79 ASN B CA 1
ATOM 2942 C C . ASN B 1 99 ? -4.938 -18.496 -69.796 1.00 29.73 79 ASN B C 1
ATOM 2943 O O . ASN B 1 99 ? -5.126 -19.707 -69.712 1.00 30.97 79 ASN B O 1
ATOM 2948 N N . TYR B 1 100 ? -5.315 -17.768 -70.845 1.00 29.15 80 TYR B N 1
ATOM 2949 C CA . TYR B 1 100 ? -6.078 -18.311 -71.979 1.00 29.16 80 TYR B CA 1
ATOM 2950 C C . TYR B 1 100 ? -5.405 -19.503 -72.692 1.00 31.55 80 TYR B C 1
ATOM 2951 O O . TYR B 1 100 ? -6.076 -20.479 -73.031 1.00 29.79 80 TYR B O 1
ATOM 2960 N N . ARG B 1 101 ? -4.092 -19.422 -72.898 1.00 34.08 81 ARG B N 1
ATOM 2961 C CA . ARG B 1 101 ? -3.333 -20.489 -73.555 1.00 36.52 81 ARG B CA 1
ATOM 2962 C C . ARG B 1 101 ? -3.355 -21.794 -72.728 1.00 40.92 81 ARG B C 1
ATOM 2963 O O . ARG B 1 101 ? -3.622 -22.878 -73.266 1.00 42.66 81 ARG B O 1
ATOM 2971 N N . GLU B 1 102 ? -3.124 -21.673 -71.425 1.00 37.25 82 GLU B N 1
ATOM 2972 C CA . GLU B 1 102 ? -3.187 -22.817 -70.516 1.00 38.25 82 GLU B CA 1
ATOM 2973 C C . GLU B 1 102 ? -4.625 -23.304 -70.242 1.00 36.87 82 GLU B C 1
ATOM 2974 O O . GLU B 1 102 ? -4.832 -24.491 -70.047 1.00 38.77 82 GLU B O 1
ATOM 2980 N N . ASN B 1 103 ? -5.601 -22.403 -70.198 1.00 32.53 83 ASN B N 1
ATOM 2981 C CA . ASN B 1 103 ? -6.958 -22.766 -69.786 1.00 33.25 83 ASN B CA 1
ATOM 2982 C C . ASN B 1 103 ? -7.983 -21.871 -70.488 1.00 32.01 83 ASN B C 1
ATOM 2983 O O . ASN B 1 103 ? -8.482 -20.911 -69.897 1.00 30.30 83 ASN B O 1
ATOM 2988 N N . PRO B 1 104 ? -8.279 -22.173 -71.762 1.00 31.53 84 PRO B N 1
ATOM 2989 C CA . PRO B 1 104 ? -9.171 -21.300 -72.521 1.00 31.56 84 PRO B CA 1
ATOM 2990 C C . PRO B 1 104 ? -10.644 -21.442 -72.115 1.00 33.72 84 PRO B C 1
ATOM 2991 O O . PRO B 1 104 ? -11.412 -20.510 -72.314 1.00 31.58 84 PRO B O 1
ATOM 2995 N N . GLU B 1 105 ? -11.035 -22.595 -71.572 1.00 34.76 85 GLU B N 1
ATOM 2996 C CA . GLU B 1 105 ? -12.407 -22.808 -71.122 1.00 39.05 85 GLU B CA 1
ATOM 2997 C C . GLU B 1 105 ? -12.747 -21.847 -69.984 1.00 38.73 85 GLU B C 1
ATOM 2998 O O . GLU B 1 105 ? -13.827 -21.237 -69.966 1.00 39.40 85 GLU B O 1
ATOM 3004 N N . PHE B 1 106 ? -11.827 -21.726 -69.031 1.00 36.34 86 PHE B N 1
ATOM 3005 C CA . PHE B 1 106 ? -11.992 -20.797 -67.918 1.00 34.65 86 PHE B CA 1
ATOM 3006 C C . PHE B 1 106 ? -12.005 -19.343 -68.381 1.00 35.22 86 PHE B C 1
ATOM 3007 O O . PHE B 1 106 ? -12.805 -18.538 -67.887 1.00 34.83 86 PHE B O 1
ATOM 3015 N N . ALA B 1 107 ? -11.108 -19.009 -69.307 1.00 31.64 87 ALA B N 1
ATOM 3016 C CA . ALA B 1 107 ? -11.104 -17.692 -69.925 1.00 32.43 87 ALA B CA 1
ATOM 3017 C C . ALA B 1 107 ? -12.481 -17.400 -70.538 1.00 31.81 87 ALA B C 1
ATOM 3018 O O . ALA B 1 107 ? -13.059 -16.341 -70.273 1.00 31.38 87 ALA B O 1
ATOM 3020 N N . LEU B 1 108 ? -13.018 -18.358 -71.288 1.00 31.92 88 LEU B N 1
ATOM 3021 C CA . LEU B 1 108 ? -14.347 -18.205 -71.889 1.00 36.58 88 LEU B CA 1
ATOM 3022 C C . LEU B 1 108 ? -15.489 -18.186 -70.865 1.00 37.76 88 LEU B C 1
ATOM 3023 O O . LEU B 1 108 ? -16.483 -17.484 -71.064 1.00 31.21 88 LEU B O 1
ATOM 3028 N N . GLN B 1 109 ? -15.357 -18.959 -69.783 1.00 40.51 89 GLN B N 1
ATOM 3029 C CA . GLN B 1 109 ? -16.295 -18.884 -68.649 1.00 38.78 89 GLN B CA 1
ATOM 3030 C C . GLN B 1 109 ? -16.342 -17.495 -67.981 1.00 38.04 89 GLN B C 1
ATOM 3031 O O . GLN B 1 109 ? -17.401 -17.072 -67.498 1.00 42.54 89 GLN B O 1
ATOM 3037 N N . CYS B 1 110 ? -15.219 -16.782 -67.961 1.00 32.44 90 CYS B N 1
ATOM 3038 C CA . CYS B 1 110 ? -15.177 -15.432 -67.360 1.00 32.40 90 CYS B CA 1
ATOM 3039 C C . CYS B 1 110 ? -15.731 -14.326 -68.275 1.00 28.49 90 CYS B C 1
ATOM 3040 O O . CYS B 1 110 ? -16.566 -13.524 -67.853 1.00 27.97 90 CYS B O 1
ATOM 3043 N N . ILE B 1 111 ? -15.246 -14.261 -69.508 1.00 27.27 91 ILE B N 1
ATOM 3044 C CA . ILE B 1 111 ? -15.599 -13.143 -70.407 1.00 28.44 91 ILE B CA 1
ATOM 3045 C C . ILE B 1 111 ? -17.071 -13.163 -70.904 1.00 26.52 91 ILE B C 1
ATOM 3046 O O . ILE B 1 111 ? -17.642 -12.128 -71.206 1.00 25.11 91 ILE B O 1
ATOM 3051 N N . THR B 1 112 ? -17.650 -14.352 -70.997 1.00 28.50 92 THR B N 1
ATOM 3052 C CA . THR B 1 112 ? -18.974 -14.553 -71.589 1.00 29.18 92 THR B CA 1
ATOM 3053 C C . THR B 1 112 ? -20.096 -13.841 -70.821 1.00 30.12 92 THR B C 1
ATOM 3054 O O . THR B 1 112 ? -20.845 -13.085 -71.416 1.00 31.11 92 THR B O 1
ATOM 3058 N N . PRO B 1 113 ? -20.183 -14.043 -69.490 1.00 32.84 93 PRO B N 1
ATOM 3059 C CA . PRO B 1 113 ? -21.150 -13.230 -68.734 1.00 32.87 93 PRO B CA 1
ATOM 3060 C C . PRO B 1 113 ? -20.912 -11.709 -68.779 1.00 33.52 93 PRO B C 1
ATOM 3061 O O . PRO B 1 113 ? -21.875 -10.948 -68.727 1.00 35.58 93 PRO B O 1
ATOM 3065 N N . VAL B 1 114 ? -19.660 -11.270 -68.871 1.00 33.48 94 VAL B N 1
ATOM 3066 C CA . VAL B 1 114 ? -19.356 -9.833 -68.952 1.00 35.61 94 VAL B CA 1
ATOM 3067 C C . VAL B 1 114 ? -19.851 -9.252 -70.283 1.00 36.92 94 VAL B C 1
ATOM 3068 O O . VAL B 1 114 ? -20.472 -8.179 -70.299 1.00 34.45 94 VAL B O 1
ATOM 3072 N N . ILE B 1 115 ? -19.590 -9.976 -71.382 1.00 35.24 95 ILE B N 1
ATOM 3073 C CA . ILE B 1 115 ? -20.047 -9.566 -72.699 1.00 33.88 95 ILE B CA 1
ATOM 3074 C C . ILE B 1 115 ? -21.583 -9.566 -72.745 1.00 35.14 95 ILE B C 1
ATOM 3075 O O . ILE B 1 115 ? -22.197 -8.575 -73.153 1.00 30.10 95 ILE B O 1
ATOM 3080 N N . GLU B 1 116 ? -22.186 -10.680 -72.331 1.00 35.44 96 GLU B N 1
ATOM 3081 C CA . GLU B 1 116 ? -23.650 -10.809 -72.301 1.00 36.27 96 GLU B CA 1
ATOM 3082 C C . GLU B 1 116 ? -24.279 -9.714 -71.453 1.00 35.81 96 GLU B C 1
ATOM 3083 O O . GLU B 1 116 ? -25.215 -9.067 -71.888 1.00 36.79 96 GLU B O 1
ATOM 3089 N N . SER B 1 117 ? -23.726 -9.471 -70.264 1.00 35.99 97 SER B N 1
ATOM 3090 C CA . SER B 1 117 ? -24.279 -8.460 -69.373 1.00 35.12 97 SER B CA 1
ATOM 3091 C C . SER B 1 117 ? -24.195 -7.043 -69.956 1.00 36.19 97 SER B C 1
ATOM 3092 O O . SER B 1 117 ? -25.096 -6.217 -69.745 1.00 40.15 97 SER B O 1
ATOM 3095 N N . ALA B 1 118 ? -23.121 -6.752 -70.677 1.00 35.72 98 ALA B N 1
ATOM 3096 C CA . ALA B 1 118 ? -22.985 -5.461 -71.365 1.00 35.45 98 ALA B CA 1
ATOM 3097 C C . ALA B 1 118 ? -24.055 -5.304 -72.457 1.00 34.69 98 ALA B C 1
ATOM 3098 O O . ALA B 1 118 ? -24.561 -4.204 -72.682 1.00 38.18 98 ALA B O 1
ATOM 3100 N N . ILE B 1 119 ? -24.369 -6.397 -73.154 1.00 36.69 99 ILE B N 1
ATOM 3101 C CA . ILE B 1 119 ? -25.490 -6.415 -74.098 1.00 37.49 99 ILE B CA 1
ATOM 3102 C C . ILE B 1 119 ? -26.803 -6.160 -73.327 1.00 38.37 99 ILE B C 1
ATOM 3103 O O . ILE B 1 119 ? -27.541 -5.218 -73.646 1.00 30.07 99 ILE B O 1
ATOM 3108 N N . GLU B 1 120 ? -27.031 -6.964 -72.288 1.00 37.12 100 GLU B N 1
ATOM 3109 C CA . GLU B 1 120 ? -28.233 -6.866 -71.465 1.00 38.90 100 GLU B CA 1
ATOM 3110 C C . GLU B 1 120 ? -28.482 -5.473 -70.875 1.00 37.00 100 GLU B C 1
ATOM 3111 O O . GLU B 1 120 ? -29.614 -4.993 -70.887 1.00 34.03 100 GLU B O 1
ATOM 3117 N N . ASN B 1 121 ? -27.425 -4.824 -70.396 1.00 37.76 101 ASN B N 1
ATOM 3118 C CA . ASN B 1 121 ? -27.535 -3.509 -69.740 1.00 35.04 101 ASN B CA 1
ATOM 3119 C C . ASN B 1 121 ? -27.238 -2.314 -70.632 1.00 33.18 101 ASN B C 1
ATOM 3120 O O . ASN B 1 121 ? -27.160 -1.190 -70.148 1.00 31.83 101 ASN B O 1
ATOM 3125 N N . GLY B 1 122 ? -27.099 -2.537 -71.938 1.00 34.53 102 GLY B N 1
ATOM 3126 C CA . GLY B 1 122 ? -27.017 -1.433 -72.907 1.00 35.61 102 GLY B CA 1
ATOM 3127 C C . GLY B 1 122 ? -25.735 -0.613 -72.887 1.00 36.00 102 GLY B C 1
ATOM 3128 O O . GLY B 1 122 ? -25.760 0.597 -73.161 1.00 33.41 102 GLY B O 1
ATOM 3129 N N . ILE B 1 123 ? -24.611 -1.260 -72.595 1.00 37.57 103 ILE B N 1
ATOM 3130 C CA . ILE B 1 123 ? -23.314 -0.573 -72.634 1.00 38.03 103 ILE B CA 1
ATOM 3131 C C . ILE B 1 123 ? -22.315 -1.267 -73.563 1.00 36.97 103 ILE B C 1
ATO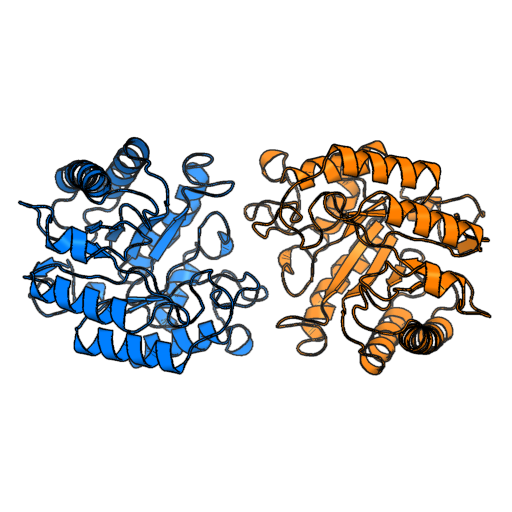M 3132 O O . ILE B 1 123 ? -22.500 -2.444 -73.947 1.00 33.83 103 ILE B O 1
ATOM 3137 N N . TYR B 1 124 ? -21.266 -0.527 -73.915 1.00 33.62 104 TYR B N 1
ATOM 3138 C CA . TYR B 1 124 ? -20.215 -1.038 -74.780 1.00 36.03 104 TYR B CA 1
ATOM 3139 C C . TYR B 1 124 ? -19.250 -1.896 -73.975 1.00 35.16 104 TYR B C 1
ATOM 3140 O O . TYR B 1 124 ? -19.111 -1.724 -72.750 1.00 34.53 104 TYR B O 1
ATOM 3149 N N . VAL B 1 125 ? -18.615 -2.846 -74.658 1.00 31.88 105 VAL B N 1
ATOM 3150 C CA . VAL B 1 125 ? -17.724 -3.782 -73.994 1.00 31.12 105 VAL B CA 1
ATOM 3151 C C . VAL B 1 125 ? -16.485 -4.022 -74.851 1.00 31.91 105 VAL B C 1
ATOM 3152 O O . VAL B 1 125 ? -16.595 -4.281 -76.065 1.00 32.08 105 VAL B O 1
ATOM 3156 N N . ILE B 1 126 ? -15.315 -3.897 -74.224 1.00 28.95 106 ILE B N 1
ATOM 3157 C CA . ILE B 1 126 ? -14.057 -4.151 -74.897 1.00 27.04 106 ILE B CA 1
ATOM 3158 C C . ILE B 1 126 ? -13.693 -5.585 -74.581 1.00 26.94 106 ILE B C 1
ATOM 3159 O O . ILE B 1 126 ? -13.638 -5.969 -73.409 1.00 26.27 106 ILE B O 1
ATOM 3164 N N . ILE B 1 127 ? -13.437 -6.369 -75.618 1.00 26.74 107 ILE B N 1
ATOM 3165 C CA . ILE B 1 127 ? -12.901 -7.715 -75.455 1.00 27.96 107 ILE B CA 1
ATOM 3166 C C . ILE B 1 127 ? -11.395 -7.593 -75.655 1.00 28.02 107 ILE B C 1
ATOM 3167 O O . ILE B 1 127 ? -10.921 -7.440 -76.784 1.00 32.74 107 ILE B O 1
ATOM 3172 N N . ASP B 1 128 ? -10.658 -7.705 -74.556 1.00 27.78 108 ASP B N 1
ATOM 3173 C CA . ASP B 1 128 ? -9.214 -7.406 -74.516 1.00 27.15 108 ASP B CA 1
ATOM 3174 C C . ASP B 1 128 ? -8.363 -8.686 -74.376 1.00 23.51 108 ASP B C 1
ATOM 3175 O O . ASP B 1 128 ? -8.443 -9.417 -73.399 1.00 22.53 108 ASP B O 1
ATOM 3180 N N . PHE B 1 129 ? -7.559 -8.911 -75.403 1.00 24.42 109 PHE B N 1
ATOM 3181 C CA . PHE B 1 129 ? -6.597 -9.992 -75.505 1.00 24.62 109 PHE B CA 1
ATOM 3182 C C . PHE B 1 129 ? -5.401 -9.500 -74.735 1.00 26.82 109 PHE B C 1
ATOM 3183 O O . PHE B 1 129 ? -4.533 -8.815 -75.277 1.00 27.03 109 PHE B O 1
ATOM 3191 N N . HIS B 1 130 ? -5.398 -9.817 -73.446 1.00 28.91 110 HIS B N 1
ATOM 3192 C CA . HIS B 1 130 ? -4.565 -9.132 -72.467 1.00 31.40 110 HIS B CA 1
ATOM 3193 C C . HIS B 1 130 ? -3.165 -9.762 -72.409 1.00 31.47 110 HIS B C 1
ATOM 3194 O O . HIS B 1 130 ? -2.809 -10.482 -71.468 1.00 30.77 110 HIS B O 1
ATOM 3201 N N . ALA B 1 131 ? -2.392 -9.461 -73.449 1.00 32.96 111 ALA B N 1
ATOM 3202 C CA . ALA B 1 131 ? -1.068 -10.018 -73.686 1.00 32.16 111 ALA B CA 1
ATOM 3203 C C . ALA B 1 131 ? -0.025 -8.932 -73.623 1.00 30.42 111 ALA B C 1
ATOM 3204 O O . ALA B 1 131 ? -0.300 -7.772 -73.966 1.00 29.14 111 ALA B O 1
ATOM 3206 N N . HIS B 1 132 ? 1.173 -9.325 -73.191 1.00 31.80 112 HIS B N 1
ATOM 3207 C CA . HIS B 1 132 ? 2.407 -8.556 -73.412 1.00 31.04 112 HIS B CA 1
ATOM 3208 C C . HIS B 1 132 ? 3.212 -9.135 -74.556 1.00 36.24 112 HIS B C 1
ATOM 3209 O O . HIS B 1 132 ? 3.686 -8.398 -75.428 1.00 42.68 112 HIS B O 1
ATOM 3216 N N . ASN B 1 133 ? 3.376 -10.452 -74.558 1.00 37.47 113 ASN B N 1
ATOM 3217 C CA . ASN B 1 133 ? 4.082 -11.133 -75.634 1.00 38.21 113 ASN B CA 1
ATOM 3218 C C . ASN B 1 133 ? 3.214 -11.271 -76.867 1.00 41.02 113 ASN B C 1
ATOM 3219 O O . ASN B 1 133 ? 2.002 -11.000 -76.812 1.00 36.21 113 ASN B O 1
ATOM 3224 N N . LYS B 1 134 ? 3.840 -11.686 -77.977 1.00 41.03 114 LYS B N 1
ATOM 3225 C CA . LYS B 1 134 ? 3.158 -11.831 -79.271 1.00 41.81 114 LYS B CA 1
ATOM 3226 C C . LYS B 1 134 ? 2.616 -13.252 -79.453 1.00 41.52 114 LYS B C 1
ATOM 3227 O O . LYS B 1 134 ? 3.395 -14.211 -79.496 1.00 39.47 114 LYS B O 1
ATOM 3233 N N . TYR B 1 135 ? 1.289 -13.370 -79.580 1.00 37.69 115 TYR B N 1
ATOM 3234 C CA . TYR B 1 135 ? 0.588 -14.662 -79.703 1.00 35.84 115 TYR B CA 1
ATOM 3235 C C . TYR B 1 135 ? -0.349 -14.652 -80.927 1.00 35.99 115 TYR B C 1
ATOM 3236 O O . TYR B 1 135 ? -1.587 -14.717 -80.802 1.00 33.21 115 TYR B O 1
ATOM 3245 N N . THR B 1 136 ? 0.270 -14.581 -82.106 1.00 35.77 116 THR B N 1
ATOM 3246 C CA . THR B 1 136 ? -0.428 -14.298 -83.369 1.00 35.60 116 THR B CA 1
ATOM 3247 C C . THR B 1 136 ? -1.528 -15.299 -83.707 1.00 34.69 116 THR B C 1
ATOM 3248 O O . THR B 1 136 ? -2.644 -14.897 -84.034 1.00 37.22 116 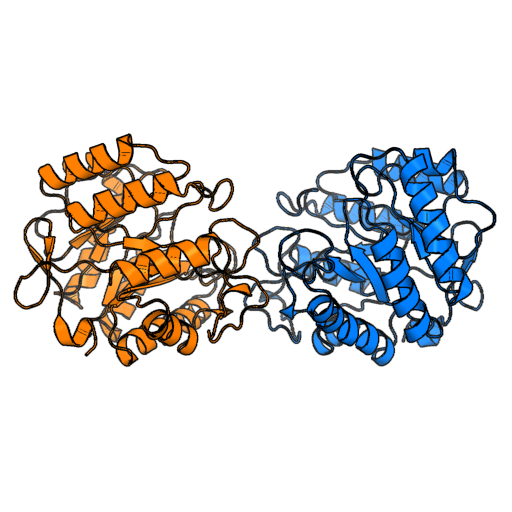THR B O 1
ATOM 3252 N N . GLU B 1 137 ? -1.227 -16.587 -83.627 1.00 37.01 117 GLU B N 1
ATOM 3253 C CA . GLU B 1 137 ? -2.201 -17.610 -84.032 1.00 38.17 117 GLU B CA 1
ATOM 3254 C C . GLU B 1 137 ? -3.339 -17.752 -83.019 1.00 37.19 117 GLU B C 1
ATOM 3255 O O . GLU B 1 137 ? -4.461 -18.038 -83.404 1.00 36.79 117 GLU B O 1
ATOM 3261 N N . GLU B 1 138 ? -3.027 -17.574 -81.731 1.00 34.02 118 GLU B N 1
ATOM 3262 C CA . GLU B 1 138 ? -4.027 -17.663 -80.665 1.00 31.98 118 GLU B CA 1
ATOM 3263 C C . GLU B 1 138 ? -4.985 -16.464 -80.787 1.00 32.04 118 GLU B C 1
ATOM 3264 O O . GLU B 1 138 ? -6.212 -16.619 -80.631 1.00 31.95 118 GLU B O 1
ATOM 3270 N N . ALA B 1 139 ? -4.429 -15.284 -81.096 1.00 28.93 119 ALA B N 1
ATOM 3271 C CA . ALA B 1 139 ? -5.241 -14.079 -81.317 1.00 31.44 119 ALA B CA 1
ATOM 3272 C C . ALA B 1 139 ? -6.216 -14.261 -82.483 1.00 31.61 119 ALA B C 1
ATOM 3273 O O . ALA B 1 139 ? -7.403 -13.939 -82.357 1.00 31.78 119 ALA B O 1
ATOM 3275 N N . LYS B 1 140 ? -5.716 -14.789 -83.604 1.00 32.14 120 LYS B N 1
ATOM 3276 C CA . LYS B 1 140 ? -6.562 -15.017 -84.768 1.00 33.04 120 LYS B CA 1
ATOM 3277 C C . LYS B 1 140 ? -7.701 -15.998 -84.452 1.00 33.24 120 LYS B C 1
ATOM 3278 O O . LYS B 1 140 ? -8.831 -15.760 -84.860 1.00 31.65 120 LYS B O 1
ATOM 3284 N N . THR B 1 141 ? -7.387 -17.094 -83.765 1.00 30.30 121 THR B N 1
ATOM 3285 C CA . THR B 1 141 ? -8.379 -18.134 -83.461 1.00 34.33 121 THR B CA 1
ATOM 3286 C C . THR B 1 141 ? -9.401 -17.611 -82.448 1.00 32.89 121 THR B C 1
ATOM 3287 O O . THR B 1 141 ? -10.613 -17.817 -82.614 1.00 33.86 121 THR B O 1
ATOM 3291 N N . PHE B 1 142 ? -8.918 -16.856 -81.462 1.00 31.52 122 PHE B N 1
ATOM 3292 C CA . PHE B 1 142 ? -9.782 -16.235 -80.465 1.00 30.61 122 PHE B CA 1
ATOM 3293 C C . PHE B 1 142 ? -10.712 -15.187 -81.072 1.00 30.97 122 PHE B C 1
ATOM 3294 O O . PHE B 1 142 ? -11.935 -15.232 -80.879 1.00 28.90 122 PHE B O 1
ATOM 3302 N N . PHE B 1 143 ? -10.136 -14.248 -81.816 1.00 31.65 123 PHE B N 1
ATOM 3303 C CA . PHE B 1 143 ? -10.935 -13.157 -82.338 1.00 31.50 123 PHE B CA 1
ATOM 3304 C C . PHE B 1 143 ? -11.897 -13.588 -83.449 1.00 30.80 123 PHE B C 1
ATOM 3305 O O . PHE B 1 143 ? -12.985 -13.018 -83.547 1.00 27.60 123 PHE B O 1
ATOM 3313 N N . ALA B 1 144 ? -11.521 -14.608 -84.229 1.00 28.08 124 ALA B N 1
ATOM 3314 C CA . ALA B 1 144 ? -12.442 -15.237 -85.168 1.00 29.96 124 ALA B CA 1
ATOM 3315 C C . ALA B 1 144 ? -13.700 -15.774 -84.448 1.00 32.87 124 ALA B C 1
ATOM 3316 O O . ALA B 1 144 ? -14.831 -15.540 -84.900 1.00 32.06 124 ALA B O 1
ATOM 3318 N N . GLY B 1 145 ? -13.495 -16.471 -83.333 1.00 34.30 125 GLY B N 1
ATOM 3319 C CA . GLY B 1 145 ? -14.603 -17.013 -82.534 1.00 33.49 125 GLY B CA 1
ATOM 3320 C C . GLY B 1 145 ? -15.431 -15.915 -81.887 1.00 34.35 125 GLY B C 1
ATOM 3321 O O . GLY B 1 145 ? -16.654 -16.001 -81.879 1.00 37.04 125 GLY B O 1
ATOM 3322 N N . MET B 1 146 ? -14.769 -14.875 -81.367 1.00 32.84 126 MET B N 1
ATOM 3323 C CA . MET B 1 146 ? -15.472 -13.715 -80.817 1.00 33.97 126 MET B CA 1
ATOM 3324 C C . MET B 1 146 ? -16.215 -12.929 -81.904 1.00 31.94 126 MET B C 1
ATOM 3325 O O . MET B 1 146 ? -17.355 -12.503 -81.704 1.00 31.20 126 MET B O 1
ATOM 3330 N N . ALA B 1 147 ? -15.575 -12.750 -83.051 1.00 29.64 127 ALA B N 1
ATOM 3331 C CA . ALA B 1 147 ? -16.207 -12.085 -84.184 1.00 29.71 127 ALA B CA 1
ATOM 3332 C C . ALA B 1 147 ? -17.456 -12.804 -84.657 1.00 29.40 127 ALA B C 1
ATOM 3333 O O . ALA B 1 147 ? -18.456 -12.156 -84.957 1.00 28.57 127 ALA B O 1
ATOM 3335 N N . GLU B 1 148 ? -17.392 -14.137 -84.709 1.00 32.22 128 GLU B N 1
ATOM 3336 C CA . GLU B 1 148 ? -18.516 -14.957 -85.148 1.00 34.50 128 GLU B CA 1
ATOM 3337 C C . GLU B 1 148 ? -19.676 -14.872 -84.170 1.00 32.91 128 GLU B C 1
ATOM 3338 O O . GLU B 1 148 ? -20.804 -14.630 -84.572 1.00 33.06 128 GLU B O 1
ATOM 3344 N N . LYS B 1 149 ? -19.382 -15.045 -82.888 1.00 31.19 129 LYS B N 1
ATOM 3345 C CA . LYS B 1 149 ? -20.403 -14.997 -81.860 1.00 31.35 129 LYS B CA 1
ATOM 3346 C C . LYS B 1 149 ? -21.049 -13.625 -81.688 1.00 30.26 129 LYS B C 1
ATOM 3347 O O . LYS B 1 149 ? -22.280 -13.530 -81.575 1.00 28.68 129 LYS B O 1
ATOM 3353 N N . TYR B 1 150 ? -20.232 -12.572 -81.678 1.00 28.43 130 TYR B N 1
ATOM 3354 C CA . TYR B 1 150 ? -20.674 -11.281 -81.163 1.00 30.33 130 TYR B CA 1
ATOM 3355 C C . TYR B 1 150 ? -20.554 -10.090 -82.099 1.00 30.62 130 TYR B C 1
ATOM 3356 O O . TYR B 1 150 ? -20.895 -8.969 -81.704 1.00 29.38 130 TYR B O 1
ATOM 3365 N N . GLY B 1 151 ? -20.126 -10.317 -83.340 1.00 32.51 131 GLY B N 1
ATOM 3366 C CA . GLY B 1 151 ? -19.811 -9.207 -84.248 1.00 32.32 131 GLY B CA 1
ATOM 3367 C C . GLY B 1 151 ? -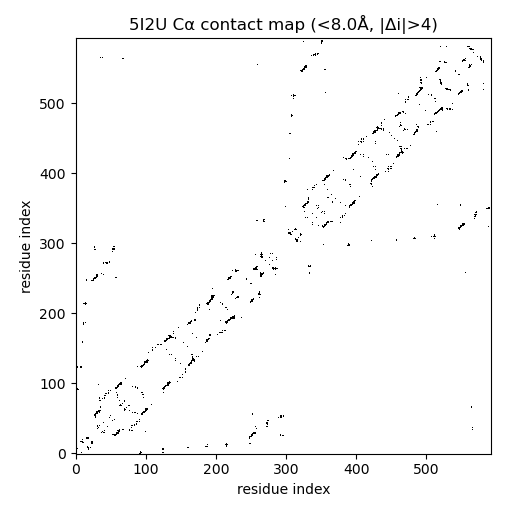20.969 -8.358 -84.748 1.00 33.04 131 GLY B C 1
ATOM 3368 O O . GLY B 1 151 ? -20.740 -7.276 -85.293 1.00 33.37 131 GLY B O 1
ATOM 3369 N N . GLU B 1 152 ? -22.201 -8.847 -84.622 1.00 35.48 132 GLU B N 1
ATOM 3370 C CA . GLU B 1 152 ? -23.377 -8.072 -85.053 1.00 40.12 132 GLU B CA 1
ATOM 3371 C C . GLU B 1 152 ? -23.890 -7.142 -83.976 1.00 39.83 132 GLU B C 1
ATOM 3372 O O . GLU B 1 152 ? -24.627 -6.198 -84.279 1.00 40.53 132 GLU B O 1
ATOM 3378 N N . TYR B 1 153 ? -23.487 -7.389 -82.729 1.00 39.16 133 TYR B N 1
ATOM 3379 C CA . TYR B 1 153 ? -23.839 -6.496 -81.629 1.00 37.63 133 TYR B CA 1
ATOM 3380 C C . TYR B 1 153 ? -23.015 -5.215 -81.692 1.00 35.58 133 TYR B C 1
ATOM 3381 O O . TYR B 1 153 ? -21.785 -5.287 -81.779 1.00 42.11 133 TYR B O 1
ATOM 3390 N N . PRO B 1 154 ? -23.680 -4.039 -81.629 1.00 34.08 134 PRO B N 1
ATOM 3391 C CA . PRO B 1 154 ? -22.931 -2.767 -81.654 1.00 34.65 134 PRO B CA 1
ATOM 3392 C C . PRO B 1 154 ? -22.106 -2.509 -80.376 1.00 35.42 134 PRO B C 1
ATOM 3393 O O . PRO B 1 154 ? -21.182 -1.704 -80.395 1.00 31.74 134 PRO B O 1
ATOM 3397 N N . ASN B 1 155 ? -22.446 -3.208 -79.286 1.00 36.23 135 ASN B N 1
ATOM 3398 C CA . ASN B 1 155 ? -21.741 -3.082 -78.010 1.00 33.21 135 ASN B CA 1
ATOM 3399 C C . ASN B 1 155 ? -20.262 -3.422 -78.076 1.00 32.51 135 ASN B C 1
ATOM 3400 O O . ASN B 1 155 ? -19.489 -2.933 -77.268 1.00 28.98 135 ASN B O 1
ATOM 3405 N N . VAL B 1 156 ? -19.886 -4.302 -78.998 1.00 32.47 136 VAL B N 1
ATOM 3406 C CA . VAL B 1 156 ? -18.621 -5.018 -78.888 1.00 33.34 136 VAL B CA 1
ATOM 3407 C C . VAL B 1 156 ? -17.503 -4.269 -79.569 1.00 31.48 136 VAL B C 1
ATOM 3408 O O . VAL B 1 156 ? -17.619 -3.925 -80.741 1.00 31.69 136 VAL B O 1
ATOM 3412 N N . ILE B 1 157 ? -16.433 -4.032 -78.805 1.00 31.57 137 ILE B N 1
ATOM 3413 C CA . ILE B 1 157 ? -15.158 -3.486 -79.295 1.00 30.34 137 ILE B CA 1
ATOM 3414 C C . ILE B 1 157 ? -14.061 -4.527 -79.043 1.00 28.94 137 ILE B C 1
ATOM 3415 O O . ILE B 1 157 ? -14.040 -5.159 -77.989 1.00 28.35 137 ILE B O 1
ATOM 3420 N N . TYR B 1 158 ? -13.173 -4.718 -80.015 1.00 28.36 138 TYR B N 1
ATOM 3421 C CA . TYR B 1 158 ? -12.059 -5.666 -79.896 1.00 27.43 138 TYR B CA 1
ATOM 3422 C C . TYR B 1 158 ? -10.789 -4.915 -79.577 1.00 27.72 138 TYR B C 1
ATOM 3423 O O . TYR B 1 158 ? -10.529 -3.857 -80.164 1.00 27.38 138 TYR B O 1
ATOM 3432 N N . GLU B 1 159 ? -9.988 -5.457 -78.671 1.00 26.94 139 GLU B N 1
ATOM 3433 C CA . GLU B 1 159 ? -8.674 -4.884 -78.388 1.00 27.91 139 GLU B CA 1
ATOM 3434 C C . GLU B 1 159 ? -7.647 -5.989 -78.531 1.00 28.90 139 GLU B C 1
ATOM 3435 O O . GLU B 1 159 ? -7.547 -6.879 -77.688 1.00 27.92 139 GLU B O 1
ATOM 3441 N N . ILE B 1 160 ? -6.887 -5.927 -79.613 1.00 28.66 140 ILE B N 1
ATOM 3442 C CA . ILE B 1 160 ? -6.211 -7.112 -80.125 1.00 28.92 140 ILE B CA 1
ATOM 3443 C C . ILE B 1 160 ? -4.883 -7.474 -79.457 1.00 28.70 140 ILE B C 1
ATOM 3444 O O . ILE B 1 160 ? -4.410 -8.612 -79.591 1.00 30.10 140 ILE B O 1
ATOM 3449 N N . TRP B 1 161 ? -4.295 -6.536 -78.735 1.00 27.12 141 TRP B N 1
ATOM 3450 C CA . TRP B 1 161 ? -3.031 -6.802 -78.049 1.00 28.14 141 TRP B CA 1
ATOM 3451 C C . TRP B 1 161 ? -2.845 -5.742 -76.990 1.00 26.91 141 TRP B C 1
ATOM 3452 O O . TRP B 1 161 ? -2.411 -4.617 -77.297 1.00 31.24 141 TRP B O 1
ATOM 3463 N N . ASN B 1 162 ? -3.183 -6.094 -75.748 1.00 24.30 142 ASN B N 1
ATOM 3464 C CA . ASN B 1 162 ? -3.192 -5.151 -74.631 1.00 24.28 142 ASN B CA 1
ATOM 3465 C C . ASN B 1 162 ? -2.000 -4.202 -74.602 1.00 26.79 142 ASN B C 1
ATOM 3466 O O . ASN B 1 162 ? -2.156 -3.006 -74.818 1.00 28.15 142 ASN B O 1
ATOM 3471 N N . GLU B 1 163 ? -0.824 -4.745 -74.330 1.00 27.86 143 GLU B N 1
ATOM 3472 C CA . GLU B 1 163 ? 0.353 -3.934 -74.106 1.00 30.49 143 GLU B CA 1
ATOM 3473 C C . GLU B 1 163 ? 1.549 -4.675 -74.660 1.00 30.96 143 GLU B C 1
ATOM 3474 O O . GLU B 1 163 ? 2.209 -5.419 -73.938 1.00 33.44 143 GLU B O 1
ATOM 3480 N N . PRO B 1 164 ? 1.818 -4.496 -75.959 1.00 30.88 144 PRO B N 1
ATOM 3481 C CA . PRO B 1 164 ? 3.096 -4.950 -76.471 1.00 32.39 144 PRO B CA 1
ATOM 3482 C C . PRO B 1 164 ? 4.199 -4.190 -75.730 1.00 33.01 144 PRO B C 1
ATOM 3483 O O . PRO B 1 164 ? 4.099 -2.965 -75.580 1.00 31.23 144 PRO B O 1
ATOM 3487 N N . ASP B 1 165 ? 5.211 -4.915 -75.246 1.00 33.22 145 ASP B N 1
ATOM 3488 C CA . ASP B 1 165 ? 6.354 -4.293 -74.558 1.00 35.13 145 ASP B CA 1
ATOM 3489 C C . ASP B 1 165 ? 7.557 -4.086 -75.495 1.00 37.61 145 ASP B C 1
ATOM 3490 O O . ASP B 1 165 ? 7.645 -3.033 -76.145 1.00 40.49 145 ASP B O 1
ATOM 3495 N N . TYR B 1 166 ? 8.454 -5.071 -75.587 1.00 41.07 146 TYR B N 1
ATOM 3496 C CA . TYR B 1 166 ? 9.764 -4.898 -76.234 1.00 42.43 146 TYR B CA 1
ATOM 3497 C C . TYR B 1 166 ? 9.704 -5.470 -77.658 1.00 38.72 146 TYR B C 1
ATOM 3498 O O . TYR B 1 166 ? 10.055 -6.626 -77.922 1.00 36.90 146 TYR B O 1
ATOM 3507 N N . PHE B 1 167 ? 9.195 -4.632 -78.553 1.00 39.60 147 PHE B N 1
ATOM 3508 C CA . PHE B 1 167 ? 9.010 -4.964 -79.964 1.00 39.36 147 PHE B CA 1
ATOM 3509 C C . PHE B 1 167 ? 9.243 -3.699 -80.771 1.00 39.67 147 PHE B C 1
ATOM 3510 O O . PHE B 1 167 ? 9.087 -2.583 -80.250 1.00 36.72 147 PHE B O 1
ATOM 3518 N N . GLU B 1 168 ? 9.584 -3.887 -82.044 1.00 43.17 148 GLU B N 1
ATOM 3519 C CA . GLU B 1 168 ? 9.558 -2.805 -83.036 1.00 46.90 148 GLU B CA 1
ATOM 3520 C C . GLU B 1 168 ? 8.102 -2.657 -83.491 1.00 42.42 148 GLU B C 1
ATOM 3521 O O . GLU B 1 168 ? 7.363 -3.644 -83.546 1.00 40.40 148 GLU B O 1
ATOM 3527 N N . TRP B 1 169 ? 7.689 -1.431 -83.794 1.00 40.88 149 TRP B N 1
ATOM 3528 C CA . TRP B 1 169 ? 6.323 -1.178 -84.263 1.00 44.17 149 TRP B CA 1
ATOM 3529 C C . TRP B 1 169 ? 5.965 -2.027 -85.493 1.00 44.72 149 TRP B C 1
ATOM 3530 O O . TRP B 1 169 ? 4.842 -2.497 -85.601 1.00 43.89 149 TRP B O 1
ATOM 3541 N N . GLU B 1 170 ? 6.925 -2.214 -86.399 1.00 50.51 150 GLU B N 1
ATOM 3542 C CA . GLU B 1 170 ? 6.738 -3.037 -87.609 1.00 52.12 150 GLU B CA 1
ATOM 3543 C C . GLU B 1 170 ? 6.207 -4.454 -87.301 1.00 48.08 150 GLU B C 1
ATOM 3544 O O . GLU B 1 170 ? 5.292 -4.935 -87.977 1.00 51.88 150 GLU B O 1
ATOM 3550 N N . GLU B 1 171 ? 6.756 -5.094 -86.273 1.00 43.98 151 GLU B N 1
ATOM 3551 C CA . GLU B 1 171 ? 6.319 -6.441 -85.860 1.00 41.38 151 GLU B CA 1
ATOM 3552 C C . GLU B 1 171 ? 4.886 -6.453 -85.288 1.00 41.99 151 GLU B C 1
ATOM 3553 O O . GLU B 1 171 ? 4.133 -7.418 -85.483 1.00 39.36 151 GLU B O 1
ATOM 3559 N N . VAL B 1 172 ? 4.526 -5.372 -84.592 1.00 39.12 152 VAL B N 1
ATOM 3560 C CA . VAL B 1 172 ? 3.200 -5.216 -84.013 1.00 38.09 152 VAL B CA 1
ATOM 3561 C C . VAL B 1 172 ? 2.184 -4.837 -85.102 1.00 37.65 152 VAL B C 1
ATOM 3562 O O . VAL B 1 172 ? 1.029 -5.253 -85.039 1.00 33.93 152 VAL B O 1
ATOM 3566 N N . LYS B 1 173 ? 2.615 -4.042 -86.080 1.00 39.04 153 LYS B N 1
ATOM 3567 C CA . LYS B 1 173 ? 1.771 -3.683 -87.230 1.00 42.60 153 LYS B CA 1
ATOM 3568 C C . LYS B 1 173 ? 1.411 -4.898 -88.089 1.00 39.11 153 LYS B C 1
ATOM 3569 O O . LYS B 1 173 ? 0.284 -5.003 -88.555 1.00 35.42 153 LYS B O 1
ATOM 3575 N N . THR B 1 174 ? 2.362 -5.808 -88.274 1.00 35.29 154 THR B N 1
ATOM 3576 C CA . THR B 1 174 ? 2.132 -7.036 -89.036 1.00 35.39 154 THR B CA 1
ATOM 3577 C C . THR B 1 174 ? 1.117 -7.914 -88.327 1.00 33.38 154 THR B C 1
ATOM 3578 O O . THR B 1 174 ? 0.138 -8.339 -88.933 1.00 36.32 154 THR B O 1
ATOM 3582 N N . TYR B 1 175 ? 1.362 -8.183 -87.042 1.00 32.43 155 TYR B N 1
ATOM 3583 C CA . TYR B 1 175 ? 0.403 -8.883 -86.181 1.00 31.51 155 TYR B CA 1
ATOM 3584 C C . TYR B 1 175 ? -0.994 -8.279 -86.322 1.00 31.37 155 TYR B C 1
ATOM 3585 O O . TYR B 1 175 ? -1.990 -8.997 -86.441 1.00 30.75 155 TYR B O 1
ATOM 3594 N N . SER B 1 176 ? -1.040 -6.953 -86.281 1.00 29.74 156 SER B N 1
ATOM 3595 C CA . SER B 1 176 ? -2.292 -6.219 -86.281 1.00 31.18 156 SER B CA 1
ATOM 3596 C C . SER B 1 176 ? -3.023 -6.308 -87.610 1.00 31.52 156 SER B C 1
ATOM 3597 O O . SER B 1 176 ? -4.226 -6.561 -87.629 1.00 28.78 156 SER B O 1
ATOM 3600 N N . GLU B 1 177 ? -2.292 -6.088 -88.708 1.00 35.22 157 GLU B N 1
ATOM 3601 C CA . GLU B 1 177 ? -2.825 -6.283 -90.070 1.00 34.64 157 GLU B CA 1
ATOM 3602 C C . GLU B 1 177 ? -3.431 -7.686 -90.212 1.00 33.00 157 GLU B C 1
ATOM 3603 O O . GLU B 1 177 ? -4.560 -7.838 -90.670 1.00 34.25 157 GLU B O 1
ATOM 3609 N N . GLU B 1 178 ? -2.689 -8.700 -89.768 1.00 31.30 158 GLU B N 1
ATOM 3610 C CA . GLU B 1 178 ? -3.140 -10.089 -89.875 1.00 30.36 158 GLU B CA 1
ATOM 3611 C C . GLU B 1 178 ? -4.370 -10.440 -89.021 1.00 28.74 158 GLU B C 1
ATOM 3612 O O . GLU B 1 178 ? -5.244 -11.135 -89.486 1.00 27.91 158 GLU B O 1
ATOM 3618 N N . VAL B 1 179 ? -4.415 -9.967 -87.772 1.00 28.38 159 VAL B N 1
ATOM 3619 C CA . VAL B 1 179 ? -5.562 -10.175 -86.896 1.00 28.50 159 VAL B CA 1
ATOM 3620 C C . VAL B 1 179 ? -6.771 -9.354 -87.358 1.00 30.69 159 VAL B C 1
ATOM 3621 O O . VAL B 1 179 ? -7.899 -9.863 -87.361 1.00 30.35 159 VAL B O 1
ATOM 3625 N N . ILE B 1 180 ? -6.539 -8.092 -87.731 1.00 32.09 160 ILE B N 1
ATOM 3626 C CA . ILE B 1 180 ? -7.605 -7.239 -88.316 1.00 35.94 160 ILE B CA 1
ATOM 3627 C C . ILE B 1 180 ? -8.214 -7.905 -89.549 1.00 36.22 160 ILE B C 1
ATOM 3628 O O . ILE B 1 180 ? -9.442 -7.944 -89.696 1.00 39.30 160 ILE B O 1
ATOM 3633 N N . ALA B 1 181 ? -7.353 -8.439 -90.416 1.00 35.17 161 ALA B N 1
ATOM 3634 C CA . ALA B 1 181 ? -7.809 -9.159 -91.608 1.00 34.73 161 ALA B CA 1
ATOM 3635 C C . ALA B 1 181 ? -8.785 -10.272 -91.241 1.00 33.24 161 ALA B C 1
ATOM 3636 O O . ALA B 1 181 ? -9.823 -10.403 -91.879 1.00 33.69 161 ALA B O 1
ATOM 3638 N N . VAL B 1 182 ? -8.452 -11.060 -90.214 1.00 32.09 162 VAL B N 1
ATOM 3639 C CA . VAL B 1 182 ? -9.330 -12.149 -89.774 1.00 33.91 162 VAL B CA 1
ATOM 3640 C C . VAL B 1 182 ? -10.654 -11.618 -89.212 1.00 30.51 162 VAL B C 1
ATOM 3641 O O . VAL B 1 182 ? -11.703 -12.180 -89.502 1.00 31.40 162 VAL B O 1
ATOM 3645 N N . ILE B 1 183 ? -10.584 -10.573 -88.392 1.00 29.40 163 ILE B N 1
ATOM 3646 C CA . ILE B 1 183 ? -11.771 -10.018 -87.749 1.00 31.26 163 ILE B CA 1
ATOM 3647 C C . ILE B 1 183 ? -12.705 -9.447 -88.792 1.00 30.35 163 ILE B C 1
ATOM 3648 O O . ILE B 1 183 ? -13.888 -9.783 -88.809 1.00 28.24 163 ILE B O 1
ATOM 3653 N N . ARG B 1 184 ? -12.164 -8.575 -89.642 1.00 29.96 164 ARG B N 1
ATOM 3654 C CA . ARG B 1 184 ? -12.960 -7.910 -90.676 1.00 32.65 164 ARG B CA 1
ATOM 3655 C C . ARG B 1 184 ? -13.694 -8.867 -91.621 1.00 32.87 164 ARG B C 1
ATOM 3656 O O . ARG B 1 184 ? -14.735 -8.498 -92.141 1.00 35.43 164 ARG B O 1
ATOM 3664 N N . ALA B 1 185 ? -13.144 -10.056 -91.866 1.00 30.28 165 ALA B N 1
ATOM 3665 C CA . ALA B 1 185 ? -13.793 -11.018 -92.757 1.00 33.73 165 ALA B CA 1
ATOM 3666 C C . ALA B 1 185 ? -15.157 -11.488 -92.207 1.00 34.78 165 ALA B C 1
ATOM 3667 O O . ALA B 1 185 ? -16.047 -11.813 -92.977 1.00 33.44 165 ALA B O 1
ATOM 3669 N N . ILE B 1 186 ? -15.302 -11.484 -90.882 1.00 35.83 166 ILE B N 1
ATOM 3670 C CA . ILE B 1 186 ? -16.523 -11.888 -90.191 1.00 34.46 166 ILE B CA 1
ATOM 3671 C C . ILE B 1 186 ? -17.315 -10.670 -89.701 1.00 33.87 166 ILE B C 1
ATOM 3672 O O . ILE B 1 186 ? -18.547 -10.622 -89.826 1.00 34.50 166 ILE B O 1
ATOM 3677 N N . ASP B 1 187 ? -16.603 -9.712 -89.106 1.00 32.33 167 ASP B N 1
ATOM 3678 C CA . ASP B 1 187 ? -17.194 -8.504 -88.548 1.00 36.01 167 ASP B CA 1
ATOM 3679 C C . ASP B 1 187 ? -16.613 -7.284 -89.271 1.00 35.67 167 ASP B C 1
ATOM 3680 O O . ASP B 1 187 ? -15.582 -6.744 -88.856 1.00 34.22 167 ASP B O 1
ATOM 3685 N N . PRO B 1 188 ? -17.296 -6.824 -90.335 1.00 36.77 168 PRO B N 1
ATOM 3686 C CA . PRO B 1 188 ? -16.722 -5.752 -91.137 1.00 36.23 168 PRO B CA 1
ATOM 3687 C C . PRO B 1 188 ? -16.723 -4.371 -90.484 1.00 35.92 168 PRO B C 1
ATOM 3688 O O . PRO B 1 188 ? -15.910 -3.537 -90.881 1.00 38.06 168 PRO B O 1
ATOM 3692 N N . ASP B 1 189 ? -17.595 -4.120 -89.503 1.00 35.25 169 ASP B N 1
ATOM 3693 C CA . ASP B 1 189 ? -17.835 -2.738 -89.029 1.00 36.02 169 ASP B CA 1
ATOM 3694 C C . ASP B 1 189 ? -17.388 -2.367 -87.587 1.00 34.92 169 ASP B C 1
ATOM 3695 O O . ASP B 1 189 ? -17.114 -1.172 -87.339 1.00 35.09 169 ASP B O 1
ATOM 3700 N N . ASN B 1 190 ? -17.337 -3.330 -86.656 1.00 31.78 170 ASN B N 1
ATOM 3701 C CA . ASN B 1 190 ? -17.089 -3.016 -85.234 1.00 30.85 170 ASN B CA 1
ATOM 3702 C C . ASN B 1 190 ? -15.684 -2.509 -84.988 1.00 30.57 170 ASN B C 1
ATOM 3703 O O . ASN B 1 190 ? -14.760 -2.805 -85.750 1.00 28.34 170 ASN B O 1
ATOM 3708 N N . ILE B 1 191 ? -15.536 -1.728 -83.920 1.00 32.90 171 ILE B N 1
ATOM 3709 C CA . ILE B 1 191 ? -14.261 -1.041 -83.633 1.00 32.13 171 ILE B CA 1
ATOM 3710 C C . ILE B 1 191 ? -13.209 -2.077 -83.224 1.00 32.41 171 ILE B C 1
ATOM 3711 O O . ILE B 1 191 ? -13.510 -3.010 -82.473 1.00 33.30 171 ILE B O 1
ATOM 3716 N N . ILE B 1 192 ? -11.993 -1.896 -83.732 1.00 31.61 172 ILE B N 1
ATOM 3717 C CA . ILE B 1 192 ? -10.825 -2.667 -83.320 1.00 29.67 172 ILE B CA 1
ATOM 3718 C C . ILE B 1 192 ? -9.798 -1.688 -82.758 1.00 29.83 172 ILE B C 1
ATOM 3719 O O . ILE B 1 192 ? -9.398 -0.750 -83.449 1.00 26.04 172 ILE B O 1
ATOM 3724 N N . LEU B 1 193 ? -9.361 -1.926 -81.518 1.00 28.34 173 LEU B N 1
ATOM 3725 C CA . LEU B 1 193 ? -8.359 -1.092 -80.887 1.00 27.95 173 LEU B CA 1
ATOM 3726 C C . LEU B 1 193 ? -6.989 -1.748 -81.030 1.00 28.09 173 LEU B C 1
ATOM 3727 O O . LEU B 1 193 ? -6.846 -2.939 -80.760 1.00 31.82 173 LEU B O 1
ATOM 3732 N N . VAL B 1 194 ? -5.987 -0.965 -81.426 1.00 28.81 174 VAL B N 1
ATOM 3733 C CA . VAL B 1 194 ? -4.655 -1.496 -81.793 1.00 29.45 174 VAL B CA 1
ATOM 3734 C C . VAL B 1 194 ? -3.580 -0.988 -80.857 1.00 29.47 174 VAL B C 1
ATOM 3735 O O . VAL B 1 194 ? -3.382 0.214 -80.728 1.00 31.78 174 VAL B O 1
ATOM 3739 N N . GLY B 1 195 ? -2.901 -1.915 -80.191 1.00 29.36 175 GLY B N 1
ATOM 3740 C CA . GLY B 1 195 ? -1.843 -1.594 -79.267 1.00 29.28 175 GLY B CA 1
ATOM 3741 C C . GLY B 1 195 ? -0.556 -1.291 -79.986 1.00 31.74 175 GLY B C 1
ATOM 3742 O O . GLY B 1 195 ? -0.433 -1.533 -81.194 1.00 32.61 175 GLY B O 1
ATOM 3743 N N . SER B 1 196 ? 0.393 -0.716 -79.248 1.00 32.10 176 SER B N 1
ATOM 3744 C CA . SER B 1 196 ? 1.694 -0.343 -79.796 1.00 32.12 176 SER B CA 1
ATOM 3745 C C . SER B 1 196 ? 2.774 -0.578 -78.746 1.00 33.95 176 SER B C 1
ATOM 3746 O O . SER B 1 196 ? 2.459 -0.695 -77.549 1.00 31.43 176 SER B O 1
ATOM 3749 N N . PRO B 1 197 ? 4.052 -0.622 -79.179 1.00 35.43 177 PRO B N 1
ATOM 3750 C CA . PRO B 1 197 ? 5.102 -1.001 -78.231 1.00 38.55 177 PRO B CA 1
ATOM 3751 C C . PRO B 1 197 ? 5.310 -0.024 -77.076 1.00 35.81 177 PRO B C 1
ATOM 3752 O O . PRO B 1 197 ? 4.859 1.127 -77.116 1.00 32.16 177 PRO B O 1
ATOM 3756 N N . HIS B 1 198 ? 6.004 -0.522 -76.058 1.00 38.17 178 HIS B N 1
ATOM 3757 C CA . HIS B 1 198 ? 6.203 0.183 -74.788 1.00 39.33 178 HIS B CA 1
ATOM 3758 C C . HIS B 1 198 ? 4.877 0.531 -74.126 1.00 33.36 178 HIS B C 1
ATOM 3759 O O . HIS B 1 198 ? 4.633 1.680 -73.754 1.00 33.44 178 HIS B O 1
ATOM 3766 N N . TRP B 1 199 ? 4.040 -0.493 -73.974 1.00 30.33 179 TRP B N 1
ATOM 3767 C CA . TRP B 1 199 ? 2.784 -0.398 -73.226 1.00 30.57 179 TRP B CA 1
ATOM 3768 C C . TRP B 1 199 ? 1.855 0.668 -73.811 1.00 28.54 179 TRP B C 1
ATOM 3769 O O . TRP B 1 199 ? 1.300 1.493 -73.094 1.00 29.39 179 TRP B O 1
ATOM 3780 N N . ASP B 1 200 ? 1.715 0.632 -75.132 1.00 27.71 180 ASP B N 1
ATOM 3781 C CA . ASP B 1 200 ? 0.931 1.619 -75.884 1.00 30.02 180 ASP B CA 1
ATOM 3782 C C . ASP B 1 200 ? 1.367 3.065 -75.628 1.00 30.12 180 ASP B C 1
ATOM 3783 O O . ASP B 1 200 ? 0.530 3.948 -75.395 1.00 28.55 180 ASP B O 1
ATOM 3788 N N . GLN B 1 201 ? 2.679 3.291 -75.662 1.00 30.60 181 GLN B N 1
ATOM 3789 C CA . GLN B 1 201 ? 3.253 4.642 -75.578 1.00 33.39 181 GLN B CA 1
ATOM 3790 C C . GLN B 1 201 ? 3.870 5.123 -76.899 1.00 35.91 181 GLN B C 1
ATOM 3791 O O . GLN B 1 201 ? 4.080 6.322 -77.065 1.00 32.42 181 GLN B O 1
ATOM 3797 N N . ASP B 1 202 ? 4.140 4.213 -77.838 1.00 39.07 182 ASP B N 1
ATOM 3798 C CA . ASP B 1 202 ? 4.846 4.571 -79.078 1.00 42.38 182 ASP B CA 1
ATOM 3799 C C . ASP B 1 202 ? 3.914 4.968 -80.215 1.00 41.17 182 ASP B C 1
ATOM 3800 O O . ASP B 1 202 ? 4.014 4.433 -81.315 1.00 47.71 182 ASP B O 1
ATOM 3805 N N . LEU B 1 203 ? 3.032 5.924 -79.943 1.00 40.21 183 LEU B N 1
ATOM 3806 C CA . LEU B 1 203 ? 2.118 6.444 -80.950 1.00 41.35 183 LEU B CA 1
ATOM 3807 C C . LEU B 1 203 ? 2.850 7.225 -82.039 1.00 41.02 183 LEU B C 1
ATOM 3808 O O . LEU B 1 203 ? 2.407 7.246 -83.175 1.00 36.81 183 LEU B O 1
ATOM 3813 N N . HIS B 1 204 ? 3.935 7.900 -81.665 1.00 44.24 184 HIS B N 1
ATOM 3814 C CA . HIS B 1 204 ? 4.864 8.525 -82.622 1.00 44.36 184 HIS B CA 1
ATOM 3815 C C . HIS B 1 204 ? 5.434 7.563 -83.694 1.00 45.31 184 HIS B C 1
ATOM 3816 O O . HIS B 1 204 ? 5.680 7.994 -84.827 1.00 47.10 184 HIS B O 1
ATOM 3823 N N . LEU B 1 205 ? 5.632 6.281 -83.355 1.00 43.93 185 LEU B N 1
ATOM 3824 C CA . LEU B 1 205 ? 6.006 5.264 -84.356 1.00 42.72 185 LEU B CA 1
ATOM 3825 C C . LEU B 1 205 ? 4.816 4.906 -85.251 1.00 42.96 185 LEU B C 1
ATOM 3826 O O . LEU B 1 205 ? 4.969 4.731 -86.468 1.00 41.15 185 LEU B O 1
ATOM 3831 N N . VAL B 1 206 ? 3.638 4.808 -84.638 1.00 40.91 186 VAL B N 1
ATOM 3832 C CA . VAL B 1 206 ? 2.374 4.590 -85.365 1.00 39.65 186 VAL B CA 1
ATOM 3833 C C . VAL B 1 206 ? 2.107 5.744 -86.336 1.00 39.31 186 VAL B C 1
ATOM 3834 O O . VAL B 1 206 ? 1.704 5.520 -87.480 1.00 34.07 186 VAL B O 1
ATOM 3838 N N . ALA B 1 207 ? 2.337 6.974 -85.875 1.00 40.91 187 ALA B N 1
ATOM 3839 C CA . ALA B 1 207 ? 2.150 8.173 -86.708 1.00 44.76 187 ALA B CA 1
ATOM 3840 C C . ALA B 1 207 ? 2.939 8.107 -88.026 1.00 44.97 187 ALA B C 1
ATOM 3841 O O . ALA B 1 207 ? 2.415 8.459 -89.084 1.00 43.02 187 ALA B O 1
ATOM 3843 N N . GLU B 1 208 ? 4.192 7.659 -87.934 1.00 43.43 188 GLU B N 1
ATOM 3844 C CA . GLU B 1 208 ? 5.085 7.539 -89.087 1.00 48.43 188 GLU B CA 1
ATOM 3845 C C . GLU B 1 208 ? 4.739 6.389 -90.051 1.00 50.41 188 GLU B C 1
ATOM 3846 O O . GLU B 1 208 ? 5.026 6.492 -91.244 1.00 54.13 188 GLU B O 1
ATOM 3852 N N . ASP B 1 209 ? 4.130 5.317 -89.537 1.00 48.12 189 ASP B N 1
ATOM 3853 C CA . ASP B 1 209 ? 3.854 4.096 -90.299 1.00 46.28 189 ASP B CA 1
ATOM 3854 C C . ASP B 1 209 ? 2.488 3.469 -89.902 1.00 42.10 189 ASP B C 1
ATOM 3855 O O . ASP B 1 209 ? 2.439 2.365 -89.346 1.00 41.19 189 ASP B O 1
ATOM 3860 N N . PRO B 1 210 ? 1.371 4.168 -90.183 1.00 40.81 190 PRO B N 1
ATOM 3861 C CA . PRO B 1 210 ? 0.055 3.635 -89.790 1.00 41.20 190 PRO B CA 1
ATOM 3862 C C . PRO B 1 210 ? -0.450 2.497 -90.668 1.00 41.85 190 PRO B C 1
ATOM 3863 O O . PRO B 1 210 ? 0.044 2.295 -91.775 1.00 44.38 190 PRO B O 1
ATOM 3867 N N . ILE B 1 211 ? -1.446 1.770 -90.164 1.00 43.82 191 ILE B N 1
ATOM 3868 C CA . ILE B 1 211 ? -2.120 0.712 -90.932 1.00 40.41 191 ILE B CA 1
ATOM 3869 C C . ILE B 1 211 ? -3.051 1.377 -91.948 1.00 45.46 191 ILE B C 1
ATOM 3870 O O . ILE B 1 211 ? -3.837 2.254 -91.587 1.00 43.66 191 ILE B O 1
ATOM 3875 N N . ARG B 1 212 ? -2.964 0.943 -93.204 1.00 49.06 192 ARG B N 1
ATOM 3876 C CA . ARG B 1 212 ? -3.676 1.576 -94.305 1.00 50.31 192 ARG B CA 1
ATOM 3877 C C . ARG B 1 212 ? -4.777 0.666 -94.808 1.00 51.90 192 ARG B C 1
ATOM 3878 O O . ARG B 1 212 ? -4.793 -0.531 -94.508 1.00 52.80 192 ARG B O 1
ATOM 3886 N N . ASP B 1 213 ? -5.700 1.253 -95.563 1.00 50.40 193 ASP B N 1
ATOM 3887 C CA . ASP B 1 213 ? -6.839 0.538 -96.154 1.00 51.23 193 ASP B CA 1
ATOM 3888 C C . ASP B 1 213 ? -7.651 -0.234 -95.105 1.00 50.61 193 ASP B C 1
ATOM 3889 O O . ASP B 1 213 ? -8.045 -1.384 -95.314 1.00 44.14 193 ASP B O 1
ATOM 3894 N N . VAL B 1 214 ? -7.889 0.417 -93.971 1.00 47.88 194 VAL B N 1
ATOM 3895 C CA . VAL B 1 214 ? -8.666 -0.161 -92.896 1.00 49.04 194 VAL B CA 1
ATOM 3896 C C . VAL B 1 214 ? -9.618 0.888 -92.355 1.00 42.87 194 VAL B C 1
ATOM 3897 O O . VAL B 1 214 ? -9.217 2.018 -92.186 1.00 45.57 194 VAL B O 1
ATOM 3901 N N . SER B 1 215 ? -10.849 0.499 -92.038 1.00 38.79 195 SER B N 1
ATOM 3902 C CA . SER B 1 215 ? -11.799 1.411 -91.404 1.00 39.14 195 SER B CA 1
ATOM 3903 C C . SER B 1 215 ? -12.158 0.973 -89.963 1.00 35.18 195 SER B C 1
ATOM 3904 O O . SER B 1 215 ? -11.966 -0.179 -89.574 1.00 34.98 195 SER B O 1
ATOM 3907 N N . ASN B 1 216 ? -12.653 1.928 -89.184 1.00 33.18 196 ASN B N 1
ATOM 3908 C CA . ASN B 1 216 ? -13.099 1.711 -87.816 1.00 31.42 196 ASN B CA 1
ATOM 3909 C C . ASN B 1 216 ? -12.070 1.025 -86.918 1.00 32.84 196 ASN B C 1
ATOM 3910 O O . ASN B 1 216 ? -12.392 0.086 -86.183 1.00 31.41 196 ASN B O 1
ATOM 3915 N N . ILE B 1 217 ? -10.826 1.489 -87.002 1.00 34.47 197 ILE B N 1
ATOM 3916 C CA . ILE B 1 217 ? -9.823 1.145 -86.008 1.00 34.79 197 ILE B CA 1
ATOM 3917 C C . ILE B 1 217 ? -9.339 2.394 -85.274 1.00 34.27 197 ILE B C 1
ATOM 3918 O O . ILE B 1 217 ? -9.426 3.514 -85.798 1.00 33.84 197 ILE B O 1
ATOM 3923 N N . MET B 1 218 ? -8.898 2.194 -84.028 1.00 33.47 198 MET B N 1
ATOM 3924 C CA . MET B 1 218 ? -8.199 3.227 -83.253 1.00 30.87 198 MET B CA 1
ATOM 3925 C C . MET B 1 218 ? -6.976 2.619 -82.602 1.00 30.75 198 MET B C 1
ATOM 3926 O O . MET B 1 218 ? -6.861 1.392 -82.474 1.00 29.49 198 MET B O 1
ATOM 3931 N N . TYR B 1 219 ? -6.065 3.491 -82.198 1.00 33.10 199 TYR B N 1
ATOM 3932 C CA . TYR B 1 219 ? -4.828 3.082 -81.552 1.00 35.51 199 TYR B CA 1
ATOM 3933 C C . TYR B 1 219 ? -4.915 3.371 -80.054 1.00 34.52 199 TYR B C 1
ATOM 3934 O O . TYR B 1 219 ? -5.453 4.393 -79.643 1.00 31.77 199 TYR B O 1
ATOM 3943 N N . THR B 1 220 ? -4.416 2.448 -79.234 1.00 34.72 200 THR B N 1
ATOM 3944 C CA . THR B 1 220 ? -4.554 2.609 -77.798 1.00 34.45 200 THR B CA 1
ATOM 3945 C C . THR B 1 220 ? -3.397 3.400 -77.226 1.00 35.40 200 THR B C 1
ATOM 3946 O O . THR B 1 220 ? -2.301 3.456 -77.810 1.00 34.19 200 THR B O 1
ATOM 3950 N N . MET B 1 221 ? -3.681 4.047 -76.102 1.00 34.86 201 MET B N 1
ATOM 3951 C CA . MET B 1 221 ? -2.662 4.690 -75.291 1.00 34.50 201 MET B CA 1
ATOM 3952 C C . MET B 1 221 ? -2.982 4.378 -73.838 1.00 32.69 201 MET B C 1
ATOM 3953 O O . MET B 1 221 ? -4.141 4.452 -73.440 1.00 31.96 201 MET B O 1
ATOM 3958 N N . HIS B 1 222 ? -1.965 3.973 -73.073 1.00 32.09 202 HIS B N 1
ATOM 3959 C CA . HIS B 1 222 ? -2.112 3.693 -71.643 1.00 34.67 202 HIS B CA 1
ATOM 3960 C C . HIS B 1 222 ? -1.250 4.637 -70.821 1.00 32.30 202 HIS B C 1
ATOM 3961 O O . HIS B 1 222 ? -0.066 4.807 -71.112 1.00 31.66 202 HIS B O 1
ATOM 3968 N N . PHE B 1 223 ? -1.843 5.236 -69.788 1.00 32.82 203 PHE B N 1
ATOM 3969 C CA . PHE B 1 223 ? -1.103 6.113 -68.879 1.00 32.20 203 PHE B CA 1
ATOM 3970 C C . PHE B 1 223 ? -1.440 5.786 -67.434 1.00 33.24 203 PHE B C 1
ATOM 3971 O O . PHE B 1 223 ? -2.536 5.350 -67.132 1.00 32.19 203 PHE B O 1
ATOM 3979 N N . TYR B 1 224 ? -0.492 6.086 -66.555 1.00 32.16 204 TYR B N 1
ATOM 3980 C CA . TYR B 1 224 ? -0.617 5.931 -65.124 1.00 35.47 204 TYR B CA 1
ATOM 3981 C C . TYR B 1 224 ? -0.085 7.239 -64.572 1.00 36.26 204 TYR B C 1
ATOM 3982 O O . TYR B 1 224 ? 1.108 7.542 -64.699 1.00 38.94 204 TYR B O 1
ATOM 3991 N N . ALA B 1 225 ? -0.995 8.018 -63.996 1.00 33.90 205 ALA B N 1
ATOM 3992 C CA . ALA B 1 225 ? -0.779 9.441 -63.770 1.00 35.74 205 ALA B CA 1
ATOM 3993 C C . ALA B 1 225 ? 0.366 9.796 -62.811 1.00 36.24 205 ALA B C 1
ATOM 3994 O O . ALA B 1 225 ? 0.940 10.876 -62.929 1.00 41.95 205 ALA B O 1
ATOM 3996 N N . ALA B 1 226 ? 0.723 8.890 -61.905 1.00 37.06 206 ALA B N 1
ATOM 3997 C CA . ALA B 1 226 ? 1.811 9.134 -60.954 1.00 36.16 206 ALA B CA 1
ATOM 3998 C C . ALA B 1 226 ? 3.199 8.843 -61.531 1.00 40.29 206 ALA B C 1
ATOM 3999 O O . ALA B 1 226 ? 4.197 9.177 -60.906 1.00 38.60 206 ALA B O 1
ATOM 4001 N N . THR B 1 227 ? 3.259 8.224 -62.713 1.00 44.42 207 THR B N 1
ATOM 4002 C CA . THR B 1 227 ? 4.519 7.884 -63.379 1.00 43.68 207 THR B CA 1
ATOM 4003 C C . THR B 1 227 ? 4.735 8.705 -64.652 1.00 46.04 207 THR B C 1
ATOM 4004 O O . THR B 1 227 ? 5.793 9.317 -64.830 1.00 52.53 207 THR B O 1
ATOM 4008 N N . HIS B 1 228 ? 3.739 8.702 -65.532 1.00 42.82 208 HIS B N 1
ATOM 4009 C CA . HIS B 1 228 ? 3.903 9.209 -66.879 1.00 42.40 208 HIS B CA 1
ATOM 4010 C C . HIS B 1 228 ? 3.549 10.683 -66.903 1.00 44.16 208 HIS B C 1
ATOM 4011 O O . HIS B 1 228 ? 2.399 11.069 -66.696 1.00 40.66 208 HIS B O 1
ATOM 4018 N N . GLU B 1 229 ? 4.568 11.504 -67.143 1.00 52.14 209 GLU B N 1
ATOM 4019 C CA . GLU B 1 229 ? 4.451 12.971 -67.107 1.00 56.93 209 GLU B CA 1
ATOM 4020 C C . GLU B 1 229 ? 3.881 13.541 -68.427 1.00 53.19 209 GLU B C 1
ATOM 4021 O O . GLU B 1 229 ? 3.409 12.786 -69.287 1.00 48.92 209 GLU B O 1
ATOM 4027 N N . ALA B 1 230 ? 3.935 14.865 -68.575 1.00 51.83 210 ALA B N 1
ATOM 4028 C CA . ALA B 1 230 ? 3.349 15.591 -69.715 1.00 52.39 210 ALA B CA 1
ATOM 4029 C C . ALA B 1 230 ? 3.756 15.128 -71.131 1.00 46.56 210 ALA B C 1
ATOM 4030 O O . ALA B 1 230 ? 2.968 15.264 -72.064 1.00 39.87 210 ALA B O 1
ATOM 4032 N N . TRP B 1 231 ? 4.972 14.613 -71.290 1.00 46.13 211 TRP B N 1
ATOM 4033 C CA . TRP B 1 231 ? 5.447 14.157 -72.601 1.00 48.12 211 TRP B CA 1
ATOM 4034 C C . TRP B 1 231 ? 4.448 13.237 -73.325 1.00 52.23 211 TRP B C 1
ATOM 4035 O O . TRP B 1 231 ? 4.218 13.399 -74.527 1.00 53.46 211 TRP B O 1
ATOM 4046 N N . LEU B 1 232 ? 3.841 12.309 -72.582 1.00 48.78 212 LEU B N 1
ATOM 4047 C CA . LEU B 1 232 ? 2.949 11.303 -73.156 1.00 48.43 212 LEU B CA 1
ATOM 4048 C C . LEU B 1 232 ? 1.664 11.906 -73.734 1.00 46.51 212 LEU B C 1
ATOM 4049 O O . LEU B 1 232 ? 1.195 11.479 -74.801 1.00 48.14 212 LEU B O 1
ATOM 4054 N N . ARG B 1 233 ? 1.128 12.919 -73.058 1.00 44.41 213 ARG B N 1
ATOM 4055 C CA . ARG B 1 233 ? 0.023 13.719 -73.600 1.00 41.27 213 ARG B CA 1
ATOM 4056 C C . ARG B 1 233 ? 0.409 14.475 -74.885 1.00 41.26 213 ARG B C 1
ATOM 4057 O O . ARG B 1 233 ? -0.403 14.592 -75.810 1.00 40.98 213 ARG B O 1
ATOM 4065 N N . ASP B 1 234 ? 1.629 15.025 -74.902 1.00 42.18 214 ASP B N 1
ATOM 4066 C CA . ASP B 1 234 ? 2.145 15.802 -76.036 1.00 43.30 214 ASP B CA 1
ATOM 4067 C C . ASP B 1 234 ? 2.391 14.892 -77.227 1.00 44.24 214 ASP B C 1
ATOM 4068 O O . ASP B 1 234 ? 2.025 15.234 -78.363 1.00 40.66 214 ASP B O 1
ATOM 4073 N N . ARG B 1 235 ? 3.027 13.742 -76.962 1.00 44.52 215 ARG B N 1
ATOM 4074 C CA . ARG B 1 235 ? 3.184 12.694 -77.970 1.00 39.35 215 ARG B CA 1
ATOM 4075 C C . ARG B 1 235 ? 1.835 12.256 -78.539 1.00 38.98 215 ARG B C 1
ATOM 4076 O O . ARG B 1 235 ? 1.696 12.109 -79.751 1.00 39.84 215 ARG B O 1
ATOM 4084 N N . THR B 1 236 ? 0.857 12.043 -77.664 1.00 37.48 216 THR B N 1
ATOM 4085 C CA . THR B 1 236 ? -0.477 11.618 -78.102 1.00 41.26 216 THR B CA 1
ATOM 4086 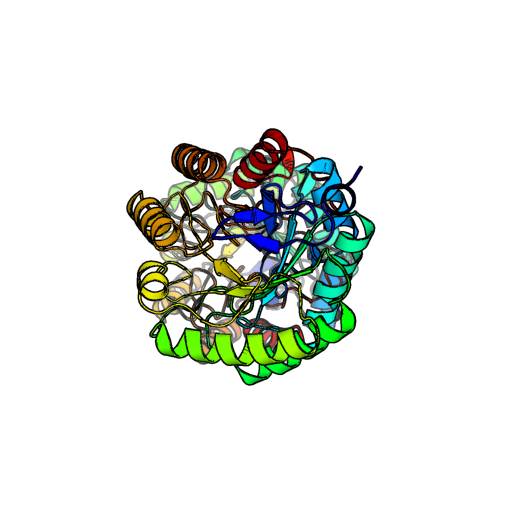C C . THR B 1 236 ? -1.148 12.694 -78.969 1.00 42.31 216 THR B C 1
ATOM 4087 O O . THR B 1 236 ? -1.682 12.372 -80.030 1.00 42.81 216 THR B O 1
ATOM 4091 N N . ASP B 1 237 ? -1.097 13.953 -78.529 1.00 45.16 217 ASP B N 1
ATOM 4092 C CA . ASP B 1 237 ? -1.616 15.080 -79.322 1.00 48.98 217 ASP B CA 1
ATOM 4093 C C . ASP B 1 237 ? -0.969 15.176 -80.716 1.00 49.10 217 ASP B C 1
ATOM 4094 O O . ASP B 1 237 ? -1.673 15.347 -81.717 1.00 45.16 217 ASP B O 1
ATOM 4099 N N . GLU B 1 238 ? 0.361 15.067 -80.753 1.00 47.13 218 GLU B N 1
ATOM 4100 C CA . GLU B 1 238 ? 1.136 15.023 -82.005 1.00 50.31 218 GLU B CA 1
ATOM 4101 C C . GLU B 1 238 ? 0.700 13.901 -82.977 1.00 53.67 218 GLU B C 1
ATOM 4102 O O . GLU B 1 238 ? 0.661 14.112 -84.202 1.00 53.56 218 GLU B O 1
ATOM 4108 N N . ALA B 1 239 ? 0.356 12.730 -82.431 1.00 48.46 219 ALA B N 1
ATOM 4109 C CA . ALA B 1 239 ? -0.161 11.614 -83.240 1.00 46.03 219 ALA B CA 1
ATOM 4110 C C . ALA B 1 239 ? -1.567 11.908 -83.768 1.00 43.47 219 ALA B C 1
ATOM 4111 O O . ALA B 1 239 ? -1.842 11.694 -84.957 1.00 40.24 219 ALA B O 1
ATOM 4113 N N . ILE B 1 240 ? -2.437 12.428 -82.898 1.00 42.31 220 ILE B N 1
ATOM 4114 C CA . ILE B 1 240 ? -3.800 12.849 -83.299 1.00 44.91 220 ILE B CA 1
ATOM 4115 C C . ILE B 1 240 ? -3.770 13.852 -84.450 1.00 47.36 220 ILE B C 1
ATOM 4116 O O . ILE B 1 240 ? -4.572 13.742 -85.382 1.00 44.66 220 ILE B O 1
ATOM 4121 N N . ALA B 1 241 ? -2.849 14.820 -84.369 1.00 54.16 221 ALA B N 1
ATOM 4122 C CA . ALA B 1 241 ? -2.627 15.821 -85.428 1.00 54.36 221 ALA B CA 1
ATOM 4123 C C . ALA B 1 241 ? -2.224 15.186 -86.760 1.00 56.81 221 ALA B C 1
ATOM 4124 O O . ALA B 1 241 ? -2.697 15.604 -87.820 1.00 58.34 221 ALA B O 1
ATOM 4126 N N . LYS B 1 242 ? -1.379 14.152 -86.707 1.00 59.68 222 LYS B N 1
ATOM 4127 C CA . LYS B 1 242 ? -1.032 13.366 -87.906 1.00 53.98 222 LYS B CA 1
ATOM 4128 C C . LYS B 1 242 ? -2.094 12.320 -88.309 1.00 49.55 222 LYS B C 1
ATOM 4129 O O . LYS B 1 242 ? -1.798 11.416 -89.086 1.00 47.67 222 LYS B O 1
ATOM 4135 N N . GLY B 1 243 ? -3.327 12.452 -87.809 1.00 47.51 223 GLY B N 1
ATOM 4136 C CA . GLY B 1 243 ? -4.440 11.585 -88.210 1.00 44.65 223 GLY B CA 1
ATOM 4137 C C . GLY B 1 243 ? -4.533 10.212 -87.554 1.00 40.69 223 GLY B C 1
ATOM 4138 O O . GLY B 1 243 ? -5.123 9.298 -88.134 1.00 38.69 223 GLY B O 1
ATOM 4139 N N . ILE B 1 244 ? -3.972 10.064 -86.354 1.00 39.06 224 ILE B N 1
ATOM 4140 C CA . ILE B 1 244 ? -4.038 8.808 -85.599 1.00 41.71 224 ILE B CA 1
ATOM 4141 C C . ILE B 1 244 ? -5.177 8.871 -84.570 1.00 41.45 224 ILE B C 1
ATOM 4142 O O . ILE B 1 244 ? -5.117 9.693 -83.645 1.00 40.37 224 ILE B O 1
ATOM 4147 N N . PRO B 1 245 ? -6.234 8.030 -84.737 1.00 39.14 225 PRO B N 1
ATOM 4148 C CA . PRO B 1 245 ? -7.284 8.000 -83.717 1.00 37.12 225 PRO B CA 1
ATOM 4149 C C . PRO B 1 245 ? -6.754 7.314 -82.459 1.00 35.47 225 PRO B C 1
ATOM 4150 O O . PRO B 1 245 ? -6.047 6.308 -82.567 1.00 36.26 225 PRO B O 1
ATOM 4154 N N . VAL B 1 246 ? -7.098 7.865 -81.300 1.00 33.11 226 VAL B N 1
ATOM 4155 C CA . VAL B 1 246 ? -6.575 7.438 -80.000 1.00 32.06 226 VAL B CA 1
ATOM 4156 C C . VAL B 1 246 ? -7.698 7.120 -79.013 1.00 31.65 226 VAL B C 1
ATOM 4157 O O . VAL B 1 246 ? -8.555 7.976 -78.737 1.00 30.84 226 VAL B O 1
ATOM 4161 N N . PHE B 1 247 ? -7.674 5.896 -78.473 1.00 29.71 227 PHE B N 1
ATOM 4162 C CA . PHE B 1 247 ? -8.620 5.445 -77.448 1.00 26.37 227 PHE B CA 1
ATOM 4163 C C . PHE B 1 247 ? -7.786 4.955 -76.259 1.00 27.47 227 PHE B C 1
ATOM 4164 O O . PHE B 1 247 ? -6.955 4.077 -76.420 1.00 26.63 227 PHE B O 1
ATOM 4172 N N . VAL B 1 248 ? -7.994 5.543 -75.084 1.00 29.03 228 VAL B N 1
ATOM 4173 C CA . VAL B 1 248 ? -7.315 5.124 -73.863 1.00 32.22 228 VAL B CA 1
ATOM 4174 C C . VAL B 1 248 ? -8.046 3.904 -73.279 1.00 33.79 228 VAL B C 1
ATOM 4175 O O . VAL B 1 248 ? -9.035 4.038 -72.553 1.00 29.93 228 VAL B O 1
ATOM 4179 N N . SER B 1 249 ? -7.566 2.708 -73.625 1.00 34.18 229 SER B N 1
ATOM 4180 C CA . SER B 1 249 ? -8.230 1.472 -73.208 1.00 30.65 229 SER B CA 1
ATOM 4181 C C . SER B 1 249 ? -7.829 1.045 -71.797 1.00 31.18 229 SER B C 1
ATOM 4182 O O . SER B 1 249 ? -8.455 0.143 -71.212 1.00 31.95 229 SER B O 1
ATOM 4185 N N . GLU B 1 250 ? -6.789 1.669 -71.248 1.00 28.51 230 GLU B N 1
ATOM 4186 C CA . GLU B 1 250 ? -6.404 1.409 -69.875 1.00 29.10 230 GLU B CA 1
ATOM 4187 C C . GLU B 1 250 ? -5.683 2.608 -69.310 1.00 29.88 230 GLU B C 1
ATOM 4188 O O . GLU B 1 250 ? -4.764 3.123 -69.948 1.00 29.80 230 GLU B O 1
ATOM 4194 N N . CYS B 1 251 ? -6.099 3.045 -68.121 1.00 26.56 231 CYS B N 1
ATOM 4195 C CA . CYS B 1 251 ? -5.381 4.084 -67.423 1.00 25.96 231 CYS B CA 1
ATOM 4196 C C . CYS B 1 251 ? -5.664 4.068 -65.935 1.00 26.21 231 CYS B C 1
ATOM 4197 O O . CYS B 1 251 ? -6.620 3.451 -65.464 1.00 25.18 231 CYS B O 1
ATOM 4200 N N . GLY B 1 252 ? -4.820 4.771 -65.205 1.00 29.16 232 GLY B N 1
ATOM 4201 C CA . GLY B 1 252 ? -5.006 4.927 -63.776 1.00 32.60 232 GLY B CA 1
ATOM 4202 C C . GLY B 1 252 ? -4.322 6.126 -63.153 1.00 33.56 232 GLY B C 1
ATOM 4203 O O . GLY B 1 252 ? -3.528 6.824 -63.802 1.00 32.85 232 GLY B O 1
ATOM 4204 N N . GLY B 1 253 ? -4.631 6.331 -61.875 1.00 33.08 233 GLY B N 1
ATOM 4205 C CA . GLY B 1 253 ? -4.031 7.374 -61.062 1.00 33.94 233 GLY B CA 1
ATOM 4206 C C . GLY B 1 253 ? -2.796 6.912 -60.309 1.00 34.65 233 GLY B C 1
ATOM 4207 O O . GLY B 1 253 ? -2.029 7.741 -59.813 1.00 35.11 233 GLY B O 1
ATOM 4208 N N . SER B 1 254 ? -2.624 5.594 -60.194 1.00 33.40 234 SER B N 1
ATOM 4209 C CA . SER B 1 254 ? -1.499 4.987 -59.493 1.00 34.59 234 SER B CA 1
ATOM 4210 C C . SER B 1 254 ? -0.204 5.168 -60.294 1.00 35.16 234 SER B C 1
ATOM 4211 O O . SER B 1 254 ? -0.196 5.844 -61.324 1.00 38.06 234 SER B O 1
ATOM 4214 N N . GLU B 1 255 ? 0.885 4.562 -59.825 1.00 38.26 235 GLU B N 1
ATOM 4215 C CA . GLU B 1 255 ? 2.126 4.473 -60.615 1.00 40.78 235 GLU B CA 1
ATOM 4216 C C . GLU B 1 255 ? 2.004 3.326 -61.630 1.00 40.54 235 GLU B C 1
ATOM 4217 O O . GLU B 1 255 ? 1.059 2.519 -61.554 1.00 38.68 235 GLU B O 1
ATOM 4223 N N . ALA B 1 256 ? 2.948 3.257 -62.569 1.00 39.66 236 ALA B N 1
ATOM 4224 C CA . ALA B 1 256 ? 2.851 2.352 -63.733 1.00 42.24 236 ALA B CA 1
ATOM 4225 C C . ALA B 1 256 ? 2.781 0.853 -63.382 1.00 41.12 236 ALA B C 1
ATOM 4226 O O . ALA B 1 256 ? 2.147 0.080 -64.090 1.00 39.56 236 ALA B O 1
ATOM 4228 N N . ASN B 1 257 ? 3.417 0.451 -62.286 1.00 39.24 237 ASN B N 1
ATOM 4229 C CA . ASN B 1 257 ? 3.315 -0.934 -61.824 1.00 39.30 237 ASN B CA 1
ATOM 4230 C C . ASN B 1 257 ? 1.950 -1.313 -61.183 1.00 36.19 237 ASN B C 1
ATOM 4231 O O . ASN B 1 257 ? 1.733 -2.474 -60.850 1.00 36.92 237 ASN B O 1
ATOM 4236 N N . GLY B 1 258 ? 1.043 -0.347 -61.025 1.00 33.74 238 GLY B N 1
ATOM 4237 C CA . GLY B 1 258 ? -0.268 -0.579 -60.398 1.00 33.54 238 GLY B CA 1
ATOM 4238 C C . GLY B 1 258 ? -0.285 -0.275 -58.904 1.00 33.79 238 GLY B C 1
ATOM 4239 O O . GLY B 1 258 ? -1.321 -0.433 -58.262 1.00 31.97 238 GLY B O 1
ATOM 4240 N N . ASP B 1 259 ? 0.854 0.176 -58.361 1.00 33.41 239 ASP B N 1
ATOM 4241 C CA . ASP B 1 259 ? 1.005 0.443 -56.936 1.00 35.03 239 ASP B CA 1
ATOM 4242 C C . ASP B 1 259 ? 1.645 1.821 -56.721 1.00 35.07 239 ASP B C 1
ATOM 4243 O O . ASP B 1 259 ? 1.542 2.674 -57.608 1.00 36.34 239 ASP B O 1
ATOM 4248 N N . GLY B 1 260 ? 2.239 2.066 -55.547 1.00 34.95 240 GLY B N 1
ATOM 4249 C CA . GLY B 1 260 ? 2.823 3.361 -55.222 1.00 34.42 240 GLY B CA 1
ATOM 4250 C C . GLY B 1 260 ? 1.787 4.450 -55.022 1.00 34.26 240 GLY B C 1
ATOM 4251 O O . GLY B 1 260 ? 0.635 4.180 -54.661 1.00 30.51 240 GLY B O 1
ATOM 4252 N N . ARG B 1 261 ? 2.200 5.686 -55.294 1.00 35.70 241 ARG B N 1
ATOM 4253 C CA . ARG B 1 261 ? 1.390 6.881 -55.029 1.00 39.55 241 ARG B CA 1
ATOM 4254 C C . ARG B 1 261 ? 0.117 6.946 -55.864 1.00 41.77 241 ARG B C 1
ATOM 4255 O O . ARG B 1 261 ? 0.093 6.500 -57.005 1.00 43.29 241 ARG B O 1
ATOM 4263 N N . LEU B 1 262 ? -0.938 7.505 -55.283 1.00 41.51 242 LEU B N 1
ATOM 4264 C CA . LEU B 1 262 ? -2.114 7.903 -56.033 1.00 41.03 242 LEU B CA 1
ATOM 4265 C C . LEU B 1 262 ? -1.944 9.385 -56.374 1.00 42.06 242 LEU B C 1
ATOM 4266 O O . LEU B 1 262 ? -2.027 10.230 -55.497 1.00 42.59 242 LEU B O 1
ATOM 4271 N N . GLY B 1 263 ? -1.663 9.683 -57.644 1.00 42.71 243 GLY B N 1
ATOM 4272 C CA . GLY B 1 263 ? -1.453 11.059 -58.111 1.00 38.57 243 GLY B CA 1
ATOM 4273 C C . GLY B 1 263 ? -2.749 11.744 -58.477 1.00 37.99 243 GLY B C 1
ATOM 4274 O O . GLY B 1 263 ? -3.122 11.804 -59.645 1.00 38.95 243 GLY B O 1
ATOM 4275 N N . ILE B 1 264 ? -3.436 12.267 -57.471 1.00 42.14 244 ILE B N 1
ATOM 4276 C CA . ILE B 1 264 ? -4.800 12.803 -57.648 1.00 45.52 244 ILE B CA 1
ATOM 4277 C C . ILE B 1 264 ? -4.873 14.017 -58.565 1.00 48.93 244 ILE B C 1
ATOM 4278 O O . ILE B 1 264 ? -5.794 14.108 -59.391 1.00 44.23 244 ILE B O 1
ATOM 4283 N N . GLU B 1 265 ? -3.925 14.945 -58.411 1.00 49.49 245 GLU B N 1
ATOM 4284 C CA . GLU B 1 265 ? -3.881 16.133 -59.270 1.00 51.99 245 GLU B CA 1
ATOM 4285 C C . GLU B 1 265 ? -3.539 15.729 -60.700 1.00 47.39 245 GLU B C 1
ATOM 4286 O O . GLU B 1 265 ? -4.160 16.214 -61.639 1.00 43.66 245 GLU B O 1
ATOM 4292 N N . GLU B 1 266 ? -2.576 14.822 -60.838 1.00 42.15 246 GLU B N 1
ATOM 4293 C CA . GLU B 1 266 ? -2.149 14.331 -62.144 1.00 42.14 246 GLU B CA 1
ATOM 4294 C C . GLU B 1 266 ? -3.300 13.600 -62.851 1.00 41.11 246 GLU B C 1
ATOM 4295 O O . GLU B 1 266 ? -3.488 13.769 -64.058 1.00 41.02 246 GLU B O 1
ATOM 4301 N N . TRP B 1 267 ? -4.068 12.808 -62.099 1.00 35.28 247 TRP B N 1
ATOM 4302 C CA . TRP B 1 267 ? -5.292 12.195 -62.622 1.00 36.65 247 TRP B CA 1
ATOM 4303 C C . TRP B 1 267 ? -6.266 13.249 -63.174 1.00 36.91 247 TRP B C 1
ATOM 4304 O O . TRP B 1 267 ? -6.768 13.099 -64.291 1.00 38.87 247 TRP B O 1
ATOM 4315 N N . LYS B 1 268 ? -6.554 14.286 -62.389 1.00 40.41 248 LYS B N 1
ATOM 4316 C CA . LYS B 1 268 ? -7.430 15.390 -62.865 1.00 43.97 248 LYS B CA 1
ATOM 4317 C C . LYS B 1 268 ? -6.912 16.065 -64.155 1.00 40.93 248 LYS B C 1
ATOM 4318 O O . LYS B 1 268 ? -7.707 16.372 -65.048 1.00 37.67 248 LYS B O 1
ATOM 4324 N N . THR B 1 269 ? -5.587 16.238 -64.257 1.00 36.48 249 THR B N 1
ATOM 4325 C CA . THR B 1 269 ? -4.968 16.831 -65.432 1.00 37.49 249 THR B CA 1
ATOM 4326 C C . THR B 1 269 ? -5.235 15.985 -66.667 1.00 37.43 249 THR B C 1
ATOM 4327 O O . THR B 1 269 ? -5.669 16.495 -67.707 1.00 42.49 249 THR B O 1
ATOM 4331 N N . TYR B 1 270 ? -4.954 14.694 -66.546 1.00 38.11 250 TYR B N 1
ATOM 4332 C CA . TYR B 1 270 ? -5.169 13.743 -67.636 1.00 37.56 250 TYR B CA 1
ATOM 4333 C C . TYR B 1 270 ? -6.644 13.674 -68.044 1.00 39.92 250 TYR B C 1
ATOM 4334 O O . TYR B 1 270 ? -6.955 13.752 -69.238 1.00 39.89 250 TYR B O 1
ATOM 4343 N N . VAL B 1 271 ? -7.543 13.535 -67.074 1.00 36.41 251 VAL B N 1
ATOM 4344 C CA . VAL B 1 271 ? -8.968 13.443 -67.403 1.00 39.89 251 VAL B CA 1
ATOM 4345 C C . VAL B 1 271 ? -9.458 14.715 -68.105 1.00 42.37 251 VAL B C 1
ATOM 4346 O O . VAL B 1 271 ? -10.165 14.628 -69.110 1.00 45.23 251 VAL B O 1
ATOM 4350 N N . ASP B 1 272 ? -9.065 15.882 -67.596 1.00 42.56 252 ASP B N 1
ATOM 4351 C CA . ASP B 1 272 ? -9.429 17.161 -68.231 1.00 41.28 252 ASP B CA 1
ATOM 4352 C C . ASP B 1 272 ? -8.868 17.282 -69.655 1.00 38.83 252 ASP B C 1
ATOM 4353 O O . ASP B 1 272 ? -9.576 17.729 -70.563 1.00 40.93 252 ASP B O 1
ATOM 4358 N N . TRP B 1 273 ? -7.621 16.857 -69.841 1.00 35.38 253 TRP B N 1
ATOM 4359 C CA . TRP B 1 273 ? -7.004 16.812 -71.161 1.00 35.88 253 TRP B CA 1
ATOM 4360 C C . TRP B 1 273 ? -7.774 15.878 -72.119 1.00 40.49 253 TRP B C 1
ATOM 4361 O O . TRP B 1 273 ? -8.070 16.255 -73.249 1.00 47.21 253 TRP B O 1
ATOM 4372 N N . MET B 1 274 ? -8.114 14.676 -71.668 1.00 40.78 254 MET B N 1
ATOM 4373 C CA . MET B 1 274 ? -8.887 13.746 -72.493 1.00 42.01 254 MET B CA 1
ATOM 4374 C C . MET B 1 274 ? -10.287 14.278 -72.831 1.00 45.19 254 MET B C 1
ATOM 4375 O O . MET B 1 274 ? -10.779 14.084 -73.948 1.00 41.53 254 MET B O 1
ATOM 4380 N N . GLU B 1 275 ? -10.935 14.918 -71.864 1.00 46.10 255 GLU B N 1
ATOM 4381 C CA . GLU B 1 275 ? -12.288 15.421 -72.083 1.00 48.86 255 GLU B CA 1
ATOM 4382 C C . GLU B 1 275 ? -12.303 16.549 -73.129 1.00 50.57 255 GLU B C 1
ATOM 4383 O O . GLU B 1 275 ? -13.212 16.595 -73.962 1.00 48.43 255 GLU B O 1
ATOM 4389 N N . SER B 1 276 ? -11.288 17.421 -73.111 1.00 47.51 256 SER B N 1
ATOM 4390 C CA . SER B 1 276 ? -11.174 18.484 -74.111 1.00 50.45 256 SER B CA 1
ATOM 4391 C C . SER B 1 276 ? -10.832 17.927 -75.505 1.00 49.39 256 SER B C 1
ATOM 4392 O O . SER B 1 276 ? -11.276 18.487 -76.503 1.00 45.35 256 SER B O 1
ATOM 4395 N N . ARG B 1 277 ? -10.075 16.824 -75.557 1.00 50.13 257 ARG B N 1
ATOM 4396 C CA . ARG B 1 277 ? -9.805 16.101 -76.810 1.00 46.14 257 ARG B CA 1
ATOM 4397 C C . ARG B 1 277 ? -10.892 15.097 -77.226 1.00 43.12 257 ARG B C 1
ATOM 4398 O O . ARG B 1 277 ? -10.756 14.479 -78.267 1.00 47.47 257 ARG B O 1
ATOM 4406 N N . LYS B 1 278 ? -11.961 14.936 -76.446 1.00 44.99 258 LYS B N 1
ATOM 4407 C CA . LYS B 1 278 ? -12.991 13.909 -76.703 1.00 46.28 258 LYS B CA 1
ATOM 4408 C C . LYS B 1 278 ? -12.399 12.492 -76.891 1.00 45.15 258 LYS B C 1
ATOM 4409 O O . LYS B 1 278 ? -12.829 11.739 -77.761 1.00 46.83 258 LYS B O 1
ATOM 4415 N N . ILE B 1 279 ? -11.399 12.174 -76.073 1.00 43.42 259 ILE B N 1
ATOM 4416 C CA . ILE B 1 279 ? -10.749 10.871 -76.046 1.00 40.47 259 ILE B CA 1
ATOM 4417 C C . ILE B 1 279 ? -11.514 10.010 -75.042 1.00 39.27 259 ILE B C 1
ATOM 4418 O O . ILE B 1 279 ? -11.721 10.422 -73.895 1.00 37.58 259 ILE B O 1
ATOM 4423 N N . SER B 1 280 ? -11.895 8.810 -75.466 1.00 36.18 260 SER B N 1
ATOM 4424 C CA . SER B 1 280 ? -12.548 7.855 -74.563 1.00 37.40 260 SER B CA 1
ATOM 4425 C C . SER B 1 280 ? -11.529 7.238 -73.590 1.00 33.04 260 SER B C 1
ATOM 4426 O O . SER B 1 280 ? -10.367 7.094 -73.943 1.00 31.38 260 SER B O 1
ATOM 4429 N N . TRP B 1 281 ? -11.973 6.889 -72.383 1.00 28.69 261 TRP B N 1
ATOM 4430 C CA . TRP B 1 281 ? -11.075 6.310 -71.371 1.00 31.94 261 TRP B CA 1
ATOM 4431 C C . TRP B 1 281 ? -11.676 5.249 -70.457 1.00 29.90 261 TRP B C 1
ATOM 4432 O O . TRP B 1 281 ? -12.857 5.264 -70.148 1.00 30.54 261 TRP B O 1
ATOM 4443 N N . VAL B 1 282 ? -10.821 4.330 -70.028 1.00 29.55 262 VAL B N 1
ATOM 4444 C CA . VAL B 1 282 ? -11.206 3.186 -69.189 1.00 28.36 262 VAL B CA 1
ATOM 4445 C C . VAL B 1 282 ? -10.203 3.054 -68.030 1.00 27.44 262 VAL B C 1
ATOM 4446 O O . VAL B 1 282 ? -8.980 2.891 -68.261 1.00 23.83 262 VAL B O 1
ATOM 4450 N N . ALA B 1 283 ? -10.713 3.167 -66.802 1.00 26.35 263 ALA B N 1
ATOM 4451 C CA . ALA B 1 283 ? -9.859 3.140 -65.597 1.00 28.28 263 ALA B CA 1
ATOM 4452 C C . ALA B 1 283 ? -9.589 1.705 -65.103 1.00 26.08 263 ALA B C 1
ATOM 4453 O O . ALA B 1 283 ? -10.493 0.873 -65.143 1.00 24.57 263 ALA B O 1
ATOM 4455 N N . TRP B 1 284 ? -8.350 1.452 -64.647 1.00 25.54 264 TRP B N 1
ATOM 4456 C CA . TRP B 1 284 ? -7.868 0.122 -64.194 1.00 25.97 264 TRP B CA 1
ATOM 4457 C C . TRP B 1 284 ? -7.503 0.126 -62.698 1.00 26.92 264 TRP B C 1
ATOM 4458 O O . TRP B 1 284 ? -6.840 1.060 -62.264 1.00 26.68 264 TRP B O 1
ATOM 4469 N N . SER B 1 285 ? -7.892 -0.863 -61.877 1.00 26.48 265 SER B N 1
ATOM 4470 C CA . SER B 1 285 ? -8.690 -2.050 -62.206 1.00 24.49 265 SER B CA 1
ATOM 4471 C C . SER B 1 285 ? -9.693 -2.373 -61.116 1.00 25.62 265 SER B C 1
ATOM 4472 O O . SER B 1 285 ? -9.469 -2.089 -59.908 1.00 26.79 265 SER B O 1
ATOM 4475 N N . VAL B 1 286 ? -10.789 -2.989 -61.550 1.00 23.86 266 VAL B N 1
ATOM 4476 C CA . VAL B 1 286 ? -11.829 -3.448 -60.658 1.00 25.15 266 VAL B CA 1
ATOM 4477 C C . VAL B 1 286 ? -11.325 -4.784 -60.145 1.00 26.90 266 VAL B C 1
ATOM 4478 O O . VAL B 1 286 ? -11.602 -5.837 -60.723 1.00 31.17 266 VAL B O 1
ATOM 4482 N N . SER B 1 287 ? -10.586 -4.703 -59.048 1.00 27.72 267 SER B N 1
ATOM 4483 C CA . SER B 1 287 ? -9.892 -5.817 -58.452 1.00 27.17 267 SER B CA 1
ATOM 4484 C C . SER B 1 287 ? -9.596 -5.473 -56.984 1.00 26.58 267 SER B C 1
ATOM 4485 O O . SER B 1 287 ? -9.816 -4.341 -56.559 1.00 24.77 267 SER B O 1
ATOM 4488 N N . ASP B 1 288 ? -9.127 -6.457 -56.215 1.00 29.35 268 ASP B N 1
ATOM 4489 C CA . ASP B 1 288 ? -8.978 -6.324 -54.751 1.00 31.27 268 ASP B CA 1
ATOM 4490 C C . ASP B 1 288 ? -7.616 -6.763 -54.185 1.00 31.72 268 ASP B C 1
ATOM 4491 O O . ASP B 1 288 ? -7.508 -7.141 -53.025 1.00 31.34 268 ASP B O 1
ATOM 4496 N N . LYS B 1 289 ? -6.575 -6.671 -54.993 1.00 32.78 269 LYS B N 1
ATOM 4497 C CA . LYS B 1 289 ? -5.223 -6.922 -54.511 1.00 34.42 269 LYS B CA 1
ATOM 4498 C C . LYS B 1 289 ? -4.826 -5.763 -53.591 1.00 34.07 269 LYS B C 1
ATOM 4499 O O . LYS B 1 289 ? -5.407 -4.689 -53.677 1.00 34.57 269 LYS B O 1
ATOM 4505 N N . ASN B 1 290 ? -3.885 -5.984 -52.683 1.00 34.91 270 ASN B N 1
ATOM 4506 C CA . ASN B 1 290 ? -3.342 -4.892 -51.872 1.00 36.82 270 ASN B CA 1
ATOM 4507 C C . ASN B 1 290 ? -2.354 -4.010 -52.669 1.00 36.03 270 ASN B C 1
ATOM 4508 O O . ASN B 1 290 ? -1.148 -3.988 -52.413 1.00 29.32 270 ASN B O 1
ATOM 4513 N N . GLU B 1 291 ? -2.914 -3.290 -53.647 1.00 37.58 271 GLU B N 1
ATOM 4514 C CA . GLU B 1 291 ? -2.178 -2.383 -54.540 1.00 34.70 271 GLU B CA 1
ATOM 4515 C C . GLU B 1 291 ? -3.057 -1.149 -54.764 1.00 34.39 271 GLU B C 1
ATOM 4516 O O . GLU B 1 291 ? -4.297 -1.236 -54.726 1.00 33.07 271 GLU B O 1
ATOM 4522 N N . THR B 1 292 ? -2.413 -0.013 -55.009 1.00 34.34 272 THR B N 1
ATOM 4523 C CA . THR B 1 292 ? -3.099 1.263 -55.220 1.00 35.28 272 THR B CA 1
ATOM 4524 C C . THR B 1 292 ? -4.126 1.215 -56.354 1.00 36.50 272 THR B C 1
ATOM 4525 O O . THR B 1 292 ? -5.225 1.755 -56.209 1.00 41.42 272 THR B O 1
ATOM 4529 N N . CYS B 1 293 ? -3.781 0.559 -57.472 1.00 36.33 273 CYS B N 1
ATOM 4530 C CA . CYS B 1 293 ? -4.682 0.492 -58.638 1.00 31.88 273 CYS B CA 1
ATOM 4531 C C . CYS B 1 293 ? -5.907 -0.437 -58.475 1.00 29.81 273 CYS B C 1
ATOM 4532 O O . CYS B 1 293 ? -6.771 -0.421 -59.338 1.00 31.02 273 CYS B O 1
ATOM 4535 N N . SER B 1 294 ? -5.968 -1.241 -57.405 1.00 27.63 274 SER B N 1
ATOM 4536 C CA . SER B 1 294 ? -7.074 -2.179 -57.200 1.00 27.79 274 SER B CA 1
ATOM 4537 C C . SER B 1 294 ? -8.158 -1.391 -56.492 1.00 28.40 274 SER B C 1
ATOM 4538 O O . SER B 1 294 ? -7.941 -0.934 -55.382 1.00 27.70 274 SER B O 1
ATOM 4541 N N . MET B 1 295 ? -9.306 -1.223 -57.147 1.00 29.87 275 MET B N 1
ATOM 4542 C CA . MET B 1 295 ? -10.336 -0.265 -56.682 1.00 30.63 275 MET B CA 1
ATOM 4543 C C . MET B 1 295 ? -11.155 -0.707 -55.465 1.00 31.31 275 MET B C 1
ATOM 4544 O O . MET B 1 295 ? -11.787 0.147 -54.824 1.00 30.93 275 MET B O 1
ATOM 4549 N N . LEU B 1 296 ? -11.146 -2.004 -55.137 1.00 28.86 276 LEU B N 1
ATOM 4550 C CA . LEU B 1 296 ? -12.037 -2.554 -54.100 1.00 27.20 276 LEU B CA 1
ATOM 4551 C C . LEU B 1 296 ? -11.297 -3.242 -52.969 1.00 26.76 276 LEU B C 1
ATOM 4552 O O . LEU B 1 296 ? -10.211 -3.777 -53.166 1.00 24.71 276 LEU B O 1
ATOM 4557 N N . LEU B 1 297 ? -11.904 -3.264 -51.783 1.00 28.12 277 LEU B N 1
ATOM 4558 C CA . LEU B 1 297 ? -11.409 -4.115 -50.682 1.00 27.54 277 LEU B CA 1
ATOM 4559 C C . LEU B 1 297 ? -11.799 -5.577 -50.922 1.00 28.38 277 LEU B C 1
ATOM 4560 O O . LEU B 1 297 ? -12.848 -5.836 -51.500 1.00 28.24 277 LEU B O 1
ATOM 4565 N N . PRO B 1 298 ? -10.966 -6.547 -50.463 1.00 29.17 278 PRO B N 1
ATOM 4566 C CA . PRO B 1 298 ? -11.320 -7.972 -50.563 1.00 28.16 278 PRO B CA 1
ATOM 4567 C C . PRO B 1 298 ? -12.672 -8.366 -49.974 1.00 27.72 278 PRO B C 1
ATOM 4568 O O . PRO B 1 298 ? -13.309 -9.282 -50.483 1.00 30.82 278 PRO B O 1
ATOM 4572 N N . ARG B 1 299 ? -13.115 -7.657 -48.947 1.00 28.52 279 ARG B N 1
ATOM 4573 C CA . ARG B 1 299 ? -14.432 -7.871 -48.336 1.00 31.63 279 ARG B CA 1
ATOM 4574 C C . ARG B 1 299 ? -15.607 -7.649 -49.284 1.00 30.81 279 ARG B C 1
ATOM 4575 O O . ARG B 1 299 ? -16.683 -8.167 -49.048 1.00 31.26 279 ARG B O 1
ATOM 4583 N N . ALA B 1 300 ? -15.396 -6.856 -50.338 1.00 32.56 280 ALA B N 1
ATOM 4584 C CA . ALA B 1 300 ? -16.447 -6.512 -51.284 1.00 32.10 280 ALA B CA 1
ATOM 4585 C C . ALA B 1 300 ? -17.070 -7.762 -51.900 1.00 32.49 280 ALA B C 1
ATOM 4586 O O . ALA B 1 300 ? -16.372 -8.735 -52.151 1.00 35.59 280 ALA B O 1
ATOM 4588 N N . SER B 1 301 ? -18.382 -7.734 -52.113 1.00 30.11 281 SER B N 1
ATOM 4589 C CA . SER B 1 301 ? -19.066 -8.809 -52.814 1.00 31.21 281 SER B CA 1
ATOM 4590 C C . SER B 1 301 ? -18.612 -8.837 -54.271 1.00 32.20 281 SER B C 1
ATOM 4591 O O . SER B 1 301 ? -18.354 -7.788 -54.871 1.00 29.99 281 SER B O 1
ATOM 4594 N N . ALA B 1 302 ? -18.511 -10.040 -54.828 1.00 32.07 282 ALA B N 1
ATOM 4595 C CA . ALA B 1 302 ? -18.373 -10.228 -56.270 1.00 34.56 282 ALA B CA 1
ATOM 4596 C C . ALA B 1 302 ? -19.542 -9.607 -57.059 1.00 36.66 282 ALA B C 1
ATOM 4597 O O . ALA B 1 302 ? -19.343 -9.133 -58.178 1.00 36.05 282 ALA B O 1
ATOM 4599 N N . ASP B 1 303 ? -20.745 -9.617 -56.477 1.00 37.44 283 ASP B N 1
ATOM 4600 C CA . ASP B 1 303 ? -21.961 -9.191 -57.178 1.00 39.86 283 ASP B CA 1
ATOM 4601 C C . ASP B 1 303 ? -22.191 -7.675 -57.236 1.00 40.40 283 ASP B C 1
ATOM 4602 O O . ASP B 1 303 ? -23.135 -7.236 -57.888 1.00 44.22 283 ASP B O 1
ATOM 4607 N N . GLY B 1 304 ? -21.370 -6.879 -56.548 1.00 38.37 284 GLY B N 1
ATOM 4608 C CA . GLY B 1 304 ? -21.550 -5.429 -56.505 1.00 38.45 284 GLY B CA 1
ATOM 4609 C C . GLY B 1 304 ? -22.105 -4.940 -55.181 1.00 39.66 284 GLY B C 1
ATOM 4610 O O . GLY B 1 304 ? -21.836 -5.522 -54.145 1.00 39.49 284 GLY B O 1
ATOM 4611 N N . ASN B 1 305 ? -22.936 -3.899 -55.248 1.00 45.05 285 ASN B N 1
ATOM 4612 C CA . ASN B 1 305 ? -23.440 -3.151 -54.084 1.00 49.64 285 ASN B CA 1
ATOM 4613 C C . ASN B 1 305 ? -22.345 -2.613 -53.185 1.00 44.83 285 ASN B C 1
ATOM 4614 O O . ASN B 1 305 ? -22.472 -2.644 -51.968 1.00 42.23 285 ASN B O 1
ATOM 4619 N N . TRP B 1 306 ? -21.277 -2.107 -53.798 1.00 42.71 286 TRP B N 1
ATOM 4620 C CA . TRP B 1 306 ? -20.106 -1.643 -53.046 1.00 37.07 286 TRP B CA 1
ATOM 4621 C C . TRP B 1 306 ? -20.444 -0.303 -52.384 1.00 39.15 286 TRP B C 1
ATOM 4622 O O . TRP B 1 306 ? -20.599 0.713 -53.050 1.00 40.25 286 TRP B O 1
ATOM 4633 N N . THR B 1 307 ? -20.642 -0.338 -51.074 1.00 41.32 287 THR B N 1
ATOM 4634 C CA . THR B 1 307 ? -20.813 0.873 -50.269 1.00 40.26 287 THR B CA 1
ATOM 4635 C C . THR B 1 307 ? -19.485 1.622 -50.224 1.00 42.49 287 THR B C 1
ATOM 4636 O O . THR B 1 307 ? -18.438 1.025 -50.504 1.00 40.91 287 THR B O 1
ATOM 4640 N N . GLU B 1 308 ? -19.525 2.903 -49.844 1.00 44.91 288 GLU B N 1
ATOM 4641 C CA . GLU B 1 308 ? -18.321 3.759 -49.820 1.00 45.97 288 GLU B CA 1
ATOM 4642 C C . GLU B 1 308 ? -17.130 3.164 -49.042 1.00 45.10 288 GLU B C 1
ATOM 4643 O O . GLU B 1 308 ? -15.998 3.361 -49.460 1.00 46.15 288 GLU B O 1
ATOM 4649 N N . ASP B 1 309 ? -17.382 2.417 -47.957 1.00 44.03 289 ASP B N 1
ATOM 4650 C CA . ASP B 1 309 ? -16.302 1.772 -47.154 1.00 45.06 289 ASP B CA 1
ATOM 4651 C C . ASP B 1 309 ? -15.551 0.634 -47.866 1.00 40.16 289 ASP B C 1
ATOM 4652 O O . ASP B 1 309 ? -14.429 0.318 -47.507 1.00 45.92 289 ASP B O 1
ATOM 4657 N N . LEU B 1 310 ? -16.182 0.032 -48.868 1.00 40.04 290 LEU B N 1
ATOM 4658 C CA . LEU B 1 310 ? -15.595 -1.049 -49.665 1.00 36.45 290 LEU B CA 1
ATOM 4659 C C . LEU B 1 310 ? -14.796 -0.554 -50.862 1.00 35.32 290 LEU B C 1
ATOM 4660 O O . LEU B 1 310 ? -14.057 -1.324 -51.480 1.00 35.40 290 LEU B O 1
ATOM 4665 N N . LEU B 1 311 ? -14.946 0.725 -51.191 1.00 33.29 291 LEU B N 1
ATOM 4666 C CA . LEU B 1 311 ? -14.170 1.355 -52.247 1.00 33.77 291 LEU B CA 1
ATOM 4667 C C . LEU B 1 311 ? -12.835 1.801 -51.688 1.00 31.87 291 LEU B C 1
ATOM 4668 O O . LEU B 1 311 ? -12.782 2.445 -50.650 1.00 33.63 291 LEU B O 1
ATOM 4673 N N . LYS B 1 312 ? -11.764 1.444 -52.381 1.00 30.59 292 LYS B N 1
ATOM 4674 C CA . LYS B 1 312 ? -10.443 1.995 -52.090 1.00 30.72 292 LYS B CA 1
ATOM 4675 C C . LYS B 1 312 ? -10.410 3.452 -52.555 1.00 34.09 292 LYS B C 1
ATOM 4676 O O . LYS B 1 312 ? -11.276 3.876 -53.342 1.00 35.20 292 LYS B O 1
ATOM 4682 N N . PRO B 1 313 ? -9.416 4.235 -52.089 1.00 34.61 293 PRO B N 1
ATOM 4683 C CA . PRO B 1 313 ? -9.284 5.621 -52.533 1.00 33.48 293 PRO B CA 1
ATOM 4684 C C . PRO B 1 313 ? -9.354 5.792 -54.058 1.00 32.30 293 PRO B C 1
ATOM 4685 O O . PRO B 1 313 ? -10.089 6.656 -54.556 1.00 37.31 293 PRO B O 1
ATOM 4689 N N . TRP B 1 314 ? -8.614 4.963 -54.779 1.00 30.69 294 TRP B N 1
ATOM 4690 C CA . TRP B 1 314 ? -8.651 4.960 -56.251 1.00 28.41 294 TRP B CA 1
ATOM 4691 C C . TRP B 1 314 ? -10.030 4.530 -56.789 1.00 29.04 294 TRP B C 1
ATOM 4692 O O . TRP B 1 314 ? -10.454 5.007 -57.843 1.00 29.31 294 TRP B O 1
ATOM 4703 N N . GLY B 1 315 ? -10.718 3.652 -56.061 1.00 29.82 295 GLY B N 1
ATOM 4704 C CA . GLY B 1 315 ? -12.093 3.273 -56.374 1.00 31.83 295 GLY B CA 1
ATOM 4705 C C . GLY B 1 315 ? -13.047 4.441 -56.305 1.00 33.88 295 GLY B C 1
ATOM 4706 O O . GLY B 1 315 ? -13.810 4.688 -57.249 1.00 34.99 295 GLY B O 1
ATOM 4707 N N . LYS B 1 316 ? -12.986 5.179 -55.199 1.00 34.93 296 LYS B N 1
ATOM 4708 C CA . LYS B 1 316 ? -13.806 6.390 -55.018 1.00 36.53 296 LYS B CA 1
ATOM 4709 C C . LYS B 1 316 ? -13.523 7.453 -56.085 1.00 36.36 296 LYS B C 1
ATOM 4710 O O . LYS B 1 316 ? -14.456 8.024 -56.667 1.00 35.96 296 LYS B O 1
ATOM 4716 N N . LEU B 1 317 ? -12.238 7.702 -56.342 1.00 34.51 297 LEU B N 1
ATOM 4717 C CA . LEU B 1 317 ? -11.817 8.657 -57.367 1.00 35.93 297 LEU B CA 1
ATOM 4718 C C . LEU B 1 317 ? -12.278 8.256 -58.782 1.00 38.01 297 LEU B C 1
ATOM 4719 O O . LEU B 1 317 ? -12.694 9.111 -59.577 1.00 42.39 297 LEU B O 1
ATOM 4724 N N . THR B 1 318 ? -12.187 6.965 -59.091 1.00 37.99 298 THR B N 1
ATOM 4725 C CA . THR B 1 318 ? -12.650 6.429 -60.374 1.00 38.19 298 THR B CA 1
ATOM 4726 C C . THR B 1 318 ? -14.178 6.542 -60.507 1.00 38.14 298 THR B C 1
ATOM 4727 O O . THR B 1 318 ? -14.690 6.994 -61.542 1.00 38.19 298 THR B O 1
ATOM 4731 N N . ARG B 1 319 ? -14.893 6.117 -59.472 1.00 36.11 299 ARG B N 1
ATOM 4732 C CA . ARG B 1 319 ? -16.351 6.170 -59.485 1.00 36.59 299 ARG B CA 1
ATOM 4733 C C . ARG B 1 319 ? -16.839 7.598 -59.686 1.00 37.66 299 ARG B C 1
ATOM 4734 O O . ARG B 1 319 ? -17.677 7.844 -60.554 1.00 34.08 299 ARG B O 1
ATOM 4742 N N . ASN B 1 320 ? -16.268 8.536 -58.922 1.00 39.11 300 ASN B N 1
ATOM 4743 C CA . ASN B 1 320 ? -16.627 9.949 -59.048 1.00 40.15 300 ASN B CA 1
ATOM 4744 C C . ASN B 1 320 ? -16.270 10.519 -60.412 1.00 40.09 300 ASN B C 1
ATOM 4745 O O . ASN B 1 320 ? -17.088 11.221 -61.011 1.00 43.13 300 ASN B O 1
ATOM 4750 N N . SER B 1 321 ? -15.056 10.221 -60.891 1.00 36.31 301 SER B N 1
ATOM 4751 C CA . SER B 1 321 ? -14.605 10.656 -62.205 1.00 32.66 301 SER B CA 1
ATOM 4752 C C . SER B 1 321 ? -15.576 10.234 -63.311 1.00 32.56 301 SER B C 1
ATOM 4753 O O . SER B 1 321 ? -15.923 11.032 -64.186 1.00 32.14 301 SER B O 1
ATOM 4756 N N . ILE B 1 322 ? -16.001 8.978 -63.271 1.00 34.42 302 ILE B N 1
ATOM 4757 C CA . ILE B 1 322 ? -16.871 8.437 -64.309 1.00 34.96 302 ILE B CA 1
ATOM 4758 C C . ILE B 1 322 ? -18.271 9.019 -64.179 1.00 34.52 302 ILE B C 1
ATOM 4759 O O . ILE B 1 322 ? -18.874 9.354 -65.189 1.00 37.03 302 ILE B O 1
ATOM 4764 N N . ARG B 1 323 ? -18.768 9.138 -62.947 1.00 35.42 303 ARG B N 1
ATOM 4765 C CA . ARG B 1 323 ? -20.121 9.646 -62.685 1.00 38.37 303 ARG B CA 1
ATOM 4766 C C . ARG B 1 323 ? -20.312 11.108 -63.089 1.00 41.51 303 ARG B C 1
ATOM 4767 O O . ARG B 1 323 ? -21.367 11.459 -63.611 1.00 44.80 303 ARG B O 1
ATOM 4775 N N . ASN B 1 324 ? -19.308 11.945 -62.840 1.00 45.14 304 ASN B N 1
ATOM 4776 C CA . ASN B 1 324 ? -19.388 13.368 -63.168 1.00 49.15 304 ASN B CA 1
ATOM 4777 C C . ASN B 1 324 ? -19.292 13.608 -64.676 1.00 51.16 304 ASN B C 1
ATOM 4778 O O . ASN B 1 324 ? -20.025 14.426 -65.230 1.00 46.81 304 ASN B O 1
ATOM 4783 N N . ALA B 1 325 ? -18.375 12.894 -65.323 1.00 53.02 305 ALA B N 1
ATOM 4784 C CA . ALA B 1 325 ? -18.228 12.950 -66.783 1.00 53.51 305 ALA B CA 1
ATOM 4785 C C . ALA B 1 325 ? -19.490 12.482 -67.527 1.00 51.94 305 ALA B C 1
ATOM 4786 O O . ALA B 1 325 ? -19.908 13.117 -68.501 1.00 53.12 305 ALA B O 1
ATOM 4788 N N . ASN B 1 326 ? -20.087 11.380 -67.073 1.00 49.63 306 ASN B N 1
ATOM 4789 C CA . ASN B 1 326 ? -21.334 10.890 -67.673 1.00 53.24 306 ASN B CA 1
ATOM 4790 C C . ASN B 1 326 ? -22.540 11.598 -67.044 1.00 55.56 306 ASN B C 1
ATOM 4791 O O . ASN B 1 326 ? -23.317 11.008 -66.292 1.00 63.95 306 ASN B O 1
#

Nearest PDB structures (foldseek):
  5i2u-assembly1_A  TM=1.003E+00  e=4.824E-66  soil metagenome
  5ihs-assembly1_A  TM=9.827E-01  e=5.084E-40  Cytophaga hutchinsonii ATCC 33406
  4xzb-assembly1_A  TM=9.653E-01  e=4.126E-39  Geobacillus sp. 70PC53
  8bqc-assembly1_A  TM=9.781E-01  e=2.259E-37  Cellvibrio japonicus
  4m1r-assembly2_B  TM=9.758E-01  e=1.068E-34  soil metagenome

Secondary structure (DSSP, 8-state):
-HHHHH-S-EEETTEEE-TTS-B---EEEEE--TTT-GGG-SHHHHHHHHHTS--SEEEEEEESSSTT-TTT-HHHHHHHHHHHHHHHHHTT-EEEEEEE-SS--HHHHHHHHHHHHHHHTT-TTEEEE--S---S--HHHHHHHHHHHHHHHHHH-SSS-EEE--HHHHT-HHHHHHS---S--SEEEEEEEETTT--HHHHHHHHHHHHTT--EEEEEEESS-TTS-S---HHHHHHHHHHHHHTT--EEEEEE--SSSTT--B-TTS-TT----GGGB-HHHHHHHHHHHHH-/--HHHHH-S-EEETTEEE-TTS-B---EEEEE--TTT-GGG-SHHHHHHHHHTS--SEEEEEEE-SSTT-TTT-HHHHHHHHHHHHHHHHHTT-EEEEEEE-SS--HHHHHHHHHHHHHHHTT-TTEEEE--S---S--HHHHHHHHHHHHHHHHHH-SSS-EEE--HHHHT-HHHHHHS---S--SEEEEEEEETTT--HHHHHHHHHHHHTT--EEEEEEESS-TTS-S---HHHHHHHHHHHHHTT--EEEEEE--SSSTT--B-TTS-TT----GGGB-HHHHHHHHHHHHH-

Foldseek 3Di:
DVCVVFPAWWADLQFIGGPVRHGDAFAFAEAPACQAFLLLLALLNLLQRCPQLVGQEYEYQQDPDDPPGCVVPVPSSCVRNVRNCVSCLVNNHAYEDHPNDQDDDLVVLLVVLLVVLQVDLVGSRYEYERYQEHEPDQQVVQLVSVVSSLVSNCVRRVGHAYEGAGYRRRQVLVSCLVPPDPPHTRYAYEHEEAQVADDPVSLVSVVVSSVSRGHYAHEEYFQAHPVQADDRNLVSVVVVLVSCVVVSHYHYYDHCADDPGNSHQFHPPARSSDPQDPVGTDPRNVSSSVSSVVSD/DAPCVVFPAWWADLQFIGGPVRHGDAFEFAEAPACQAFLLLLALLNLLQRCPQLVGQEYEYQQDPDDPPGCVVPVPSSCVRNVRNCVSCLVNRHAYEDHPNDQDDDLVVLLVVLLVVLQVDQVGSRYEYERYQEHEPDQQVVQLVSVVSSLVSNCVRRVGHAYEGAGYRRRQVLVSCLVPPDPPHTRYAYEHEEAQVADDPVSLVSVVVSSVSRGHYAHEEYFQAHPVQADDRNLVSVVVVLVSCVVVSHYHYYDHCADDPGQSHQFHPVARSSDPQDPVGTDPRNVSSSVSSVVSD

CATH classification: 3.20.20.80

Solvent-accessible surface area: 21778 Å² total; per-residue (Å²): 87,45,17,85,82,18,12,134,10,62,27,89,66,43,40,4,1,17,88,193,29,109,59,7,21,0,37,0,0,0,1,0,28,0,0,15,27,20,74,0,12,30,73,77,0,0,81,63,0,13,73,25,0,89,3,16,0,1,0,0,0,0,0,0,19,55,82,2,9,29,103,115,30,60,114,21,0,65,107,7,0,36,27,0,0,60,0,0,50,110,43,11,8,0,0,0,0,0,0,3,1,42,74,79,36,32,118,73,0,45,89,7,0,27,33,10,2,132,129,11,8,171,95,38,5,1,0,0,0,0,0,2,18,0,22,163,41,127,8,60,70,0,32,67,4,0,71,71,0,4,63,43,0,43,92,72,1,92,48,10,4,0,0,0,0,0,0,75,79,0,19,10,0,78,61,0,15,130,50,30,14,141,153,54,72,22,12,5,5,0,0,3,0,13,5,22,61,21,130,48,108,0,40,91,67,0,36,53,1,39,89,128,45,4,13,6,0,0,0,8,0,0,0,0,64,51,124,6,58,39,126,33,0,100,144,60,2,135,63,1,17,78,23,0,49,79,104,100,7,2,0,0,0,17,0,0,0,19,49,52,16,29,2,0,0,0,12,18,68,2,53,26,71,2,100,8,78,122,69,19,12,13,78,1,0,77,37,0,51,83,18,0,93,138,30,65,125,39,34,17,78,114,18,12,132,10,61,28,87,66,42,39,4,1,9,89,187,30,102,69,7,22,0,38,0,0,0,0,0,28,0,1,18,26,20,74,0,11,30,75,76,0,0,80,63,0,14,73,26,0,90,3,16,0,0,0,0,0,0,0,0,19,49,73,7,4,28,98,121,29,56,119,21,0,65,126,7,0,37,28,0,0,60,0,0,50,110,43,12,8,0,0,0,0,0,0,4,0,44,74,80,34,33,126,48,0,58,98,6,0,34,33,11,2,124,118,10,8,167,95,36,5,1,1,0,0,0,1,1,18,0,22,163,43,137,10,107,70,0,25,61,4,0,71,71,0,9,62,45,0,42,86,92,1,93,47,10,3,0,0,0,0,0,0,74,81,0,18,9,0,77,69,0,14,131,36,30,16,143,159,42,73,22,10,5,6,0,0,2,0,12,5,22,62,22,126,48,107,0,41,80,63,0,36,112,2,40,91,129,45,4,13,7,0,0,0,9,0,0,0,0,64,49,124,6,59,40,122,35,0,86,126,58,1,109,59,1,16,101,22,0,51,79,104,100,6,3,0,0,0,18,0,0,0,20,56,54,17,28,2,0,0,0,10,17,71,3,53,26,71,1,100,7,79,130,87,19,9,17,80,2,0,80,27,0,48,73,20,0,92,131,35,65

Radius of gyration: 27.21 Å; Cα contacts (8 Å, |Δi|>4): 1348; chains: 2; bounding box: 55×57×82 Å